Protein AF-0000000075143751 (afdb_homodimer)

Secondary structure (DSSP, 8-state):
---THHHHHH--TTTGGGTTTS-SPPPHHHHHHHHHHHHHHHHHHHHHHHHHHHHHHHHHHHHHHHPPPPTT-SSGGG--SEEEEETTTEEEEE-HHHHHHH-HHHHHHHHS--STTTT-EEEE-SS-HHHHHHHHHHHHHS-----SSS-HHHHHHHHHHTT-HHHHHHHHHHHHTT--TTTHHHHHHHHHHTT-HHHHHHHHHHHHHTHHHHHHHHHHH-/---THHHHHH--TTTGGGTTTS-SPPPHHHHHHHHHHHHHHHHHHHHHHHHHHHHHHHHHHHHHHHPPPPTT-SSGGG--SEEEEETTTEEEEE-HHHHHHH-HHHHHHHHS--STTTT-EEEE-SS-HHHHHHHHHHHHHS-----SSS-HHHHHHHHHHTT-HHHHHHHHHHHHTT--TTTHHHHHHHHHHTT-HHHHHHHHHHHHHTHHHHHHHHHHH-

Foldseek 3Di:
DDDLVVLLVVQPPVCNVCSVVVPDDGDPVSVVVVVVVVVVVVVVVVVVVVVVVVVVVVVVVVLVVQFADALPDPDPVSPAQAWEQEPNPDIGGHHLVLLLVQFVQSVVVVVVPDDPVPPSYHYDYLADPVLVNQLRSCSRRVDHDDDPNHHLLRNLVVCLVRVRPSSNQVSLVVVLVVDDLQCLVVQCVSCVVSVPVSSNVSSVVVCVVPVVSSVVNVVVVD/DDDLVVLLVVAPPVCNVCSVVVPDDGDPVSVVVVVVVVVVVVVVVVVVVVVVVVVVVVVVVVLVVQFADALPDPDPVSPAQAWEQEPNPDIGGHHLVLLLVQFVQSVVVVPVPDDPVPPSYHYDYLADPVLVNQLRSCSRRVDHDDDPNHHLLRNLVVCLVRVRPSSNQVSLVVVLVVDDLQCLVVQCVSCVVSVPVSSNVSSVVVCVVPVVVSVVNVVVVD

Structure (mmCIF, N/CA/C/O backbone):
data_AF-0000000075143751-model_v1
#
loop_
_entity.id
_entity.type
_entity.pdbx_description
1 polymer 'BTB domain-containing protein'
#
loop_
_atom_site.group_PDB
_atom_site.id
_atom_site.type_symbol
_atom_site.label_atom_id
_atom_site.label_alt_id
_atom_site.label_comp_id
_atom_site.label_asym_id
_atom_site.label_entity_id
_atom_site.label_seq_id
_atom_site.pdbx_PDB_ins_code
_atom_site.Cartn_x
_atom_site.Cartn_y
_atom_site.Cartn_z
_atom_site.occupancy
_atom_site.B_iso_or_equiv
_atom_site.auth_seq_id
_atom_site.auth_comp_id
_atom_site.auth_asym_id
_atom_site.auth_atom_id
_atom_site.pdbx_PDB_model_num
ATOM 1 N N . MET A 1 1 ? 5.023 19.016 18.922 1 29.59 1 MET A N 1
ATOM 2 C CA . MET A 1 1 ? 5.039 20.359 18.375 1 29.59 1 MET A CA 1
ATOM 3 C C . MET A 1 1 ? 4.273 21.328 19.281 1 29.59 1 MET A C 1
ATOM 5 O O . MET A 1 1 ? 3.096 21.109 19.562 1 29.59 1 MET A O 1
ATOM 9 N N . GLU A 1 2 ? 4.898 21.938 20.203 1 35.88 2 GLU A N 1
ATOM 10 C CA . GLU A 1 2 ? 4.621 22.891 21.266 1 35.88 2 GLU A CA 1
ATOM 11 C C . GLU A 1 2 ? 3.859 24.109 20.75 1 35.88 2 GLU A C 1
ATOM 13 O O . GLU A 1 2 ? 4.246 24.703 19.75 1 35.88 2 GLU A O 1
ATOM 18 N N . CYS A 1 3 ? 2.551 24.391 21.062 1 40.78 3 CYS A N 1
ATOM 19 C CA . CYS A 1 3 ? 1.503 25.406 21.141 1 40.78 3 CYS A CA 1
ATOM 20 C C . CYS A 1 3 ? 2.092 26.781 21.453 1 40.78 3 CYS A C 1
ATOM 22 O O . CYS A 1 3 ? 3.229 26.875 21.922 1 40.78 3 CYS A O 1
ATOM 24 N N . PRO A 1 4 ? 1.333 27.906 21.438 1 43.53 4 PRO A N 1
ATOM 25 C CA . PRO A 1 4 ? 1.488 29.234 22.016 1 43.53 4 PRO A CA 1
ATOM 26 C C . PRO A 1 4 ? 2.293 29.234 23.312 1 43.53 4 PRO A C 1
ATOM 28 O O . PRO A 1 4 ? 2.76 30.281 23.766 1 43.53 4 PRO A O 1
ATOM 31 N N . LYS A 1 5 ? 2.314 28.156 23.922 1 46.75 5 LYS A N 1
ATOM 32 C CA . LYS A 1 5 ? 2.902 28.141 25.266 1 46.75 5 LYS A CA 1
ATOM 33 C C . LYS A 1 5 ? 4.391 28.469 25.219 1 46.75 5 LYS A C 1
ATOM 35 O O . LYS A 1 5 ? 4.965 28.922 26.203 1 46.75 5 LYS A O 1
ATOM 40 N N . CYS A 1 6 ? 4.98 28.109 24.141 1 46.38 6 CYS A N 1
ATOM 41 C CA . CYS A 1 6 ? 6.426 28.297 24.203 1 46.38 6 CYS A CA 1
ATOM 42 C C . CYS A 1 6 ? 6.777 29.766 24.312 1 46.38 6 CYS A C 1
ATOM 44 O O . CYS A 1 6 ? 7.738 30.125 25 1 46.38 6 CYS A O 1
ATOM 46 N N . TYR A 1 7 ? 6.078 30.484 23.531 1 48.97 7 TYR A N 1
ATOM 47 C CA . TYR A 1 7 ? 6.449 31.891 23.609 1 48.97 7 TYR A CA 1
ATOM 48 C C . TYR A 1 7 ? 6.273 32.438 25.016 1 48.97 7 TYR A C 1
ATOM 50 O O . TYR A 1 7 ? 7.012 33.312 25.453 1 48.97 7 TYR A O 1
ATOM 58 N N . GLU A 1 8 ? 5.301 31.766 25.672 1 55.22 8 GLU A N 1
ATOM 59 C CA . GLU A 1 8 ? 5.074 32.312 27.016 1 55.22 8 GLU A CA 1
ATOM 60 C C . GLU A 1 8 ? 6.344 32.25 27.859 1 55.22 8 GLU A C 1
ATOM 62 O O . GLU A 1 8 ? 6.582 33.125 28.688 1 55.22 8 GLU A O 1
ATOM 67 N N . GLN A 1 9 ? 7.016 31.25 27.469 1 51.31 9 GLN A N 1
ATOM 68 C CA . GLN A 1 9 ? 8.148 31.047 28.359 1 51.31 9 GLN A CA 1
ATOM 69 C C . GLN A 1 9 ? 9.25 32.094 28.109 1 51.31 9 GLN A C 1
ATOM 71 O O . GLN A 1 9 ? 10.039 32.406 29 1 51.31 9 GLN A O 1
ATOM 76 N N . PHE A 1 10 ? 9.227 32.656 26.953 1 56.56 10 PHE A N 1
ATOM 77 C CA . PHE A 1 10 ? 10.406 33.469 26.672 1 56.56 10 PHE A CA 1
ATOM 78 C C . PHE A 1 10 ? 10.047 34.938 26.594 1 56.56 10 PHE A C 1
ATOM 80 O O . PHE A 1 10 ? 10.867 35.781 26.188 1 56.56 10 PHE A O 1
ATOM 87 N N . ALA A 1 11 ? 8.867 35.125 26.953 1 61.69 11 ALA A N 1
ATOM 88 C CA . ALA A 1 11 ? 8.461 36.531 26.953 1 61.69 11 ALA A CA 1
ATOM 89 C C . ALA A 1 11 ? 9.172 37.281 28.062 1 61.69 11 ALA A C 1
ATOM 91 O O . ALA A 1 11 ? 9.5 36.719 29.109 1 61.69 11 ALA A O 1
ATOM 92 N N . CYS A 1 12 ? 9.688 38.406 27.641 1 67.44 12 CYS A N 1
ATOM 93 C CA . CYS A 1 12 ? 10.367 39.219 28.641 1 67.44 12 CYS A CA 1
ATOM 94 C C . CYS A 1 12 ? 9.453 39.5 29.828 1 67.44 12 CYS A C 1
ATOM 96 O O . CYS A 1 12 ? 8.273 39.188 29.797 1 67.44 12 CYS A O 1
ATOM 98 N N . LYS A 1 13 ? 10.07 39.969 30.938 1 71.38 13 LYS A N 1
ATOM 99 C CA . LYS A 1 13 ? 9.383 40.219 32.188 1 71.38 13 LYS A CA 1
ATOM 100 C C . LYS A 1 13 ? 8.164 41.125 31.984 1 71.38 13 LYS A C 1
ATOM 102 O O . LYS A 1 13 ? 7.145 40.969 32.688 1 71.38 13 LYS A O 1
ATOM 107 N N . ILE A 1 14 ? 8.219 42 31 1 70.75 14 ILE A N 1
ATOM 108 C CA . ILE A 1 14 ? 7.16 42.969 30.766 1 70.75 14 ILE A CA 1
ATOM 109 C C . ILE A 1 14 ? 6.035 42.312 29.953 1 70.75 14 ILE A C 1
ATOM 111 O O . ILE A 1 14 ? 4.855 42.531 30.25 1 70.75 14 ILE A O 1
ATOM 115 N N . CYS A 1 15 ? 6.52 41.5 29.125 1 71.94 15 CYS A N 1
ATOM 116 C CA . CYS A 1 15 ? 5.535 40.938 28.188 1 71.94 15 CYS A CA 1
ATOM 117 C C . CYS A 1 15 ? 4.898 39.688 28.766 1 71.94 15 CYS A C 1
ATOM 119 O O . CYS A 1 15 ? 3.76 39.344 28.422 1 71.94 15 CYS A O 1
ATOM 121 N N . ARG A 1 16 ? 5.547 39.031 29.609 1 70.81 16 ARG A N 1
ATOM 122 C CA . ARG A 1 16 ? 5.172 37.719 30.094 1 70.81 16 ARG A CA 1
ATOM 123 C C . ARG A 1 16 ? 3.762 37.719 30.672 1 70.81 16 ARG A C 1
ATOM 125 O O . ARG A 1 16 ? 2.947 36.844 30.344 1 70.81 16 ARG A O 1
ATOM 132 N N . PRO A 1 17 ? 3.514 38.719 31.547 1 65.5 17 PRO A N 1
ATOM 133 C CA . PRO A 1 17 ? 2.182 38.688 32.156 1 65.5 17 PRO A CA 1
ATOM 134 C C . PRO A 1 17 ? 1.064 38.938 31.156 1 65.5 17 PRO A C 1
ATOM 136 O O . PRO A 1 17 ? -0.088 38.594 31.391 1 65.5 17 PRO A O 1
ATOM 139 N N . HIS A 1 18 ? 1.436 39.469 30.031 1 61.22 18 HIS A N 1
ATOM 140 C CA . HIS A 1 18 ? 0.416 39.906 29.078 1 61.22 18 HIS A CA 1
ATOM 141 C C . HIS A 1 18 ? 0.294 38.938 27.922 1 61.22 18 HIS A C 1
ATOM 143 O O . HIS A 1 18 ? -0.45 39.188 26.969 1 61.22 18 HIS A O 1
ATOM 149 N N . LEU A 1 19 ? 1.073 38 28.016 1 61.59 19 LEU A N 1
ATOM 150 C CA . LEU A 1 19 ? 1.157 37.062 26.875 1 61.59 19 LEU A CA 1
ATOM 151 C C . LEU A 1 19 ? -0.187 36.406 26.625 1 61.59 19 LEU A C 1
ATOM 153 O O . LEU A 1 19 ? -0.534 36.094 25.484 1 61.59 19 LEU A O 1
ATOM 157 N N . LYS A 1 20 ? -0.788 36.219 27.828 1 57.38 20 LYS A N 1
ATOM 158 C CA . LYS A 1 20 ? -2.061 35.5 27.719 1 57.38 20 LYS A CA 1
ATOM 159 C C . LYS A 1 20 ? -3.193 36.469 27.359 1 57.38 20 LYS A C 1
ATOM 161 O O . LYS A 1 20 ? -4.203 36.062 26.797 1 57.38 20 LYS A O 1
ATOM 166 N N . ASP A 1 21 ? -3 37.719 27.844 1 55.03 21 ASP A N 1
ATOM 167 C CA . ASP A 1 21 ? -4.148 38.625 27.719 1 55.03 21 ASP A CA 1
ATOM 168 C C . ASP A 1 21 ? -4.18 39.281 26.344 1 55.03 21 ASP A C 1
ATOM 170 O O . ASP A 1 21 ? -5.199 39.844 25.953 1 55.03 21 ASP A O 1
ATOM 174 N N . PHE A 1 22 ? -3.486 38.938 25.406 1 52.56 22 PHE A N 1
ATOM 175 C CA . PHE A 1 22 ? -3.35 39.438 24.031 1 52.56 22 PHE A CA 1
ATOM 176 C C . PHE A 1 22 ? -3.637 40.938 23.938 1 52.56 22 PHE A C 1
ATOM 178 O O . PHE A 1 22 ? -3.797 41.469 22.844 1 52.56 22 PHE A O 1
ATOM 185 N N . LYS A 1 23 ? -3.857 41.562 24.984 1 58.66 23 LYS A N 1
ATOM 186 C CA . LYS A 1 23 ? -4.227 42.969 25.016 1 58.66 23 LYS A CA 1
ATOM 187 C C . LYS A 1 23 ? -2.99 43.844 24.953 1 58.66 23 LYS A C 1
ATOM 189 O O . LYS A 1 23 ? -3.055 44.969 24.438 1 58.66 23 LYS A O 1
ATOM 194 N N . THR A 1 24 ? -1.985 43.438 25.469 1 60.53 24 THR A N 1
ATOM 195 C CA . THR A 1 24 ? -0.771 44.25 25.516 1 60.53 24 THR A CA 1
ATOM 196 C C . THR A 1 24 ? 0.206 43.844 24.422 1 60.53 24 THR A C 1
ATOM 198 O O . THR A 1 24 ? 0.485 42.656 24.25 1 60.53 24 THR A O 1
ATOM 201 N N . PRO A 1 25 ? 0.468 44.906 23.609 1 64.69 25 PRO A N 1
ATOM 202 C CA . PRO A 1 25 ? 1.429 44.562 22.547 1 64.69 25 PRO A CA 1
ATOM 203 C C . PRO A 1 25 ? 2.781 44.125 23.094 1 64.69 25 PRO A C 1
ATOM 205 O O . PRO A 1 25 ? 3.195 44.562 24.172 1 64.69 25 PRO A O 1
ATOM 208 N N . ARG A 1 26 ? 3.381 43.25 22.562 1 67.5 26 ARG A N 1
ATOM 209 C CA . ARG A 1 26 ? 4.703 42.75 22.922 1 67.5 26 ARG A CA 1
ATOM 210 C C . ARG A 1 26 ? 5.773 43.781 22.672 1 67.5 26 ARG A C 1
ATOM 212 O O . ARG A 1 26 ? 5.629 44.625 21.781 1 67.5 26 ARG A O 1
ATOM 219 N N . CYS A 1 27 ? 6.703 43.75 23.547 1 70.56 27 CYS A N 1
ATOM 220 C CA . CYS A 1 27 ? 7.852 44.594 23.25 1 70.56 27 CYS A CA 1
ATOM 221 C C . CYS A 1 27 ? 8.562 44.156 21.984 1 70.56 27 CYS A C 1
ATOM 223 O O . CYS A 1 27 ? 8.281 43.062 21.469 1 70.56 27 CYS A O 1
ATOM 225 N N . GLU A 1 28 ? 9.43 45.062 21.438 1 70 28 GLU A N 1
ATOM 226 C CA . GLU A 1 28 ? 10.102 44.781 20.172 1 70 28 GLU A CA 1
ATOM 227 C C . GLU A 1 28 ? 10.859 43.469 20.203 1 70 28 GLU A C 1
ATOM 229 O O . GLU A 1 28 ? 10.812 42.688 19.234 1 70 28 GLU A O 1
ATOM 234 N N . ASN A 1 29 ? 11.586 43.219 21.328 1 72.44 29 ASN A N 1
ATOM 235 C CA . ASN A 1 29 ? 12.391 42 21.453 1 72.44 29 ASN A CA 1
ATOM 236 C C . ASN A 1 29 ? 11.523 40.75 21.516 1 72.44 29 ASN A C 1
ATOM 238 O O . ASN A 1 29 ? 11.836 39.75 20.891 1 72.44 29 ASN A O 1
ATOM 242 N N . CYS A 1 30 ? 10.492 40.875 22.172 1 71.19 30 CYS A N 1
ATOM 243 C CA . CYS A 1 30 ? 9.586 39.75 22.297 1 71.19 30 CYS A CA 1
ATOM 244 C C . CYS A 1 30 ? 8.852 39.5 20.984 1 71.19 30 CYS A C 1
ATOM 246 O O . CYS A 1 30 ? 8.57 38.344 20.641 1 71.19 30 CYS A O 1
ATOM 248 N N . GLU A 1 31 ? 8.703 40.594 20.25 1 69.81 31 GLU A N 1
ATOM 249 C CA . GLU A 1 31 ? 8.047 40.438 18.953 1 69.81 31 GLU A CA 1
ATOM 250 C C . GLU A 1 31 ? 8.953 39.719 17.953 1 69.81 31 GLU A C 1
ATOM 252 O O . GLU A 1 31 ? 8.516 38.812 17.234 1 69.81 31 GLU A O 1
ATOM 257 N N . LYS A 1 32 ? 10.18 40.156 17.984 1 71.75 32 LYS A N 1
ATOM 258 C CA . LYS A 1 32 ? 11.148 39.531 17.109 1 71.75 32 LYS A CA 1
ATOM 259 C C . LYS A 1 32 ? 11.289 38.031 17.438 1 71.75 32 LYS A C 1
ATOM 261 O O . LYS A 1 32 ? 11.336 37.219 16.531 1 71.75 32 LYS A O 1
ATOM 266 N N . ARG A 1 33 ? 11.32 37.812 18.656 1 70.44 33 ARG A N 1
ATOM 267 C CA . ARG A 1 33 ? 11.445 36.406 19.094 1 70.44 33 ARG A CA 1
ATOM 268 C C . ARG A 1 33 ? 10.219 35.594 18.672 1 70.44 33 ARG A C 1
ATOM 270 O O . ARG A 1 33 ? 10.352 34.469 18.234 1 70.44 33 ARG A O 1
ATOM 277 N N . HIS A 1 34 ? 9.172 36.25 18.812 1 67.75 34 HIS A N 1
ATOM 278 C CA . HIS A 1 34 ? 7.922 35.594 18.453 1 67.75 34 HIS A CA 1
ATOM 279 C C . HIS A 1 34 ? 7.875 35.281 16.953 1 67.75 34 HIS A C 1
ATOM 281 O O . HIS A 1 34 ? 7.492 34.188 16.562 1 67.75 34 HIS A O 1
ATOM 287 N N . LYS A 1 35 ? 8.344 36.156 16.203 1 66.69 35 LYS A N 1
ATOM 288 C CA . LYS A 1 35 ? 8.34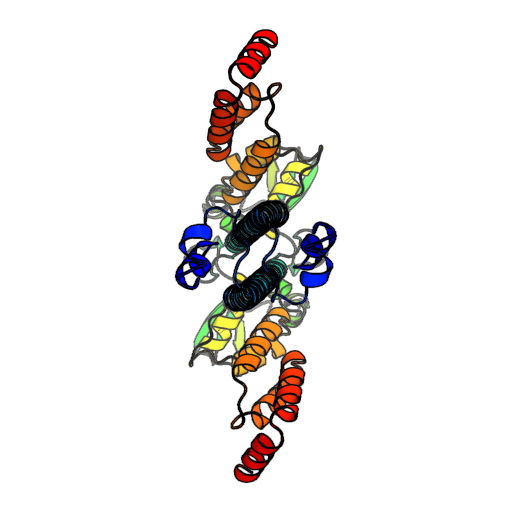4 35.969 14.758 1 66.69 35 LYS A CA 1
ATOM 289 C C . LYS A 1 35 ? 9.281 34.812 14.367 1 66.69 35 LYS A C 1
ATOM 291 O O . LYS A 1 35 ? 8.945 34 13.5 1 66.69 35 LYS A O 1
ATOM 296 N N . ARG A 1 36 ? 10.344 34.875 14.992 1 73.25 36 ARG A N 1
ATOM 297 C CA . ARG A 1 36 ? 11.297 33.781 14.742 1 73.25 36 ARG A CA 1
ATOM 298 C C . ARG A 1 36 ? 10.711 32.438 15.117 1 73.25 36 ARG A C 1
ATOM 300 O O . ARG A 1 36 ? 10.859 31.453 14.375 1 73.25 36 ARG A O 1
ATOM 307 N N . GLU A 1 37 ? 10.055 32.406 16.141 1 68.19 37 GLU A N 1
ATOM 308 C CA . GLU A 1 37 ? 9.453 31.172 16.609 1 68.19 37 GLU A CA 1
ATOM 309 C C . GLU A 1 37 ? 8.352 30.688 15.672 1 68.19 37 GLU A C 1
ATOM 311 O O . GLU A 1 37 ? 8.234 29.5 15.391 1 68.19 37 GLU A O 1
ATOM 316 N N . VAL A 1 38 ? 7.652 31.641 15.242 1 67.38 38 VAL A N 1
ATOM 317 C CA . V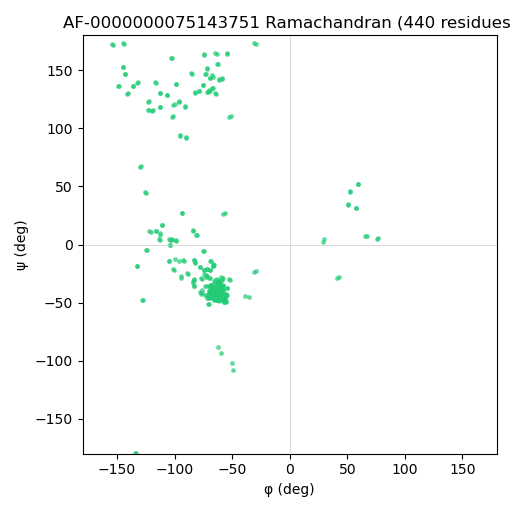AL A 1 38 ? 6.562 31.297 14.336 1 67.38 38 VAL A CA 1
ATOM 318 C C . VAL A 1 38 ? 7.137 30.75 13.031 1 67.38 38 VAL A C 1
ATOM 320 O O . VAL A 1 38 ? 6.637 29.75 12.5 1 67.38 38 VAL A O 1
ATOM 323 N N . LEU A 1 39 ? 8.133 31.359 12.609 1 72.38 39 LEU A N 1
ATOM 324 C CA . LEU A 1 39 ? 8.773 30.906 11.383 1 72.38 39 LEU A CA 1
ATOM 325 C C . LEU A 1 39 ? 9.328 29.484 11.547 1 72.38 39 LEU A C 1
ATOM 327 O O . LEU A 1 39 ? 9.211 28.672 10.641 1 72.38 39 LEU A O 1
ATOM 331 N N . GLU A 1 40 ? 9.852 29.234 12.633 1 76.69 40 GLU A N 1
ATOM 332 C CA . GLU A 1 40 ? 10.398 27.906 12.914 1 76.69 40 GLU A CA 1
ATOM 333 C C . GLU A 1 40 ? 9.289 26.859 12.93 1 76.69 40 GLU A C 1
ATOM 335 O O . GLU A 1 40 ? 9.461 25.766 12.383 1 76.69 40 GLU A O 1
ATOM 340 N N . VAL A 1 41 ? 8.273 27.234 13.57 1 71.56 41 VAL A N 1
ATOM 341 C CA . VAL A 1 41 ? 7.148 26.312 13.633 1 71.56 41 VAL A CA 1
ATOM 342 C C . VAL A 1 41 ? 6.602 26.078 12.227 1 71.56 41 VAL A C 1
ATOM 344 O O . VAL A 1 41 ? 6.289 24.938 11.859 1 71.56 41 VAL A O 1
ATOM 347 N N . TRP A 1 42 ? 6.594 27.094 11.508 1 73.81 42 TRP A N 1
ATOM 348 C CA . TRP A 1 42 ? 6.086 27 10.141 1 73.81 42 TRP A CA 1
ATOM 349 C C . TRP A 1 42 ? 6.969 26.078 9.305 1 73.81 42 TRP A C 1
ATOM 351 O O . TRP A 1 42 ? 6.465 25.219 8.57 1 73.81 42 TRP A O 1
ATOM 361 N N . ASN A 1 43 ? 8.164 26.297 9.445 1 80.12 43 ASN A N 1
ATOM 362 C CA . ASN A 1 43 ? 9.102 25.453 8.719 1 80.12 43 ASN A CA 1
ATOM 363 C C . ASN A 1 43 ? 8.984 24 9.141 1 80.12 43 ASN A C 1
ATOM 365 O O . ASN A 1 43 ? 9.055 23.094 8.312 1 80.12 43 ASN A O 1
ATOM 369 N N . ARG A 1 44 ? 8.758 23.828 10.336 1 80.88 44 ARG A N 1
ATOM 370 C CA . ARG A 1 44 ? 8.602 22.469 10.844 1 80.88 44 ARG A CA 1
ATOM 371 C C . ARG A 1 44 ? 7.352 21.812 10.289 1 80.88 44 ARG A C 1
ATOM 373 O O . ARG A 1 44 ? 7.375 20.641 9.906 1 80.88 44 ARG A O 1
ATOM 380 N N . VAL A 1 45 ? 6.309 22.578 10.273 1 78.75 45 VAL A N 1
ATOM 381 C CA . VAL A 1 45 ? 5.043 22.062 9.766 1 78.75 45 VAL A CA 1
ATOM 382 C C . VAL A 1 45 ? 5.188 21.703 8.289 1 78.75 45 VAL A C 1
ATOM 384 O O . VAL A 1 45 ? 4.707 20.656 7.844 1 78.75 45 VAL A O 1
ATOM 387 N N . ARG A 1 46 ? 5.875 22.5 7.598 1 81.69 46 ARG A N 1
ATOM 388 C CA . ARG A 1 46 ? 6.09 22.25 6.176 1 81.69 46 ARG A CA 1
ATOM 389 C C . ARG A 1 46 ? 6.934 21 5.965 1 81.69 46 ARG A C 1
ATOM 391 O O . ARG A 1 46 ? 6.652 20.203 5.07 1 81.69 46 ARG A O 1
ATOM 398 N N . GLN A 1 47 ? 7.891 20.922 6.703 1 88.25 47 GLN A N 1
ATOM 399 C CA . GLN A 1 47 ? 8.742 19.75 6.613 1 88.25 47 GLN A CA 1
ATOM 400 C C . GLN A 1 47 ? 7.965 18.484 6.934 1 88.25 47 GLN A C 1
ATOM 402 O O . GLN A 1 47 ? 8.102 17.469 6.238 1 88.25 47 GLN A O 1
ATOM 407 N N . GLU A 1 48 ? 7.188 18.516 7.914 1 85.38 48 GLU A N 1
ATOM 408 C CA . GLU A 1 48 ? 6.387 17.359 8.305 1 85.38 48 GLU A CA 1
ATOM 409 C C . GLU A 1 48 ? 5.41 16.969 7.199 1 85.38 48 GLU A C 1
ATOM 411 O O . GLU A 1 48 ? 5.203 15.789 6.938 1 85.38 48 GLU A O 1
ATOM 416 N N . GLU A 1 49 ? 4.809 17.938 6.668 1 86.69 49 GLU A N 1
ATOM 417 C CA . GLU A 1 49 ? 3.91 17.672 5.547 1 86.69 49 GLU A CA 1
ATOM 418 C C . GLU A 1 49 ? 4.641 16.984 4.395 1 86.69 49 GLU A C 1
ATOM 420 O O . GLU A 1 49 ? 4.121 16.047 3.801 1 86.69 49 GLU A O 1
ATOM 425 N N . SER A 1 50 ? 5.797 17.5 4.109 1 90.31 50 SER A N 1
ATOM 426 C CA . SER A 1 50 ? 6.613 16.906 3.055 1 90.31 50 SER A CA 1
ATOM 427 C C . SER A 1 50 ? 6.969 15.461 3.377 1 90.31 50 SER A C 1
ATOM 429 O O . SER A 1 50 ? 6.961 14.602 2.494 1 90.31 50 SER A O 1
ATOM 431 N N . ASP A 1 51 ? 7.227 15.227 4.582 1 91.5 51 ASP A N 1
ATOM 432 C CA . ASP A 1 51 ? 7.559 13.875 5.02 1 91.5 51 ASP A CA 1
ATOM 433 C C . ASP A 1 51 ? 6.367 12.938 4.844 1 91.5 51 ASP A C 1
ATOM 435 O O . ASP A 1 51 ? 6.523 11.812 4.359 1 91.5 51 ASP A O 1
ATOM 439 N N . TYR A 1 52 ? 5.207 13.406 5.199 1 90.56 52 TYR A N 1
ATOM 440 C CA . TYR A 1 52 ? 4.008 12.586 5.062 1 90.56 52 TYR A CA 1
ATOM 441 C C . TYR A 1 52 ? 3.729 12.273 3.598 1 90.56 52 TYR A C 1
ATOM 443 O O . TYR A 1 52 ? 3.34 11.156 3.26 1 90.56 52 TYR A O 1
ATOM 451 N N . LYS A 1 53 ? 3.959 13.219 2.789 1 92.75 53 LYS A N 1
ATOM 452 C CA . LYS A 1 53 ? 3.729 13.031 1.36 1 92.75 53 LYS A CA 1
ATOM 453 C C . LYS A 1 53 ? 4.699 12 0.779 1 92.75 53 LYS A C 1
ATOM 455 O O . LYS A 1 53 ? 4.324 11.211 -0.089 1 92.75 53 LYS A O 1
ATOM 460 N N . LEU A 1 54 ? 5.867 12.055 1.231 1 93.5 54 LEU A N 1
ATOM 461 C CA . LEU A 1 54 ? 6.867 11.094 0.774 1 93.5 54 LEU A CA 1
ATOM 462 C C . LEU A 1 54 ? 6.492 9.672 1.189 1 93.5 54 LEU A C 1
ATOM 464 O O . LEU A 1 54 ? 6.559 8.75 0.379 1 93.5 54 LEU A O 1
ATOM 468 N N . VAL A 1 55 ? 6.137 9.555 2.41 1 93.5 55 VAL A N 1
ATOM 469 C CA . VAL A 1 55 ? 5.738 8.242 2.914 1 93.5 55 VAL A CA 1
ATOM 470 C C . VAL A 1 55 ? 4.531 7.73 2.131 1 93.5 55 VAL A C 1
ATOM 472 O O . VAL A 1 55 ? 4.488 6.562 1.738 1 93.5 55 VAL A O 1
ATOM 475 N N . GLN A 1 56 ? 3.596 8.57 1.91 1 93.94 56 GLN A N 1
ATOM 476 C CA . GLN A 1 56 ? 2.404 8.188 1.158 1 93.94 56 GLN A CA 1
ATOM 477 C C . GLN A 1 56 ? 2.768 7.738 -0.255 1 93.94 56 GLN A C 1
ATOM 479 O O . GLN A 1 56 ? 2.221 6.754 -0.757 1 93.94 56 GLN A O 1
ATOM 484 N N . SER A 1 57 ? 3.654 8.453 -0.828 1 95.38 57 SER A N 1
ATOM 485 C CA . SER A 1 57 ? 4.09 8.102 -2.176 1 95.38 57 SER A CA 1
ATOM 486 C C . SER A 1 57 ? 4.758 6.73 -2.203 1 95.38 57 SER A C 1
ATOM 488 O O . SER A 1 57 ? 4.484 5.918 -3.09 1 95.38 57 SER A O 1
ATOM 490 N N . ARG A 1 58 ? 5.562 6.445 -1.269 1 94.44 58 ARG A N 1
ATOM 491 C CA . ARG A 1 58 ? 6.25 5.16 -1.183 1 94.44 58 ARG A CA 1
ATOM 492 C C . ARG A 1 58 ? 5.254 4.02 -0.983 1 94.44 58 ARG A C 1
ATOM 494 O O . ARG A 1 58 ? 5.363 2.977 -1.632 1 94.44 58 ARG A O 1
ATOM 501 N N . LEU A 1 59 ? 4.316 4.27 -0.158 1 95.69 59 LEU A N 1
ATOM 502 C CA . LEU A 1 59 ? 3.299 3.256 0.099 1 95.69 59 LEU A CA 1
ATOM 503 C C . LEU A 1 59 ? 2.465 2.992 -1.15 1 95.69 59 LEU A C 1
ATOM 505 O O . LEU A 1 59 ? 2.148 1.842 -1.461 1 95.69 59 LEU A O 1
ATOM 509 N N . SER A 1 60 ? 2.156 4.023 -1.828 1 96.38 60 SER A N 1
ATOM 510 C CA . SER A 1 60 ? 1.362 3.895 -3.045 1 96.38 60 SER A CA 1
ATOM 511 C C . SER A 1 60 ? 2.111 3.104 -4.113 1 96.38 60 SER A C 1
ATOM 513 O O . SER A 1 60 ? 1.514 2.293 -4.824 1 96.38 60 SER A O 1
ATOM 515 N N . LYS A 1 61 ? 3.346 3.342 -4.219 1 96.56 61 LYS A N 1
ATOM 516 C CA . LYS A 1 61 ? 4.152 2.617 -5.195 1 96.56 61 LYS A CA 1
ATOM 517 C C . LYS A 1 61 ? 4.254 1.138 -4.836 1 96.56 61 LYS A C 1
ATOM 519 O O . LYS A 1 61 ? 4.223 0.275 -5.715 1 96.56 61 LYS A O 1
ATOM 524 N N . ARG A 1 62 ? 4.402 0.883 -3.564 1 96.81 62 ARG A N 1
ATOM 525 C CA . ARG A 1 62 ? 4.418 -0.502 -3.105 1 96.81 62 ARG A CA 1
ATOM 526 C C . ARG A 1 62 ? 3.1 -1.2 -3.42 1 96.81 62 ARG A C 1
ATOM 528 O O . ARG A 1 62 ? 3.09 -2.357 -3.846 1 96.81 62 ARG A O 1
ATOM 535 N N . LEU A 1 63 ? 2.076 -0.489 -3.207 1 96.94 63 LEU A N 1
ATOM 536 C CA . LEU A 1 63 ? 0.754 -1.029 -3.504 1 96.94 63 LEU A CA 1
ATOM 537 C C . LEU A 1 63 ? 0.617 -1.35 -4.988 1 96.94 63 LEU A C 1
ATOM 539 O O . LEU A 1 63 ? 0.132 -2.424 -5.352 1 96.94 63 LEU A O 1
ATOM 543 N N . ALA A 1 64 ? 1.037 -0.412 -5.793 1 96.81 64 ALA A N 1
ATOM 544 C CA . ALA A 1 64 ? 0.974 -0.599 -7.242 1 96.81 64 ALA A CA 1
ATOM 545 C C . ALA A 1 64 ? 1.777 -1.822 -7.672 1 96.81 64 ALA A C 1
ATOM 547 O O . ALA A 1 64 ? 1.344 -2.584 -8.539 1 96.81 64 ALA A O 1
ATOM 548 N N . PHE A 1 65 ? 2.818 -2.029 -7.039 1 97.25 65 PHE A N 1
ATOM 549 C CA . PHE A 1 65 ? 3.686 -3.158 -7.359 1 97.25 65 PHE A CA 1
ATOM 550 C C . PHE A 1 65 ? 3.025 -4.477 -6.973 1 97.25 65 PHE A C 1
ATOM 552 O O . PHE A 1 65 ? 3.166 -5.477 -7.68 1 97.25 65 PHE A O 1
ATOM 559 N N . LEU A 1 66 ? 2.303 -4.461 -5.898 1 96.75 66 LEU A N 1
ATOM 560 C CA . LEU A 1 66 ? 1.764 -5.703 -5.359 1 96.75 66 LEU A CA 1
ATOM 561 C C . LEU A 1 66 ? 0.468 -6.086 -6.066 1 96.75 66 LEU A C 1
ATOM 563 O O . LEU A 1 66 ? 0.001 -7.223 -5.945 1 96.75 66 LEU A O 1
ATOM 567 N N . LYS A 1 67 ? -0.086 -5.168 -6.805 1 96.38 67 LYS A N 1
ATOM 568 C CA . LYS A 1 67 ? -1.274 -5.52 -7.574 1 96.38 67 LYS A CA 1
ATOM 569 C C . LYS A 1 67 ? -0.987 -6.668 -8.539 1 96.38 67 LYS A C 1
ATOM 571 O O . LYS A 1 67 ? 0.092 -6.734 -9.125 1 96.38 67 LYS A O 1
ATOM 576 N N . LEU A 1 68 ? -1.971 -7.477 -8.656 1 96.19 68 LEU A N 1
ATOM 577 C CA . LEU A 1 68 ? -1.787 -8.68 -9.453 1 96.19 68 LEU A CA 1
ATOM 578 C C . LEU A 1 68 ? -2.453 -8.539 -10.82 1 96.19 68 LEU A C 1
ATOM 580 O O . LEU A 1 68 ? -3.33 -7.695 -11 1 96.19 68 LEU A O 1
ATOM 584 N N . GLN A 1 69 ? -1.976 -9.367 -11.641 1 90.38 69 GLN A N 1
ATOM 585 C CA . GLN A 1 69 ? -2.508 -9.352 -13 1 90.38 69 GLN A CA 1
ATOM 586 C C . GLN A 1 69 ? -3.912 -9.945 -13.047 1 90.38 69 GLN A C 1
ATOM 588 O O . GLN A 1 69 ? -4.227 -10.867 -12.289 1 90.38 69 GLN A O 1
ATOM 593 N N . ASP A 1 70 ? -4.613 -9.391 -13.922 1 89.75 70 ASP A N 1
ATOM 594 C CA . ASP A 1 70 ? -5.988 -9.852 -14.094 1 89.75 70 ASP A CA 1
ATOM 595 C C . ASP A 1 70 ? -6.023 -11.297 -14.578 1 89.75 70 ASP A C 1
ATOM 597 O O . ASP A 1 70 ? -5.355 -11.648 -15.555 1 89.75 70 ASP A O 1
ATOM 601 N N . PRO A 1 71 ? -6.824 -12.094 -13.898 1 88.19 71 PRO A N 1
ATOM 602 C CA . PRO A 1 71 ? -6.883 -13.508 -14.273 1 88.19 71 PRO A CA 1
ATOM 603 C C . PRO A 1 71 ? -7.562 -13.727 -15.625 1 88.19 71 PRO A C 1
ATOM 605 O O . PRO A 1 71 ? -7.48 -14.82 -16.188 1 88.19 71 PRO A O 1
ATOM 608 N N . ASP A 1 72 ? -8.242 -12.719 -16.141 1 82.75 72 ASP A N 1
ATOM 609 C CA . ASP A 1 72 ? -8.875 -12.836 -17.453 1 82.75 72 ASP A CA 1
ATOM 610 C C . ASP A 1 72 ? -7.961 -12.312 -18.562 1 82.75 72 ASP A C 1
ATOM 612 O O . ASP A 1 72 ? -8.422 -11.984 -19.656 1 82.75 72 ASP A O 1
ATOM 616 N N . SER A 1 73 ? -6.699 -12.406 -18.234 1 81.38 73 SER A N 1
ATOM 617 C CA . SER A 1 73 ? -5.703 -11.953 -19.203 1 81.38 73 SER A CA 1
ATOM 618 C C . SER A 1 73 ? -5.602 -12.906 -20.375 1 81.38 73 SER A C 1
ATOM 620 O O . SER A 1 73 ? -5.938 -14.086 -20.266 1 81.38 73 SER A O 1
ATOM 622 N N . SER A 1 74 ? -5.223 -12.414 -21.516 1 80.81 74 SER A N 1
ATOM 623 C CA . SER A 1 74 ? -5.055 -13.203 -22.734 1 80.81 74 SER A CA 1
ATOM 624 C C . SER A 1 74 ? -3.822 -14.094 -22.656 1 80.81 74 SER A C 1
ATOM 626 O O . SER A 1 74 ? -3.736 -15.109 -23.344 1 80.81 74 SER A O 1
ATOM 628 N N . MET A 1 75 ? -2.967 -13.75 -21.828 1 83.44 75 MET A N 1
ATOM 629 C CA . MET A 1 75 ? -1.755 -14.555 -21.672 1 83.44 75 MET A CA 1
ATOM 630 C C . MET A 1 75 ? -2.027 -15.797 -20.844 1 83.44 75 MET A C 1
ATOM 632 O O . MET A 1 75 ? -2.602 -15.711 -19.75 1 83.44 75 MET A O 1
ATOM 636 N N . GLU A 1 76 ? -1.608 -16.891 -21.281 1 84.62 76 GLU A N 1
ATOM 637 C CA . GLU A 1 76 ? -1.902 -18.188 -20.672 1 84.62 76 GLU A CA 1
ATOM 638 C C . GLU A 1 76 ? -1.356 -18.266 -19.25 1 84.62 76 GLU A C 1
ATOM 640 O O . GLU A 1 76 ? -1.972 -18.891 -18.375 1 84.62 76 GLU A O 1
ATOM 645 N N . ILE A 1 77 ? -0.294 -17.625 -19 1 84.75 77 ILE A N 1
ATOM 646 C CA . ILE A 1 77 ? 0.376 -17.719 -17.703 1 84.75 77 ILE A CA 1
ATOM 647 C C . ILE A 1 77 ? -0.472 -17.047 -16.641 1 84.75 77 ILE A C 1
ATOM 649 O O . ILE A 1 77 ? -0.333 -17.359 -15.445 1 84.75 77 ILE A O 1
ATOM 653 N N . PHE A 1 78 ? -1.315 -16.172 -17.094 1 88.19 78 PHE A N 1
ATOM 654 C CA . PHE A 1 78 ? -2.102 -15.422 -16.125 1 88.19 78 PHE A CA 1
ATOM 655 C C . PHE A 1 78 ? -3.518 -15.977 -16.031 1 88.19 78 PHE A C 1
ATOM 657 O O . PHE A 1 78 ? -4.336 -15.469 -15.25 1 88.19 78 PHE A O 1
ATOM 664 N N . LYS A 1 79 ? -3.758 -17.031 -16.734 1 88.06 79 LYS A N 1
ATOM 665 C CA . LYS A 1 79 ? -5.102 -17.594 -16.734 1 88.06 79 LYS A CA 1
ATOM 666 C C . LYS A 1 79 ? -5.422 -18.266 -15.398 1 88.06 79 LYS A C 1
ATOM 668 O O . LYS A 1 79 ? -4.613 -19.031 -14.867 1 88.06 79 LYS A O 1
ATOM 673 N N . GLY A 1 80 ? -6.559 -17.938 -14.867 1 90.81 80 GLY A N 1
ATOM 674 C CA . GLY A 1 80 ? -6.984 -18.5 -13.594 1 90.81 80 GLY A CA 1
ATOM 675 C C . GLY A 1 80 ? -7.184 -20 -13.641 1 90.81 80 GLY A C 1
ATOM 676 O O . GLY A 1 80 ? -7.363 -20.578 -14.719 1 90.81 80 GLY A O 1
ATOM 677 N N . ASP A 1 81 ? -7.074 -20.625 -12.5 1 89.5 81 ASP A N 1
ATOM 678 C CA . ASP A 1 81 ? -7.234 -22.062 -12.414 1 89.5 81 ASP A CA 1
ATOM 679 C C . ASP A 1 81 ? -8.586 -22.438 -11.812 1 89.5 81 ASP A C 1
ATOM 681 O O . ASP A 1 81 ? -8.875 -23.609 -11.594 1 89.5 81 ASP A O 1
ATOM 685 N N . VAL A 1 82 ? -9.391 -21.5 -11.555 1 92.69 82 VAL A N 1
ATOM 686 C CA . VAL A 1 82 ? -10.75 -21.703 -11.07 1 92.69 82 VAL A CA 1
ATOM 687 C C . VAL A 1 82 ? -11.68 -20.641 -11.656 1 92.69 82 VAL A C 1
ATOM 689 O O . VAL A 1 82 ? -11.234 -19.562 -12.039 1 92.69 82 VAL A O 1
ATOM 692 N N . ALA A 1 83 ? -12.922 -21 -11.766 1 94.69 83 ALA A N 1
ATOM 693 C CA . ALA A 1 83 ? -13.883 -20.062 -12.328 1 94.69 83 ALA A CA 1
ATOM 694 C C . ALA A 1 83 ? -15.172 -20.047 -11.516 1 94.69 83 ALA A C 1
ATOM 696 O O . ALA A 1 83 ? -15.664 -21.094 -11.102 1 94.69 83 ALA A O 1
ATOM 697 N N . PHE A 1 84 ? -15.664 -18.875 -11.281 1 95.44 84 PHE A N 1
ATOM 698 C CA . PHE A 1 84 ? -16.953 -18.656 -10.633 1 95.44 84 PHE A CA 1
ATOM 699 C C . PHE A 1 84 ? -18.047 -18.438 -11.672 1 95.44 84 PHE A C 1
ATOM 701 O O . PHE A 1 84 ? -17.922 -17.547 -12.531 1 95.44 84 PHE A O 1
ATOM 708 N N . VAL A 1 85 ? -19.047 -19.266 -11.602 1 96.5 85 VAL A N 1
ATOM 709 C CA . VAL A 1 85 ? -20.156 -19.156 -12.547 1 96.5 85 VAL A CA 1
ATOM 710 C C . VAL A 1 85 ? -21.344 -18.469 -11.875 1 96.5 85 VAL A C 1
ATOM 712 O O . VAL A 1 85 ? -22 -19.078 -11.031 1 96.5 85 VAL A O 1
ATOM 715 N N . VAL A 1 86 ? -21.609 -17.25 -12.328 1 96.62 86 VAL A N 1
ATOM 716 C CA . VAL A 1 86 ? -22.672 -16.453 -11.719 1 96.62 86 VAL A CA 1
ATOM 717 C C . VAL A 1 86 ? -23.984 -16.703 -12.461 1 96.62 86 VAL A C 1
ATOM 719 O O . VAL A 1 86 ? -24.094 -16.422 -13.656 1 96.62 86 VAL A O 1
ATOM 722 N N . HIS A 1 87 ? -24.922 -17.188 -11.844 1 94.81 87 HIS A N 1
ATOM 723 C CA . HIS A 1 87 ? -26.25 -17.5 -12.352 1 94.81 87 HIS A CA 1
ATOM 724 C C . HIS A 1 87 ? -26.172 -18.312 -13.633 1 94.81 87 HIS A C 1
ATOM 726 O O . HIS A 1 87 ? -26.891 -18.047 -14.594 1 94.81 87 HIS A O 1
ATOM 732 N N . GLY A 1 88 ? -25.234 -19.172 -13.805 1 88.31 88 GLY A N 1
ATOM 733 C CA . GLY A 1 88 ? -25.125 -20.156 -14.875 1 88.31 88 GLY A CA 1
ATOM 734 C C . GLY A 1 88 ? -24.672 -19.547 -16.188 1 88.31 88 GLY A C 1
ATOM 735 O O . GLY A 1 88 ? -24.531 -20.25 -17.188 1 88.31 88 GLY A O 1
ATOM 736 N N . CYS A 1 89 ? -24.328 -18.297 -16.25 1 88.44 89 CYS A N 1
ATOM 737 C CA . CYS A 1 89 ? -24.078 -17.672 -17.531 1 88.44 89 CYS A CA 1
ATOM 738 C C . CYS A 1 89 ? -22.719 -16.969 -17.547 1 88.44 89 CYS A C 1
ATOM 740 O O . CYS A 1 89 ? -21.906 -17.203 -18.438 1 88.44 89 CYS A O 1
ATOM 742 N N . ASP A 1 90 ? -22.438 -16.203 -16.562 1 93.75 90 ASP A N 1
ATOM 743 C CA . ASP A 1 90 ? -21.25 -15.375 -16.547 1 93.75 90 ASP A CA 1
ATOM 744 C C . ASP A 1 90 ? -20.125 -16.016 -15.742 1 93.75 90 ASP A C 1
ATOM 746 O O . ASP A 1 90 ? -20.375 -16.562 -14.664 1 93.75 90 ASP A O 1
ATOM 750 N N . MET A 1 91 ? -18.938 -15.891 -16.328 1 94.25 91 MET A N 1
ATOM 751 C CA . MET A 1 91 ? -17.812 -16.547 -15.672 1 94.25 91 MET A CA 1
ATOM 752 C C . MET A 1 91 ? -16.781 -15.523 -15.211 1 94.25 91 MET A C 1
ATOM 754 O O . MET A 1 91 ? -16.484 -14.57 -15.93 1 94.25 91 MET A O 1
ATOM 758 N N . ILE A 1 92 ? -16.25 -15.75 -13.992 1 95.75 92 ILE A N 1
ATOM 759 C CA . ILE A 1 92 ? -15.156 -14.961 -13.43 1 95.75 92 ILE A CA 1
ATOM 760 C C . ILE A 1 92 ? -13.984 -15.883 -13.086 1 95.75 92 ILE A C 1
ATOM 762 O O . ILE A 1 92 ? -14.102 -16.734 -12.203 1 95.75 92 ILE A O 1
ATOM 766 N N . HIS A 1 93 ? -12.906 -15.664 -13.773 1 94.69 93 HIS A N 1
ATOM 767 C CA . HIS A 1 93 ? -11.727 -16.484 -13.516 1 94.69 93 HIS A CA 1
ATOM 768 C C . HIS A 1 93 ? -10.914 -15.922 -12.352 1 94.69 93 HIS A C 1
ATOM 770 O O . HIS A 1 93 ? -10.914 -14.711 -12.109 1 94.69 93 HIS A O 1
ATOM 776 N N . ALA A 1 94 ? -10.297 -16.828 -11.602 1 95.69 94 ALA A N 1
ATOM 777 C CA . ALA A 1 94 ? -9.445 -16.453 -10.469 1 95.69 94 ALA A CA 1
ATOM 778 C C . ALA A 1 94 ? -8.391 -17.531 -10.203 1 95.69 94 ALA A C 1
ATOM 780 O O . ALA A 1 94 ? -8.32 -18.531 -10.914 1 95.69 94 ALA A O 1
ATOM 781 N N . HIS A 1 95 ? -7.488 -17.25 -9.344 1 93.62 95 HIS A N 1
ATOM 782 C CA . HIS A 1 95 ? -6.477 -18.203 -8.922 1 93.62 95 HIS A CA 1
ATOM 783 C C . HIS A 1 95 ? -6.758 -18.719 -7.508 1 93.62 95 HIS A C 1
ATOM 785 O O . HIS A 1 95 ? -6.949 -17.922 -6.586 1 93.62 95 HIS A O 1
ATOM 791 N N . ARG A 1 96 ? -6.758 -20.047 -7.398 1 92.75 96 ARG A N 1
ATOM 792 C CA . ARG A 1 96 ? -6.988 -20.656 -6.094 1 92.75 96 ARG A CA 1
ATOM 793 C C . ARG A 1 96 ? -5.988 -20.141 -5.062 1 92.75 96 ARG A C 1
ATOM 795 O O . ARG A 1 96 ? -6.359 -19.844 -3.928 1 92.75 96 ARG A O 1
ATOM 802 N N . TYR A 1 97 ? -4.781 -20.031 -5.441 1 92.12 97 TYR A N 1
ATOM 803 C CA . TYR A 1 97 ? -3.717 -19.578 -4.555 1 92.12 97 TYR A CA 1
ATOM 804 C C . TYR A 1 97 ? -4.047 -18.203 -3.982 1 92.12 97 TYR A C 1
ATOM 806 O O . TYR A 1 97 ? -3.926 -17.984 -2.773 1 92.12 97 TYR A O 1
ATOM 814 N N . ILE A 1 98 ? -4.457 -17.281 -4.852 1 95.25 98 ILE A N 1
ATOM 815 C CA . ILE A 1 98 ? -4.719 -15.898 -4.453 1 95.25 98 ILE A CA 1
ATOM 816 C C . ILE A 1 98 ? -5.91 -15.859 -3.5 1 95.25 98 ILE A C 1
ATOM 818 O O . ILE A 1 98 ? -5.832 -15.258 -2.426 1 95.25 98 ILE A O 1
ATOM 822 N N . LEU A 1 99 ? -6.957 -16.531 -3.857 1 95.88 99 LEU A N 1
ATOM 823 C CA . LEU A 1 99 ? -8.188 -16.469 -3.072 1 95.88 99 LEU A CA 1
ATOM 824 C C . LEU A 1 99 ? -7.996 -17.156 -1.718 1 95.88 99 LEU A C 1
ATOM 826 O O . LEU A 1 99 ? -8.5 -16.672 -0.703 1 95.88 99 LEU A O 1
ATOM 830 N N . ALA A 1 100 ? -7.277 -18.234 -1.722 1 94.31 100 ALA A N 1
ATOM 831 C CA . ALA A 1 100 ? -7.031 -18.969 -0.482 1 94.31 100 ALA A CA 1
ATOM 832 C C . ALA A 1 100 ? -6.266 -18.109 0.52 1 94.31 100 ALA A C 1
ATOM 834 O O . ALA A 1 100 ? -6.461 -18.234 1.731 1 94.31 100 ALA A O 1
ATOM 835 N N . GLY A 1 101 ? -5.449 -17.281 0.021 1 94.69 101 GLY A N 1
ATOM 836 C CA . GLY A 1 101 ? -4.668 -16.422 0.895 1 94.69 101 GLY A CA 1
ATOM 837 C C . GLY A 1 101 ? -5.461 -15.25 1.44 1 94.69 101 GLY A C 1
ATOM 838 O O . GLY A 1 101 ? -5.078 -14.648 2.445 1 94.69 101 GLY A O 1
ATOM 839 N N . LYS A 1 102 ? -6.543 -14.891 0.842 1 96.81 102 LYS A N 1
ATOM 840 C CA . LYS A 1 102 ? -7.289 -13.688 1.188 1 96.81 102 LYS A CA 1
ATOM 841 C C . LYS A 1 102 ? -8.562 -14.023 1.958 1 96.81 102 LYS A C 1
ATOM 843 O O . LYS A 1 102 ? -9.148 -13.164 2.611 1 96.81 102 LYS A O 1
ATOM 848 N N . SER A 1 103 ? -8.922 -15.234 1.931 1 96.5 103 SER A N 1
ATOM 849 C CA . SER A 1 103 ? -10.18 -15.688 2.518 1 96.5 103 SER A CA 1
ATOM 850 C C . SER A 1 103 ? -10.016 -17.031 3.213 1 96.5 103 SER A C 1
ATOM 852 O O . SER A 1 103 ? -9.594 -18.016 2.594 1 96.5 103 SER A O 1
ATOM 854 N N . ALA A 1 104 ? -10.492 -17.109 4.445 1 93.56 104 ALA A N 1
ATOM 855 C CA . ALA A 1 104 ? -10.445 -18.375 5.176 1 93.56 104 ALA A CA 1
ATOM 856 C C . ALA A 1 104 ? -11.391 -19.406 4.555 1 93.56 104 ALA A C 1
ATOM 858 O O . ALA A 1 104 ? -11.094 -20.594 4.543 1 93.56 104 ALA A O 1
ATOM 859 N N . VAL A 1 105 ? -12.477 -18.953 4.059 1 95.12 105 VAL A N 1
ATOM 860 C CA . VAL A 1 105 ? -13.461 -19.828 3.434 1 95.12 105 VAL A CA 1
ATOM 861 C C . VAL A 1 105 ? -12.898 -20.406 2.139 1 95.12 105 VAL A C 1
ATOM 863 O O . VAL A 1 105 ? -12.961 -21.625 1.915 1 95.12 105 VAL A O 1
ATOM 866 N N . PHE A 1 106 ? -12.289 -19.578 1.352 1 93.94 106 PHE A N 1
ATOM 867 C CA . PHE A 1 106 ? -11.672 -20.078 0.127 1 93.94 106 PHE A CA 1
ATOM 868 C C . PHE A 1 106 ? -10.508 -21 0.448 1 93.94 106 PHE A C 1
ATOM 870 O O . PHE A 1 106 ? -10.281 -22 -0.257 1 93.94 106 PHE A O 1
ATOM 877 N N . CYS A 1 107 ? -9.797 -20.688 1.495 1 92.94 107 CYS A N 1
ATOM 878 C CA . CYS A 1 107 ? -8.672 -21.531 1.901 1 92.94 107 CYS A CA 1
ATOM 879 C C . CYS A 1 107 ? -9.141 -22.938 2.232 1 92.94 107 CYS A C 1
ATOM 881 O O . CYS A 1 107 ? -8.578 -23.906 1.735 1 92.94 107 CYS A O 1
ATOM 883 N N . ARG A 1 108 ? -10.172 -23.031 2.955 1 91.06 108 ARG A N 1
ATOM 884 C CA . ARG A 1 108 ? -10.727 -24.328 3.318 1 91.06 108 ARG A CA 1
ATOM 885 C C . ARG A 1 108 ? -11.32 -25.031 2.1 1 91.06 108 ARG A C 1
ATOM 887 O O . ARG A 1 108 ? -11.133 -26.234 1.923 1 91.06 108 ARG A O 1
ATOM 894 N N . MET A 1 109 ? -11.953 -24.297 1.283 1 88.81 109 MET A N 1
ATOM 895 C CA . MET A 1 109 ? -12.609 -24.828 0.096 1 88.81 109 MET A CA 1
ATOM 896 C C . MET A 1 109 ? -11.602 -25.484 -0.841 1 88.81 109 MET A C 1
ATOM 898 O O . MET A 1 109 ? -11.859 -26.562 -1.387 1 88.81 109 MET A O 1
ATOM 902 N N . PHE A 1 110 ? -10.453 -24.875 -0.947 1 88.12 110 PHE A N 1
ATOM 903 C CA . PHE A 1 110 ? -9.484 -25.344 -1.938 1 88.12 110 PHE A CA 1
ATOM 904 C C . PHE A 1 110 ? -8.5 -26.312 -1.312 1 88.12 110 PHE A C 1
ATOM 906 O O . PHE A 1 110 ? -7.824 -27.062 -2.021 1 88.12 110 PHE A O 1
ATOM 913 N N . ASP A 1 111 ? -8.203 -26.25 -0.005 1 80.25 111 ASP A N 1
ATOM 914 C CA . ASP A 1 111 ? -7.281 -27.156 0.671 1 80.25 111 ASP A CA 1
ATOM 915 C C . ASP A 1 111 ? -7.883 -28.562 0.803 1 80.25 111 ASP A C 1
ATOM 917 O O . ASP A 1 111 ? -7.164 -29.562 0.734 1 80.25 111 ASP A O 1
ATOM 921 N N . CYS A 1 112 ? -9.133 -28.797 1.326 1 64.62 112 CYS A N 1
ATOM 922 C CA . CYS A 1 112 ? -9.758 -30.078 1.607 1 64.62 112 CYS A CA 1
ATOM 923 C C . CYS A 1 112 ? -9.844 -30.922 0.345 1 64.62 112 CYS A C 1
ATOM 925 O O . CYS A 1 112 ? -10.148 -32.125 0.415 1 64.62 112 CYS A O 1
ATOM 927 N N . GLY A 1 113 ? -9.008 -30.688 -0.524 1 58.22 113 GLY A N 1
ATOM 928 C CA . GLY A 1 113 ? -8.93 -31.594 -1.659 1 58.22 113 GLY A CA 1
ATOM 929 C C . GLY A 1 113 ? -10.289 -32 -2.191 1 58.22 113 GLY A C 1
ATOM 930 O O . GLY A 1 113 ? -10.375 -32.875 -3.072 1 58.22 113 GLY A O 1
ATOM 931 N N . MET A 1 114 ? -11.336 -32 -1.227 1 49.34 114 MET A N 1
ATOM 932 C CA . MET A 1 114 ? -12.57 -32.688 -1.6 1 49.34 114 MET A CA 1
ATOM 933 C C . MET A 1 114 ? -13.055 -32.219 -2.969 1 49.34 114 MET A C 1
ATOM 935 O O . MET A 1 114 ? -13.367 -33.062 -3.834 1 49.34 114 MET A O 1
ATOM 939 N N . LEU A 1 115 ? -14.086 -31.328 -2.826 1 46.94 115 LEU A N 1
ATOM 940 C CA . LEU A 1 115 ? -15.117 -31.203 -3.854 1 46.94 115 LEU A CA 1
ATOM 941 C C . LEU A 1 115 ? -14.516 -30.797 -5.188 1 46.94 115 LEU A C 1
ATOM 943 O O . LEU A 1 115 ? -14.719 -31.453 -6.203 1 46.94 115 LEU A O 1
ATOM 947 N N . GLU A 1 116 ? -14.469 -29.297 -5.508 1 46.03 116 GLU A N 1
ATOM 948 C CA . GLU A 1 116 ? -14.562 -28.75 -6.859 1 46.03 116 GLU A CA 1
ATOM 949 C C . GLU A 1 116 ? -13.211 -28.812 -7.574 1 46.03 116 GLU A C 1
ATOM 951 O O . GLU A 1 116 ? -12.836 -27.859 -8.281 1 46.03 116 GLU A O 1
ATOM 956 N N . LYS A 1 117 ? -12.203 -29.453 -7.02 1 51.66 117 LYS A N 1
ATOM 957 C CA . LYS A 1 117 ? -10.891 -29.719 -7.598 1 51.66 117 LYS A CA 1
ATOM 958 C C . LYS A 1 117 ? -11 -30.062 -9.078 1 51.66 117 LYS A C 1
ATOM 960 O O . LYS A 1 117 ? -10.141 -29.656 -9.875 1 51.66 117 LYS A O 1
ATOM 965 N N . GLU A 1 118 ? -12.023 -30.938 -9.289 1 54.19 118 GLU A N 1
ATOM 966 C CA . GLU A 1 118 ? -12 -31.547 -10.617 1 54.19 118 GLU A CA 1
ATOM 967 C C . GLU A 1 118 ? -12.492 -30.578 -11.68 1 54.19 118 GLU A C 1
ATOM 969 O O . GLU A 1 118 ? -11.977 -30.547 -12.797 1 54.19 118 GLU A O 1
ATOM 974 N N . THR A 1 119 ? -13.57 -29.797 -11.281 1 62.66 119 THR A N 1
ATOM 975 C CA . THR A 1 119 ? -14.078 -29.109 -12.469 1 62.66 119 THR A CA 1
ATOM 976 C C . THR A 1 119 ? -13.562 -27.688 -12.531 1 62.66 119 THR A C 1
ATOM 978 O O . THR A 1 119 ? -13.523 -27.078 -13.602 1 62.66 119 THR A O 1
ATOM 981 N N . GLY A 1 120 ? -12.969 -27.234 -11.391 1 82.5 120 GLY A N 1
ATOM 982 C CA . GLY A 1 120 ? -12.484 -25.859 -11.398 1 82.5 120 GLY A CA 1
ATOM 983 C C . GLY A 1 120 ? -13.594 -24.828 -11.531 1 82.5 120 GLY A C 1
ATOM 984 O O . GLY A 1 120 ? -13.328 -23.656 -11.766 1 82.5 120 GLY A O 1
ATOM 985 N N . LEU A 1 121 ? -14.945 -25.281 -11.469 1 90.62 121 LEU A N 1
ATOM 986 C CA . LEU A 1 121 ? -16.078 -24.359 -11.594 1 90.62 121 LEU A CA 1
ATOM 987 C C . LEU A 1 121 ? -16.844 -24.25 -10.281 1 90.62 121 LEU A C 1
ATOM 989 O O . LEU A 1 121 ? -17.219 -25.266 -9.695 1 90.62 121 LEU A O 1
ATOM 993 N N . ILE A 1 122 ? -17.109 -23.062 -9.82 1 93 122 ILE A N 1
ATOM 994 C CA . ILE A 1 122 ? -17.844 -22.797 -8.586 1 93 122 ILE A CA 1
ATOM 995 C C . ILE A 1 122 ? -19.094 -22 -8.898 1 93 122 ILE A C 1
ATOM 997 O O . ILE A 1 122 ? -19.016 -20.844 -9.305 1 93 122 ILE A O 1
ATOM 1001 N N . PRO A 1 123 ? -20.234 -22.547 -8.68 1 94.62 123 PRO A N 1
ATOM 1002 C CA . PRO A 1 123 ? -21.484 -21.828 -8.961 1 94.62 123 PRO A CA 1
ATOM 1003 C C . PRO A 1 123 ? -21.797 -20.766 -7.918 1 94.62 123 PRO A C 1
ATOM 1005 O O . PRO A 1 123 ? -21.625 -21 -6.719 1 94.62 123 PRO A O 1
ATOM 1008 N N . ILE A 1 124 ? -22.234 -19.594 -8.352 1 95.5 124 ILE A N 1
ATOM 1009 C CA . ILE A 1 124 ? -22.656 -18.484 -7.508 1 95.5 124 ILE A CA 1
ATOM 1010 C C . ILE A 1 124 ? -24.094 -18.094 -7.84 1 95.5 124 ILE A C 1
ATOM 1012 O O . ILE A 1 124 ? -24.375 -17.625 -8.945 1 95.5 124 ILE A O 1
ATOM 1016 N N . ASP A 1 125 ? -24.938 -18.125 -6.84 1 94.75 125 ASP A N 1
ATOM 1017 C CA . ASP A 1 125 ? -26.344 -17.828 -7.078 1 94.75 125 ASP A CA 1
ATOM 1018 C C . ASP A 1 125 ? -26.828 -16.703 -6.172 1 94.75 125 ASP A C 1
ATOM 1020 O O . ASP A 1 125 ? -27.938 -16.188 -6.348 1 94.75 125 ASP A O 1
ATOM 1024 N N . ASP A 1 126 ? -26.078 -16.219 -5.301 1 95.12 126 ASP A N 1
ATOM 1025 C CA . ASP A 1 126 ? -26.547 -15.281 -4.285 1 95.12 126 ASP A CA 1
ATOM 1026 C C . ASP A 1 126 ? -25.875 -13.922 -4.449 1 95.12 126 ASP A C 1
ATOM 1028 O O . ASP A 1 126 ? -25.906 -13.094 -3.533 1 95.12 126 ASP A O 1
ATOM 1032 N N . ALA A 1 127 ? -25.219 -13.75 -5.527 1 96.69 127 ALA A N 1
ATOM 1033 C CA . ALA A 1 127 ? -24.609 -12.453 -5.816 1 96.69 127 ALA A CA 1
ATOM 1034 C C . ALA A 1 127 ? -24.688 -12.125 -7.305 1 96.69 127 ALA A C 1
ATOM 1036 O O . ALA A 1 127 ? -24.641 -13.031 -8.148 1 96.69 127 ALA A O 1
ATOM 1037 N N . SER A 1 128 ? -24.828 -10.828 -7.57 1 96.88 128 SER A N 1
ATOM 1038 C CA . SER A 1 128 ? -24.812 -10.406 -8.969 1 96.88 128 SER A CA 1
ATOM 1039 C C . SER A 1 128 ? -23.391 -10.445 -9.539 1 96.88 128 SER A C 1
ATOM 1041 O O . SER A 1 128 ? -22.406 -10.477 -8.789 1 96.88 128 SER A O 1
ATOM 1043 N N . TYR A 1 129 ? -23.328 -10.414 -10.883 1 97.19 129 TYR A N 1
ATOM 1044 C CA . TYR A 1 129 ? -22.031 -10.492 -11.562 1 97.19 129 TYR A CA 1
ATOM 1045 C C . TYR A 1 129 ? -21.156 -9.297 -11.211 1 97.19 129 TYR A C 1
ATOM 1047 O O . TYR A 1 129 ? -20.016 -9.469 -10.805 1 97.19 129 TYR A O 1
ATOM 1055 N N . PRO A 1 130 ? -21.703 -8.086 -11.273 1 97.62 130 PRO A N 1
ATOM 1056 C CA . PRO A 1 130 ? -20.844 -6.949 -10.961 1 97.62 130 PRO A CA 1
ATOM 1057 C C . PRO A 1 130 ? -20.297 -7 -9.531 1 97.62 130 PRO A C 1
ATOM 1059 O O . PRO A 1 130 ? -19.141 -6.652 -9.297 1 97.62 130 PRO A O 1
ATOM 1062 N N . VAL A 1 131 ? -21.062 -7.461 -8.609 1 98.38 131 VAL A N 1
ATOM 1063 C CA . VAL A 1 131 ? -20.672 -7.512 -7.211 1 98.38 131 VAL A CA 1
ATOM 1064 C C . VAL A 1 131 ? -19.594 -8.586 -7.016 1 98.38 131 VAL A C 1
ATOM 1066 O O . VAL A 1 131 ? -18.547 -8.32 -6.426 1 98.38 131 VAL A O 1
ATOM 1069 N N . MET A 1 132 ? -19.844 -9.719 -7.59 1 98.12 132 MET A N 1
ATOM 1070 C CA . MET A 1 132 ? -18.891 -10.812 -7.434 1 98.12 132 MET A CA 1
ATOM 1071 C C . MET A 1 132 ? -17.578 -10.477 -8.109 1 98.12 132 MET A C 1
ATOM 1073 O O . MET A 1 132 ? -16.5 -10.758 -7.57 1 98.12 132 MET A O 1
ATOM 1077 N N . ARG A 1 133 ? -17.672 -9.898 -9.234 1 97.38 133 ARG A N 1
ATOM 1078 C CA . ARG A 1 133 ? -16.469 -9.484 -9.945 1 97.38 133 ARG A CA 1
ATOM 1079 C C . ARG A 1 133 ? -15.672 -8.477 -9.133 1 97.38 133 ARG A C 1
ATOM 1081 O O . ARG A 1 133 ? -14.445 -8.57 -9.062 1 97.38 133 ARG A O 1
ATOM 1088 N N . ALA A 1 134 ? -16.344 -7.547 -8.523 1 98.12 134 ALA A N 1
ATOM 1089 C CA . ALA A 1 134 ? -15.672 -6.547 -7.695 1 98.12 134 ALA A CA 1
ATOM 1090 C C . ALA A 1 134 ? -14.977 -7.199 -6.504 1 98.12 134 ALA A C 1
ATOM 1092 O O . ALA A 1 134 ? -13.867 -6.809 -6.137 1 98.12 134 ALA A O 1
ATOM 1093 N N . VAL A 1 135 ? -15.625 -8.188 -5.934 1 98.44 135 VAL A N 1
ATOM 1094 C CA . VAL A 1 135 ? -15.07 -8.883 -4.773 1 98.44 135 VAL A CA 1
ATOM 1095 C C . VAL A 1 135 ? -13.805 -9.633 -5.18 1 98.44 135 VAL A C 1
ATOM 1097 O O . VAL A 1 135 ? -12.773 -9.539 -4.508 1 98.44 135 VAL A O 1
ATOM 1100 N N . ILE A 1 136 ? -13.844 -10.32 -6.273 1 97.56 136 ILE A N 1
ATOM 1101 C CA . ILE A 1 136 ? -12.688 -11.062 -6.75 1 97.56 136 ILE A CA 1
ATOM 1102 C C . ILE A 1 136 ? -11.562 -10.094 -7.113 1 97.56 136 ILE A C 1
ATOM 1104 O O . ILE A 1 136 ? -10.406 -10.305 -6.734 1 97.56 136 ILE A O 1
ATOM 1108 N N . ASN A 1 137 ? -11.914 -9.07 -7.812 1 97.44 137 ASN A N 1
ATOM 1109 C CA . ASN A 1 137 ? -10.914 -8.07 -8.18 1 97.44 137 ASN A CA 1
ATOM 1110 C C . ASN A 1 137 ? -10.25 -7.469 -6.953 1 97.44 137 ASN A C 1
ATOM 1112 O O . ASN A 1 137 ? -9.055 -7.152 -6.984 1 97.44 137 ASN A O 1
ATOM 1116 N N . TYR A 1 138 ? -11 -7.316 -5.918 1 98.38 138 TYR A N 1
ATOM 1117 C CA . TYR A 1 138 ? -10.445 -6.766 -4.688 1 98.38 138 TYR A CA 1
ATOM 1118 C C . TYR A 1 138 ? -9.328 -7.645 -4.152 1 98.38 138 TYR A C 1
ATOM 1120 O O . TYR A 1 138 ? -8.344 -7.145 -3.598 1 98.38 138 TYR A O 1
ATOM 1128 N N . CYS A 1 139 ? -9.43 -8.875 -4.309 1 97.88 139 CYS A N 1
ATOM 1129 C CA . CYS A 1 139 ? -8.414 -9.805 -3.848 1 97.88 139 CYS A CA 1
ATOM 1130 C C . CYS A 1 139 ? -7.113 -9.625 -4.629 1 97.88 139 CYS A C 1
ATOM 1132 O O . CYS A 1 139 ? -6.043 -10.016 -4.16 1 97.88 139 CYS A O 1
ATOM 1134 N N . TYR A 1 140 ? -7.207 -9 -5.77 1 97.06 140 TYR A N 1
ATOM 1135 C CA . TYR A 1 140 ? -6.047 -8.836 -6.641 1 97.06 140 TYR A CA 1
ATOM 1136 C C . TYR A 1 140 ? -5.453 -7.441 -6.508 1 97.06 140 TYR A C 1
ATOM 1138 O O . TYR A 1 140 ? -4.293 -7.219 -6.859 1 97.06 140 TYR A O 1
ATOM 1146 N N . THR A 1 141 ? -6.273 -6.492 -6.031 1 97.31 141 THR A N 1
ATOM 1147 C CA . THR A 1 141 ? -5.824 -5.109 -6.148 1 97.31 141 THR A CA 1
ATOM 1148 C C . THR A 1 141 ? -6.016 -4.363 -4.828 1 97.31 141 THR A C 1
ATOM 1150 O O . THR A 1 141 ? -5.445 -3.291 -4.629 1 97.31 141 THR A O 1
ATOM 1153 N N . ALA A 1 142 ? -6.844 -4.906 -3.975 1 97.69 142 ALA A N 1
ATOM 1154 C CA . ALA A 1 142 ? -7.223 -4.254 -2.725 1 97.69 142 ALA A CA 1
ATOM 1155 C C . ALA A 1 142 ? -7.844 -2.885 -2.986 1 97.69 142 ALA A C 1
ATOM 1157 O O . ALA A 1 142 ? -7.617 -1.938 -2.227 1 97.69 142 ALA A O 1
ATOM 1158 N N . ASP A 1 143 ? -8.492 -2.801 -4.102 1 96.44 143 ASP A N 1
ATOM 1159 C CA . ASP A 1 143 ? -9.156 -1.561 -4.496 1 96.44 143 ASP A CA 1
ATOM 1160 C C . ASP A 1 143 ? -10.586 -1.824 -4.961 1 96.44 143 ASP A C 1
ATOM 1162 O O . ASP A 1 143 ? -10.852 -2.822 -5.633 1 96.44 143 ASP A O 1
ATOM 1166 N N . ILE A 1 144 ? -11.461 -0.896 -4.531 1 97.56 144 ILE A N 1
ATOM 1167 C CA . ILE A 1 144 ? -12.859 -1.062 -4.922 1 97.56 144 ILE A CA 1
ATOM 1168 C C . ILE A 1 144 ? -13.523 0.306 -5.059 1 97.56 144 ILE A C 1
ATOM 1170 O O . ILE A 1 144 ? -13.273 1.207 -4.254 1 97.56 144 ILE A O 1
ATOM 1174 N N . ASN A 1 145 ? -14.266 0.428 -6.094 1 96.88 145 ASN A N 1
ATOM 1175 C CA . ASN A 1 145 ? -15.109 1.6 -6.309 1 96.88 145 ASN A CA 1
ATOM 1176 C C . ASN A 1 145 ? -16.594 1.246 -6.223 1 96.88 145 ASN A C 1
ATOM 1178 O O . ASN A 1 145 ? -17.094 0.479 -7.043 1 96.88 145 ASN A O 1
ATOM 1182 N N . PHE A 1 146 ? -17.219 1.836 -5.309 1 98 146 PHE A N 1
ATOM 1183 C CA . PHE A 1 146 ? -18.641 1.552 -5.109 1 98 146 PHE A CA 1
ATOM 1184 C C . PHE A 1 146 ? -19.5 2.355 -6.082 1 98 146 PHE A C 1
ATOM 1186 O O . PHE A 1 146 ? -19.234 3.539 -6.309 1 98 146 PHE A O 1
ATOM 1193 N N . THR A 1 147 ? -20.375 1.686 -6.727 1 97.62 147 THR A N 1
ATOM 1194 C CA . THR A 1 147 ? -21.328 2.262 -7.656 1 97.62 147 THR A CA 1
ATOM 1195 C C . THR A 1 147 ? -22.734 1.711 -7.398 1 97.62 147 THR A C 1
ATOM 1197 O O . THR A 1 147 ? -22.938 0.926 -6.473 1 97.62 147 THR A O 1
ATOM 1200 N N . ASP A 1 148 ? -23.703 2.162 -8.195 1 97.31 148 ASP A N 1
ATOM 1201 C CA . ASP A 1 148 ? -25.062 1.643 -8.062 1 97.31 148 ASP A CA 1
ATOM 1202 C C . ASP A 1 148 ? -25.109 0.145 -8.359 1 97.31 148 ASP A C 1
ATOM 1204 O O . ASP A 1 148 ? -25.922 -0.584 -7.773 1 97.31 148 ASP A O 1
ATOM 1208 N N . GLU A 1 149 ? -24.234 -0.332 -9.258 1 97.94 149 GLU A N 1
ATOM 1209 C CA . GLU A 1 149 ? -24.188 -1.744 -9.625 1 97.94 149 GLU A CA 1
ATOM 1210 C C . GLU A 1 149 ? -23.375 -2.555 -8.617 1 97.94 149 GLU A C 1
ATOM 1212 O O . GLU A 1 149 ? -23.469 -3.783 -8.586 1 97.94 149 GLU A O 1
ATOM 1217 N N . ILE A 1 150 ? -22.625 -1.769 -7.828 1 98.38 150 ILE A N 1
ATOM 1218 C CA . ILE A 1 150 ? -21.781 -2.385 -6.812 1 98.38 150 ILE A CA 1
ATOM 1219 C C . ILE A 1 150 ? -22.016 -1.707 -5.465 1 98.38 150 ILE A C 1
ATOM 1221 O O . ILE A 1 150 ? -21.125 -1.045 -4.93 1 98.38 150 ILE A O 1
ATOM 1225 N N . PRO A 1 151 ? -23.219 -1.915 -4.973 1 98.06 151 PRO A N 1
ATOM 1226 C CA . PRO A 1 151 ? -23.516 -1.257 -3.699 1 98.06 151 PRO A CA 1
ATOM 1227 C C . PRO A 1 151 ? -22.734 -1.854 -2.527 1 98.06 151 PRO A C 1
ATOM 1229 O O . PRO A 1 151 ? -22.547 -3.07 -2.461 1 98.06 151 PRO A O 1
ATOM 1232 N N . PRO A 1 152 ? -22.328 -1.02 -1.606 1 98.12 152 PRO A N 1
ATOM 1233 C CA . PRO A 1 152 ? -21.469 -1.483 -0.511 1 98.12 152 PRO A CA 1
ATOM 1234 C C . PRO A 1 152 ? -22.156 -2.527 0.369 1 98.12 152 PRO A C 1
ATOM 1236 O O . PRO A 1 152 ? -21.484 -3.406 0.922 1 98.12 152 PRO A O 1
ATOM 1239 N N . ASP A 1 153 ? -23.469 -2.4 0.548 1 97.19 153 ASP A N 1
ATOM 1240 C CA . ASP A 1 153 ? -24.172 -3.361 1.402 1 97.19 153 ASP A CA 1
ATOM 1241 C C . ASP A 1 153 ? -24.156 -4.754 0.779 1 97.19 153 ASP A C 1
ATOM 1243 O O . ASP A 1 153 ? -24.016 -5.758 1.484 1 97.19 153 ASP A O 1
ATOM 1247 N N . GLU A 1 154 ? -24.281 -4.875 -0.55 1 97.75 154 GLU A N 1
ATOM 1248 C CA . GLU A 1 154 ? -24.203 -6.164 -1.229 1 97.75 154 GLU A CA 1
ATOM 1249 C C . GLU A 1 154 ? -22.797 -6.742 -1.189 1 97.75 154 GLU A C 1
ATOM 1251 O O . GLU A 1 154 ? -22.625 -7.949 -1.03 1 97.75 154 GLU A O 1
ATOM 1256 N N . VAL A 1 155 ? -21.828 -5.867 -1.363 1 98.5 155 VAL A N 1
ATOM 1257 C CA . VAL A 1 155 ? -20.438 -6.312 -1.276 1 98.5 155 VAL A CA 1
ATOM 1258 C C . VAL A 1 155 ? -20.141 -6.809 0.137 1 98.5 155 VAL A C 1
ATOM 1260 O O . VAL A 1 155 ? -19.453 -7.816 0.315 1 98.5 155 VAL A O 1
ATOM 1263 N N . LEU A 1 156 ? -20.703 -6.105 1.11 1 98.12 156 LEU A N 1
ATOM 1264 C CA . LEU A 1 156 ? -20.531 -6.504 2.504 1 98.12 156 LEU A CA 1
ATOM 1265 C C . LEU A 1 156 ? -21.062 -7.914 2.736 1 98.12 156 LEU A C 1
ATOM 1267 O O . LEU A 1 156 ? -20.422 -8.719 3.416 1 98.12 156 LEU A O 1
ATOM 1271 N N . LYS A 1 157 ? -22.172 -8.188 2.15 1 97.56 157 LYS A N 1
ATOM 1272 C CA . LYS A 1 157 ? -22.781 -9.516 2.252 1 97.56 157 LYS A CA 1
ATOM 1273 C C . LYS A 1 157 ? -21.828 -10.594 1.726 1 97.56 157 LYS A C 1
ATOM 1275 O O . LYS A 1 157 ? -21.609 -11.602 2.391 1 97.56 157 LYS A O 1
ATOM 1280 N N . VAL A 1 158 ? -21.281 -10.352 0.618 1 98.06 158 VAL A N 1
ATOM 1281 C CA . VAL A 1 158 ? -20.391 -11.32 -0.017 1 98.06 158 VAL A CA 1
ATOM 1282 C C . VAL A 1 158 ? -19.094 -11.43 0.771 1 98.06 158 VAL A C 1
ATOM 1284 O O . VAL A 1 158 ? -18.578 -12.523 1.01 1 98.06 158 VAL A O 1
ATOM 1287 N N . ALA A 1 159 ? -18.547 -10.281 1.163 1 98.19 159 ALA A N 1
ATOM 1288 C CA . ALA A 1 159 ? -17.312 -10.25 1.949 1 98.19 159 ALA A CA 1
ATOM 1289 C C . ALA A 1 159 ? -17.484 -11.039 3.248 1 98.19 159 ALA A C 1
ATOM 1291 O O . ALA A 1 159 ? -16.562 -11.727 3.686 1 98.19 159 ALA A O 1
ATOM 1292 N N . HIS A 1 160 ? -18.641 -10.898 3.814 1 97.44 160 HIS A N 1
ATOM 1293 C CA . HIS A 1 160 ? -18.953 -11.648 5.031 1 97.44 160 HIS A CA 1
ATOM 1294 C C . HIS A 1 160 ? -19.047 -13.141 4.746 1 97.44 160 HIS A C 1
ATOM 1296 O O . HIS A 1 160 ? -18.453 -13.953 5.465 1 97.44 160 HIS A O 1
ATOM 1302 N N . LYS A 1 161 ? -19.672 -13.523 3.725 1 97 161 LYS A N 1
ATOM 1303 C CA . LYS A 1 161 ? -19.875 -14.914 3.348 1 97 161 LYS A CA 1
ATOM 1304 C C . LYS A 1 161 ? -18.547 -15.633 3.154 1 97 161 LYS A C 1
ATOM 1306 O O . LYS A 1 161 ? -18.375 -16.766 3.615 1 97 161 LYS A O 1
ATOM 1311 N N . TYR A 1 162 ? -17.703 -14.953 2.504 1 97.06 162 TYR A N 1
ATOM 1312 C CA . TYR A 1 162 ? -16.438 -15.594 2.17 1 97.06 162 TYR A CA 1
ATOM 1313 C C . TYR A 1 162 ? -15.336 -15.195 3.158 1 97.06 162 TYR A C 1
ATOM 1315 O O . TYR A 1 162 ? -14.164 -15.523 2.965 1 97.06 162 TYR A O 1
ATOM 1323 N N . GLU A 1 163 ? -15.664 -14.445 4.137 1 97.31 163 GLU A N 1
ATOM 1324 C CA . GLU A 1 163 ? -14.789 -14.07 5.242 1 97.31 163 GLU A CA 1
ATOM 1325 C C . GLU A 1 163 ? -13.547 -13.336 4.742 1 97.31 163 GLU A C 1
ATOM 1327 O O . GLU A 1 163 ? -12.422 -13.695 5.09 1 97.31 163 GLU A O 1
ATOM 1332 N N . ILE A 1 164 ? -13.758 -12.336 3.98 1 97.81 164 ILE A N 1
ATOM 1333 C CA . ILE A 1 164 ? -12.711 -11.406 3.576 1 97.81 164 ILE A CA 1
ATOM 1334 C C . ILE A 1 164 ? -12.711 -10.188 4.5 1 97.81 164 ILE A C 1
ATOM 1336 O O . ILE A 1 164 ? -13.344 -9.172 4.199 1 97.81 164 ILE A O 1
ATOM 1340 N N . SER A 1 165 ? -11.906 -10.258 5.492 1 95.44 165 SER A N 1
ATOM 1341 C CA . SER A 1 165 ? -12.016 -9.352 6.633 1 95.44 165 SER A CA 1
ATOM 1342 C C . SER A 1 165 ? -11.719 -7.914 6.223 1 95.44 165 SER A C 1
ATOM 1344 O O . SER A 1 165 ? -12.453 -6.996 6.594 1 95.44 165 SER A O 1
ATOM 1346 N N . HIS A 1 166 ? -10.672 -7.762 5.477 1 97 166 HIS A N 1
ATOM 1347 C CA . HIS A 1 166 ? -10.312 -6.395 5.117 1 97 166 HIS A CA 1
ATOM 1348 C C . HIS A 1 166 ? -11.391 -5.742 4.262 1 97 166 HIS A C 1
ATOM 1350 O O . HIS A 1 166 ? -11.727 -4.57 4.457 1 97 166 HIS A O 1
ATOM 1356 N N . LEU A 1 167 ? -11.906 -6.461 3.352 1 98 167 LEU A N 1
ATOM 1357 C CA . LEU A 1 167 ? -12.961 -5.93 2.496 1 98 167 LEU A CA 1
ATOM 1358 C C . LEU A 1 167 ? -14.211 -5.613 3.312 1 98 167 LEU A C 1
ATOM 1360 O O . LEU A 1 167 ? -14.883 -4.605 3.062 1 98 167 LEU A O 1
ATOM 1364 N N . ARG A 1 168 ? -14.5 -6.426 4.25 1 97.19 168 ARG A N 1
ATOM 1365 C CA . ARG A 1 168 ? -15.617 -6.145 5.145 1 97.19 168 ARG A CA 1
ATOM 1366 C C . ARG A 1 168 ? -15.445 -4.793 5.832 1 97.19 168 ARG A C 1
ATOM 1368 O O . ARG A 1 168 ? -16.375 -3.996 5.887 1 97.19 168 ARG A O 1
ATOM 1375 N N . ASP A 1 169 ? -14.297 -4.59 6.301 1 96.56 169 ASP A N 1
ATOM 1376 C CA . ASP A 1 169 ? -14.016 -3.34 7.004 1 96.56 169 ASP A CA 1
ATOM 1377 C C . ASP A 1 169 ? -14.164 -2.141 6.07 1 96.56 169 ASP A C 1
ATOM 1379 O O . ASP A 1 169 ? -14.68 -1.098 6.469 1 96.56 169 ASP A O 1
ATOM 1383 N N . VAL A 1 170 ? -13.68 -2.293 4.898 1 97.44 170 VAL A N 1
ATOM 1384 C CA . VAL A 1 170 ? -13.758 -1.227 3.908 1 97.44 170 VAL A CA 1
ATOM 1385 C C . VAL A 1 170 ? -15.227 -0.908 3.613 1 97.44 170 VAL A C 1
ATOM 1387 O O . VAL A 1 170 ? -15.609 0.262 3.543 1 97.44 170 VAL A O 1
ATOM 1390 N N . CYS A 1 171 ? -16.016 -1.932 3.453 1 97.94 171 CYS A N 1
ATOM 1391 C CA . CYS A 1 171 ? -17.438 -1.748 3.188 1 97.94 171 CYS A CA 1
ATOM 1392 C C . CYS A 1 171 ? -18.125 -1.073 4.363 1 97.94 171 CYS A C 1
ATOM 1394 O O . CYS A 1 171 ? -18.938 -0.168 4.176 1 97.94 171 CYS A O 1
ATOM 1396 N N . ALA A 1 172 ? -17.812 -1.517 5.562 1 97 172 ALA A N 1
ATOM 1397 C CA . ALA A 1 172 ? -18.391 -0.921 6.762 1 97 172 ALA A CA 1
ATOM 1398 C C . ALA A 1 172 ? -18.062 0.567 6.852 1 97 172 ALA A C 1
ATOM 1400 O O . ALA A 1 172 ? -18.922 1.386 7.148 1 97 172 ALA A O 1
ATOM 1401 N N . GLU A 1 173 ? -16.859 0.853 6.586 1 96.19 173 GLU A N 1
ATOM 1402 C CA . GLU A 1 173 ? -16.453 2.252 6.613 1 96.19 173 GLU A CA 1
ATOM 1403 C C . GLU A 1 173 ? -17.234 3.076 5.594 1 96.19 173 GLU A C 1
ATOM 1405 O O . GLU A 1 173 ? -17.656 4.195 5.887 1 96.19 173 GLU A O 1
ATOM 1410 N N . GLU A 1 174 ? -17.328 2.559 4.449 1 97 174 GLU A N 1
ATOM 1411 C CA . GLU A 1 174 ? -18.109 3.238 3.41 1 97 174 GLU A CA 1
ATOM 1412 C C . GLU A 1 174 ? -19.547 3.484 3.857 1 97 174 GLU A C 1
ATOM 1414 O O . GLU A 1 174 ? -20.078 4.578 3.664 1 97 174 GLU A O 1
ATOM 1419 N N . LEU A 1 175 ? -20.094 2.537 4.422 1 97.38 175 LEU A N 1
ATOM 1420 C CA . LEU A 1 175 ? -21.484 2.621 4.859 1 97.38 175 LEU A CA 1
ATOM 1421 C C . LEU A 1 175 ? -21.641 3.617 6.004 1 97.38 175 LEU A C 1
ATOM 1423 O O . LEU A 1 175 ? -22.656 4.297 6.109 1 97.38 175 LEU A O 1
ATOM 1427 N N . CYS A 1 176 ? -20.656 3.686 6.84 1 96.31 176 CYS A N 1
ATOM 1428 C CA . CYS A 1 176 ? -20.688 4.66 7.926 1 96.31 176 CYS A CA 1
ATOM 1429 C C . CYS A 1 176 ? -20.906 6.07 7.387 1 96.31 176 CYS A C 1
ATOM 1431 O O . CYS A 1 176 ? -21.609 6.867 7.996 1 96.31 176 CYS A O 1
ATOM 1433 N N . GLY A 1 177 ? -20.297 6.32 6.246 1 95.12 177 GLY A N 1
ATOM 1434 C CA . GLY A 1 177 ? -20.422 7.641 5.652 1 95.12 177 GLY A CA 1
ATOM 1435 C C . GLY A 1 177 ? -21.781 7.887 5.02 1 95.12 177 GLY A C 1
ATOM 1436 O O . GLY A 1 177 ? -22.109 9.023 4.664 1 95.12 177 GLY A O 1
ATOM 1437 N N . ARG A 1 178 ? -22.609 6.938 4.961 1 94.25 178 ARG A N 1
ATOM 1438 C CA . ARG A 1 178 ? -23.891 7.047 4.258 1 94.25 178 ARG A CA 1
ATOM 1439 C C . ARG A 1 178 ? -25.062 6.992 5.234 1 94.25 178 ARG A C 1
ATOM 1441 O O . ARG A 1 178 ? -26.219 7.008 4.82 1 94.25 178 ARG A O 1
ATOM 1448 N N . ILE A 1 179 ? -24.797 6.945 6.465 1 94.12 179 ILE A N 1
ATOM 1449 C CA . ILE A 1 179 ? -25.828 6.828 7.477 1 94.12 179 ILE A CA 1
ATOM 1450 C C . ILE A 1 179 ? -26.688 8.102 7.492 1 94.12 179 ILE A C 1
ATOM 1452 O O . ILE A 1 179 ? -26.156 9.211 7.406 1 94.12 179 ILE A O 1
ATOM 1456 N N . SER A 1 180 ? -27.938 7.902 7.539 1 90.69 180 SER A N 1
ATOM 1457 C CA . SER A 1 180 ? -28.906 8.984 7.688 1 90.69 180 SER A CA 1
ATOM 1458 C C . SER A 1 180 ? -30.094 8.539 8.547 1 90.69 180 SER A C 1
ATOM 1460 O O . SER A 1 180 ? -30.219 7.363 8.891 1 90.69 180 SER A O 1
ATOM 1462 N N . ALA A 1 181 ? -30.938 9.5 8.844 1 87.44 181 ALA A N 1
ATOM 1463 C CA . ALA A 1 181 ? -32.125 9.195 9.648 1 87.44 181 ALA A CA 1
ATOM 1464 C C . ALA A 1 181 ? -33.062 8.266 8.898 1 87.44 181 ALA A C 1
ATOM 1466 O O . ALA A 1 181 ? -33.75 7.441 9.508 1 87.44 181 ALA A O 1
ATOM 1467 N N . LYS A 1 182 ? -33.094 8.367 7.605 1 87.94 182 LYS A N 1
ATOM 1468 C CA . LYS A 1 182 ? -34.031 7.602 6.77 1 87.94 182 LYS A CA 1
ATOM 1469 C C . LYS A 1 182 ? -33.594 6.141 6.68 1 87.94 182 LYS A C 1
ATOM 1471 O O . LYS A 1 182 ? -34.438 5.25 6.523 1 87.94 182 LYS A O 1
ATOM 1476 N N . ASN A 1 183 ? -32.25 5.879 6.859 1 91.44 183 ASN A N 1
ATOM 1477 C CA . ASN A 1 183 ? -31.797 4.512 6.613 1 91.44 183 ASN A CA 1
ATOM 1478 C C . ASN A 1 183 ? -31.156 3.9 7.852 1 91.44 183 ASN A C 1
ATOM 1480 O O . ASN A 1 183 ? -30.531 2.836 7.773 1 91.44 183 ASN A O 1
ATOM 1484 N N . ILE A 1 184 ? -31.266 4.535 8.992 1 91.62 184 ILE A N 1
ATOM 1485 C CA . ILE A 1 184 ? -30.547 4.145 10.203 1 91.62 184 ILE A CA 1
ATOM 1486 C C . ILE A 1 184 ? -31 2.748 10.633 1 91.62 184 ILE A C 1
ATOM 1488 O O . ILE A 1 184 ? -30.172 1.949 11.102 1 91.62 184 ILE A O 1
ATOM 1492 N N . THR A 1 185 ? -32.25 2.445 10.531 1 89.75 185 THR A N 1
ATOM 1493 C CA . THR A 1 185 ? -32.75 1.134 10.93 1 89.75 185 THR A CA 1
ATOM 1494 C C . THR A 1 185 ? -32.156 0.038 10.047 1 89.75 185 THR A C 1
ATOM 1496 O O . THR A 1 185 ? -31.703 -0.992 10.547 1 89.75 185 THR A O 1
ATOM 1499 N N . GLU A 1 186 ? -32.188 0.301 8.828 1 92.38 186 GLU A N 1
ATOM 1500 C CA . GLU A 1 186 ? -31.609 -0.656 7.879 1 92.38 186 GLU A CA 1
ATOM 1501 C C . GLU A 1 186 ? -30.109 -0.831 8.094 1 92.38 186 GLU A C 1
ATOM 1503 O O . GLU A 1 186 ? -29.594 -1.95 8.047 1 92.38 186 GLU A O 1
ATOM 1508 N N . MET A 1 187 ? -29.453 0.237 8.367 1 94.75 187 MET A N 1
ATOM 1509 C CA . MET A 1 187 ? -28.016 0.198 8.602 1 94.75 187 MET A CA 1
ATOM 1510 C C . MET A 1 187 ? -27.688 -0.616 9.852 1 94.75 187 MET A C 1
ATOM 1512 O O . MET A 1 187 ? -26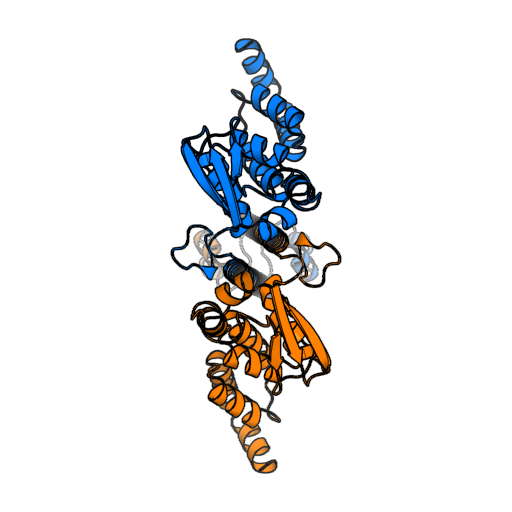.734 -1.394 9.859 1 94.75 187 MET A O 1
ATOM 1516 N N . PHE A 1 188 ? -28.484 -0.432 10.781 1 92.19 188 PHE A N 1
ATOM 1517 C CA . PHE A 1 188 ? -28.281 -1.169 12.023 1 92.19 188 PHE A CA 1
ATOM 1518 C C . PHE A 1 188 ? -28.516 -2.658 11.812 1 92.19 188 PHE A C 1
ATOM 1520 O O . PHE A 1 188 ? -27.75 -3.494 12.305 1 92.19 188 PHE A O 1
ATOM 1527 N N . ARG A 1 189 ? -29.547 -2.936 11.117 1 93.38 189 ARG A N 1
ATOM 1528 C CA . ARG A 1 189 ? -29.844 -4.332 10.805 1 93.38 189 ARG A CA 1
ATOM 1529 C C . ARG A 1 189 ? -28.688 -4.973 10.039 1 93.38 189 ARG A C 1
ATOM 1531 O O . ARG A 1 189 ? -28.281 -6.094 10.344 1 93.38 189 ARG A O 1
ATOM 1538 N N . LEU A 1 190 ? -28.188 -4.281 9.078 1 94.5 190 LEU A N 1
ATOM 1539 C CA . LEU A 1 190 ? -27.062 -4.758 8.281 1 94.5 190 LEU A CA 1
ATOM 1540 C C . LEU A 1 190 ? -25.844 -5.004 9.156 1 94.5 190 LEU A C 1
ATOM 1542 O O . LEU A 1 190 ? -25.156 -6.02 9.008 1 94.5 190 LEU A O 1
ATOM 1546 N N . SER A 1 191 ? -25.562 -4.086 10.055 1 94.81 191 SER A N 1
ATOM 1547 C CA . SER A 1 191 ? -24.391 -4.168 10.922 1 94.81 191 SER A CA 1
ATOM 1548 C C . SER A 1 191 ? -24.453 -5.402 11.82 1 94.81 191 SER A C 1
ATOM 1550 O O . SER A 1 191 ? -23.438 -6.047 12.07 1 94.81 191 SER A O 1
ATOM 1552 N N . LYS A 1 192 ? -25.625 -5.781 12.242 1 94.12 192 LYS A N 1
ATOM 1553 C CA . LYS A 1 192 ? -25.812 -6.957 13.086 1 94.12 192 LYS A CA 1
ATOM 1554 C C . LYS A 1 192 ? -25.734 -8.242 12.266 1 94.12 192 LYS A C 1
ATOM 1556 O O . LYS A 1 192 ? -25.078 -9.203 12.672 1 94.12 192 LYS A O 1
ATOM 1561 N N . ARG A 1 193 ? -26.312 -8.172 11.164 1 95.25 193 ARG A N 1
ATOM 1562 C CA . ARG A 1 193 ? -26.406 -9.352 10.305 1 95.25 193 ARG A CA 1
ATOM 1563 C C . ARG A 1 193 ? -25.031 -9.805 9.836 1 95.25 193 ARG A C 1
ATOM 1565 O O . ARG A 1 193 ? -24.734 -11 9.812 1 95.25 193 ARG A O 1
ATOM 1572 N N . TYR A 1 194 ? -24.219 -8.781 9.508 1 95.56 194 TYR A N 1
ATOM 1573 C CA . TYR A 1 194 ? -22.922 -9.125 8.922 1 95.56 194 TYR A CA 1
ATOM 1574 C C . TYR A 1 194 ? -21.781 -8.805 9.883 1 95.56 194 TYR A C 1
ATOM 1576 O O . TYR A 1 194 ? -20.625 -8.664 9.461 1 95.56 194 TYR A O 1
ATOM 1584 N N . ASP A 1 195 ? -22.125 -8.625 11.109 1 92.94 195 ASP A N 1
ATOM 1585 C CA . ASP A 1 195 ? -21.172 -8.445 12.195 1 92.94 195 ASP A CA 1
ATOM 1586 C C . ASP A 1 195 ? -20.172 -7.332 11.867 1 92.94 195 ASP A C 1
ATOM 1588 O O . ASP A 1 195 ? -18.969 -7.52 11.992 1 92.94 195 ASP A O 1
ATOM 1592 N N . ALA A 1 196 ? -20.641 -6.254 11.391 1 95.12 196 ALA A N 1
ATOM 1593 C CA . ALA A 1 196 ? -19.828 -5.074 11.109 1 95.12 196 ALA A CA 1
ATOM 1594 C C . ALA A 1 196 ? -19.766 -4.141 12.312 1 95.12 196 ALA A C 1
ATOM 1596 O O . ALA A 1 196 ? -20.578 -3.217 12.43 1 95.12 196 ALA A O 1
ATOM 1597 N N . LYS A 1 197 ? -18.844 -4.293 13.117 1 94 197 LYS A N 1
ATOM 1598 C CA . LYS A 1 197 ? -18.766 -3.607 14.406 1 94 197 LYS A CA 1
ATOM 1599 C C . LYS A 1 197 ? -18.625 -2.1 14.219 1 94 197 LYS A C 1
ATOM 1601 O O . LYS A 1 197 ? -19.25 -1.319 14.938 1 94 197 LYS A O 1
ATOM 1606 N N . THR A 1 198 ? -17.812 -1.779 13.32 1 95.44 198 THR A N 1
ATOM 1607 C CA . THR A 1 198 ? -17.625 -0.356 13.07 1 95.44 198 THR A CA 1
ATOM 1608 C C . THR A 1 198 ? -18.922 0.312 12.672 1 95.44 198 THR A C 1
ATOM 1610 O O . THR A 1 198 ? -19.234 1.421 13.117 1 95.44 198 THR A O 1
ATOM 1613 N N . LEU A 1 199 ? -19.656 -0.308 11.898 1 95.75 199 LEU A N 1
ATOM 1614 C CA . LEU A 1 199 ? -20.938 0.218 11.461 1 95.75 199 LEU A CA 1
ATOM 1615 C C . LEU A 1 199 ? -21.922 0.269 12.625 1 95.75 199 LEU A C 1
ATOM 1617 O O . LEU A 1 199 ? -22.703 1.218 12.742 1 95.75 199 LEU A O 1
ATOM 1621 N N . GLN A 1 200 ? -21.875 -0.705 13.422 1 94.88 200 GLN A N 1
ATOM 1622 C CA . GLN A 1 200 ? -22.734 -0.736 14.602 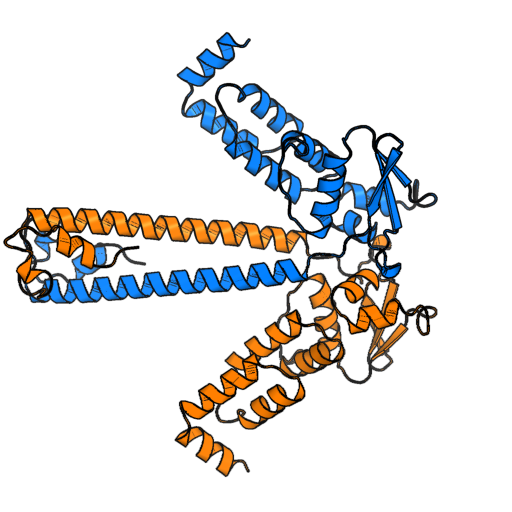1 94.88 200 GLN A CA 1
ATOM 1623 C C . GLN A 1 200 ? -22.453 0.457 15.508 1 94.88 200 GLN A C 1
ATOM 1625 O O . GLN A 1 200 ? -23.391 1.121 15.969 1 94.88 200 GLN A O 1
ATOM 1630 N N . GLU A 1 201 ? -21.234 0.652 15.727 1 95.44 201 GLU A N 1
ATOM 1631 C CA . GLU A 1 201 ? -20.844 1.767 16.578 1 95.44 201 GLU A CA 1
ATOM 1632 C C . GLU A 1 201 ? -21.234 3.105 15.961 1 95.44 201 GLU A C 1
ATOM 1634 O O . GLU A 1 201 ? -21.688 4.012 16.672 1 95.44 201 GLU A O 1
ATOM 1639 N N . ALA A 1 202 ? -21.016 3.188 14.727 1 95 202 ALA A N 1
ATOM 1640 C CA . ALA A 1 202 ? -21.391 4.422 14.039 1 95 202 ALA A CA 1
ATOM 1641 C C . ALA A 1 202 ? -22.891 4.676 14.125 1 95 202 ALA A C 1
ATOM 1643 O O . ALA A 1 202 ? -23.312 5.816 14.312 1 95 202 ALA A O 1
ATOM 1644 N N . CYS A 1 203 ? -23.672 3.68 13.984 1 92.88 203 CYS A N 1
ATOM 1645 C CA . CYS A 1 203 ? -25.109 3.801 14.102 1 92.88 203 CYS A CA 1
ATOM 1646 C C . CYS A 1 203 ? -25.516 4.246 15.508 1 92.88 203 CYS A C 1
ATOM 1648 O O . CYS A 1 203 ? -26.359 5.133 15.672 1 92.88 203 CYS A O 1
ATOM 1650 N N . ALA A 1 204 ? -24.906 3.656 16.453 1 91.5 204 ALA A N 1
ATOM 1651 C CA . ALA A 1 204 ? -25.172 4.012 17.844 1 91.5 204 ALA A CA 1
ATOM 1652 C C . ALA A 1 204 ? -24.828 5.473 18.109 1 91.5 204 ALA A C 1
ATOM 1654 O O . ALA A 1 204 ? -25.594 6.184 18.766 1 91.5 204 ALA A O 1
ATOM 1655 N N . LYS A 1 205 ? -23.766 5.805 17.641 1 92.69 205 LYS A N 1
ATOM 1656 C CA . LYS A 1 205 ? -23.344 7.191 17.828 1 92.69 205 LYS A CA 1
ATOM 1657 C C . LYS A 1 205 ? -24.312 8.148 17.125 1 92.69 205 LYS A C 1
ATOM 1659 O O . LYS A 1 205 ? -24.688 9.18 17.688 1 92.69 205 LYS A O 1
ATOM 1664 N N . TYR A 1 206 ? -24.625 7.887 15.969 1 91.38 206 TYR A N 1
ATOM 1665 C CA . TYR A 1 206 ? -25.562 8.711 15.234 1 91.38 206 TYR A CA 1
ATOM 1666 C C . TYR A 1 206 ? -26.891 8.82 15.984 1 91.38 206 TYR A C 1
ATOM 1668 O O . TYR A 1 206 ? -27.484 9.906 16.062 1 91.38 206 TYR A O 1
ATOM 1676 N N . PHE A 1 207 ? -27.359 7.738 16.453 1 86.88 207 PHE A N 1
ATOM 1677 C CA . PHE A 1 207 ? -28.609 7.688 17.203 1 86.88 207 PHE A CA 1
ATOM 1678 C C . PHE A 1 207 ? -28.516 8.547 18.453 1 86.88 207 PHE A C 1
ATOM 1680 O O . PHE A 1 207 ? -29.453 9.266 18.797 1 86.88 207 PHE A O 1
ATOM 1687 N N . LYS A 1 208 ? -27.484 8.492 19.109 1 86.75 208 LYS A N 1
ATOM 1688 C CA . LYS A 1 208 ? -27.281 9.258 20.344 1 86.75 208 LYS A CA 1
ATOM 1689 C C . LYS A 1 208 ? -27.219 10.75 20.047 1 86.75 208 LYS A C 1
ATOM 1691 O O . LYS A 1 208 ? -27.781 11.562 20.781 1 86.75 208 LYS A O 1
ATOM 1696 N N . ASP A 1 209 ? -26.562 11.086 19.016 1 88.12 209 ASP A N 1
ATOM 1697 C CA . ASP A 1 209 ? -26.344 12.484 18.688 1 88.12 209 ASP A CA 1
ATOM 1698 C C . ASP A 1 209 ? -27.641 13.141 18.188 1 88.12 209 ASP A C 1
ATOM 1700 O O . ASP A 1 209 ? -27.844 14.336 18.391 1 88.12 209 ASP A O 1
ATOM 1704 N N . ASP A 1 210 ? -28.438 12.508 17.5 1 82.88 210 ASP A N 1
ATOM 1705 C CA . ASP A 1 210 ? -29.656 13.062 16.922 1 82.88 210 ASP A CA 1
ATOM 1706 C C . ASP A 1 210 ? -30.891 12.25 17.328 1 82.88 210 ASP A C 1
ATOM 1708 O O . ASP A 1 210 ? -31.75 11.953 16.5 1 82.88 210 ASP A O 1
ATOM 1712 N N . PHE A 1 211 ? -31 11.898 18.562 1 79.69 211 PHE A N 1
ATOM 1713 C CA . PHE A 1 211 ? -31.969 10.938 19.062 1 79.69 211 PHE A CA 1
ATOM 1714 C C . PHE A 1 211 ? -33.375 11.367 18.719 1 79.69 211 PHE A C 1
ATOM 1716 O O . PHE A 1 211 ? -34.156 10.586 18.188 1 79.69 211 PHE A O 1
ATOM 1723 N N . ASP A 1 212 ? -33.688 12.617 19.016 1 77.81 212 ASP A N 1
ATOM 1724 C CA . ASP A 1 212 ? -35.031 13.094 18.812 1 77.81 212 ASP A CA 1
ATOM 1725 C C . ASP A 1 212 ? -35.438 13 17.344 1 77.81 212 ASP A C 1
ATOM 1727 O O . ASP A 1 212 ? -36.531 12.508 17.016 1 77.81 212 ASP A O 1
ATOM 1731 N N . TYR A 1 213 ? -34.594 13.391 16.609 1 80.19 213 TYR A N 1
ATOM 1732 C CA . TYR A 1 213 ? -34.875 13.398 15.172 1 80.19 213 TYR A CA 1
ATOM 1733 C C . TYR A 1 213 ? -34.969 11.984 14.625 1 80.19 213 TYR A C 1
ATOM 1735 O O . TYR A 1 213 ? -35.875 11.648 13.883 1 80.19 213 TYR A O 1
ATOM 1743 N N . VAL A 1 214 ? -34.062 11.133 14.984 1 78.31 214 VAL A N 1
ATOM 1744 C CA . VAL A 1 214 ? -34 9.758 14.5 1 78.31 214 VAL A CA 1
ATOM 1745 C C . VAL A 1 214 ? -35.219 8.977 14.992 1 78.31 214 VAL A C 1
ATOM 1747 O O . VAL A 1 214 ? -35.844 8.227 14.227 1 78.31 214 VAL A O 1
ATOM 1750 N N . PHE A 1 215 ? -35.531 9.172 16.219 1 75.56 215 PHE A N 1
ATOM 1751 C CA . PHE A 1 215 ? -36.656 8.469 16.797 1 75.56 215 PHE A CA 1
ATOM 1752 C C . PHE A 1 215 ? -37.969 8.852 16.078 1 75.56 215 PHE A C 1
ATOM 1754 O O . PHE A 1 215 ? -38.75 7.988 15.734 1 75.56 215 PHE A O 1
ATOM 1761 N N . SER A 1 216 ? -38.125 10.086 15.875 1 77.88 216 SER A N 1
ATOM 1762 C CA . SER A 1 216 ? -39.312 10.555 15.195 1 77.88 216 SER A CA 1
ATOM 1763 C C . SER A 1 216 ? -39.406 10.008 13.773 1 77.88 216 SER A C 1
ATOM 1765 O O . SER A 1 216 ? -40.469 9.594 13.328 1 77.88 216 SER A O 1
ATOM 1767 N N . THR A 1 217 ? -38.375 10 13.133 1 74.69 217 THR A N 1
ATOM 1768 C CA . THR A 1 217 ? -38.312 9.547 11.742 1 74.69 217 THR A CA 1
ATOM 1769 C C . THR A 1 217 ? -38.531 8.039 11.656 1 74.69 217 THR A C 1
ATOM 1771 O O . THR A 1 217 ? -39.281 7.566 10.781 1 74.69 217 THR A O 1
ATOM 1774 N N . VAL A 1 218 ? -37.938 7.352 12.586 1 73.19 218 VAL A N 1
ATOM 1775 C CA . VAL A 1 218 ? -38.062 5.898 12.602 1 73.19 218 VAL A CA 1
ATOM 1776 C C . VAL A 1 218 ? -39.5 5.508 12.93 1 73.19 218 VAL A C 1
ATOM 1778 O O . VAL A 1 218 ? -40.062 4.602 12.32 1 73.19 218 VAL A O 1
ATOM 1781 N N . MET A 1 219 ? -40.031 6.273 13.828 1 68.38 219 MET A N 1
ATOM 1782 C CA . MET A 1 219 ? -41.406 5.996 14.242 1 68.38 219 MET A CA 1
ATOM 1783 C C . MET A 1 219 ? -42.375 6.332 13.125 1 68.38 219 MET A C 1
ATOM 1785 O O . MET A 1 219 ? -43.406 5.641 12.953 1 68.38 219 MET A O 1
ATOM 1789 N N . GLU A 1 220 ? -42.062 7.227 12.312 1 69.38 220 GLU A N 1
ATOM 1790 C CA . GLU A 1 220 ? -42.938 7.605 11.203 1 69.38 220 GLU A CA 1
ATOM 1791 C C . GLU A 1 220 ? -42.875 6.574 10.086 1 69.38 220 GLU A C 1
ATOM 1793 O O . GLU A 1 220 ? -43.844 6.383 9.359 1 69.38 220 GLU A O 1
ATOM 1798 N N . ASN A 1 221 ? -41.781 5.961 9.969 1 65.19 221 ASN A N 1
ATOM 1799 C CA . ASN A 1 221 ? -41.594 5.027 8.867 1 65.19 221 ASN A CA 1
ATOM 1800 C C . ASN A 1 221 ? -41.969 3.607 9.258 1 65.19 221 ASN A C 1
ATOM 1802 O O . ASN A 1 221 ? -42 2.707 8.422 1 65.19 221 ASN A O 1
ATOM 1806 N N . LEU A 1 222 ? -42.125 3.385 10.586 1 58 222 LEU A N 1
ATOM 1807 C CA . LEU A 1 222 ? -42.688 2.111 11.023 1 58 222 LEU A CA 1
ATOM 1808 C C . LEU A 1 222 ? -44.219 2.123 10.906 1 58 222 LEU A C 1
ATOM 1810 O O . LEU A 1 222 ? -44.812 1.107 10.562 1 58 222 LEU A O 1
ATOM 1814 N N . MET B 1 1 ? -2.236 26.969 2.42 1 30.48 1 MET B N 1
ATOM 1815 C CA . MET B 1 1 ? -2.154 27.406 3.812 1 30.48 1 MET B CA 1
ATOM 1816 C C . MET B 1 1 ? -1.303 28.656 3.943 1 30.48 1 MET B C 1
ATOM 1818 O O . MET B 1 1 ? -0.137 28.672 3.545 1 30.48 1 MET B O 1
ATOM 1822 N N . GLU B 1 2 ? -1.881 29.781 3.855 1 36.56 2 GLU B N 1
ATOM 1823 C CA . GLU B 1 2 ? -1.49 31.188 3.879 1 36.56 2 GLU B CA 1
ATOM 1824 C C . GLU B 1 2 ? -0.654 31.516 5.113 1 36.56 2 GLU B C 1
ATOM 1826 O O . GLU B 1 2 ? -1.03 31.156 6.234 1 36.56 2 GLU B O 1
ATOM 1831 N N . CYS B 1 3 ? 0.678 31.812 5.082 1 41.44 3 CYS B N 1
ATOM 1832 C CA . CYS B 1 3 ? 1.799 32.438 5.789 1 41.44 3 CYS B CA 1
ATOM 1833 C C . CYS B 1 3 ? 1.325 33.562 6.668 1 41.44 3 CYS B C 1
ATOM 1835 O O . CYS B 1 3 ? 0.224 34.094 6.48 1 41.44 3 CYS B O 1
ATOM 1837 N N . PRO B 1 4 ? 2.166 34.188 7.535 1 44.16 4 PRO B N 1
ATOM 1838 C CA . PRO B 1 4 ? 2.158 35.469 8.219 1 44.16 4 PRO B CA 1
ATOM 1839 C C . PRO B 1 4 ? 1.45 36.562 7.406 1 44.16 4 PRO B C 1
ATOM 1841 O O . PRO B 1 4 ? 1.095 37.625 7.949 1 44.16 4 PRO B O 1
ATOM 1844 N N . LYS B 1 5 ? 1.402 36.375 6.184 1 47.31 5 LYS B N 1
ATOM 1845 C CA . LYS B 1 5 ? 0.908 37.469 5.352 1 47.31 5 LYS B CA 1
ATOM 1846 C C . LYS B 1 5 ? -0.544 37.781 5.68 1 47.31 5 LYS B C 1
ATOM 1848 O O . LYS B 1 5 ? -1.002 38.906 5.438 1 47.31 5 LYS B O 1
ATOM 1853 N N . CYS B 1 6 ? -1.214 36.812 6.09 1 46.66 6 CYS B N 1
ATOM 1854 C CA . CYS B 1 6 ? -2.629 37.125 6.242 1 46.66 6 CYS B CA 1
ATOM 1855 C C . CYS B 1 6 ? -2.834 38.188 7.32 1 46.66 6 CYS B C 1
ATOM 1857 O O . CYS B 1 6 ? -3.701 39.031 7.188 1 46.66 6 CYS B O 1
ATOM 1859 N N . TYR B 1 7 ? -2.133 37.938 8.359 1 49.28 7 TYR B N 1
ATOM 1860 C CA . TYR B 1 7 ? -2.363 38.906 9.414 1 49.28 7 TYR B CA 1
ATOM 1861 C C . TYR B 1 7 ? -2.057 40.344 8.922 1 49.28 7 TYR B C 1
ATOM 1863 O O . TYR B 1 7 ? -2.67 41.312 9.375 1 49.28 7 TYR B O 1
ATOM 1871 N N . GLU B 1 8 ? -1.114 40.312 7.965 1 55.72 8 GLU B N 1
ATOM 1872 C CA . GLU B 1 8 ? -0.753 41.656 7.516 1 55.72 8 GLU B CA 1
ATOM 1873 C C . GLU B 1 8 ? -1.967 42.375 6.965 1 55.72 8 GLU B C 1
ATOM 1875 O O . GLU B 1 8 ? -2.07 43.594 7.102 1 55.72 8 GLU B O 1
ATOM 1880 N N . GLN B 1 9 ? -2.754 41.531 6.457 1 51.53 9 GLN B N 1
ATOM 1881 C CA . GLN B 1 9 ? -3.84 42.188 5.754 1 51.53 9 GLN B CA 1
ATOM 1882 C C . GLN B 1 9 ? -4.859 42.781 6.734 1 51.53 9 GLN B C 1
ATOM 1884 O O . GLN B 1 9 ? -5.551 43.75 6.422 1 51.53 9 GLN B O 1
ATOM 1889 N N . PHE B 1 10 ? -4.867 42.25 7.93 1 56.97 10 PHE B N 1
ATOM 1890 C CA . PHE B 1 10 ? -5.988 42.688 8.766 1 56.97 10 PHE B CA 1
ATOM 1891 C C . PHE B 1 10 ? -5.5 43.531 9.93 1 56.97 10 PHE B C 1
ATOM 1893 O O . PHE B 1 10 ? -6.254 43.812 10.867 1 56.97 10 PHE B O 1
ATOM 1900 N N . ALA B 1 11 ? -4.301 43.812 9.797 1 61.56 11 ALA B N 1
ATOM 1901 C CA . ALA B 1 11 ? -3.773 44.656 10.852 1 61.56 11 ALA B CA 1
ATOM 1902 C C . ALA B 1 11 ? -4.352 46.062 10.758 1 61.56 11 ALA B C 1
ATOM 1904 O O . ALA B 1 11 ? -4.688 46.531 9.672 1 61.56 11 ALA B O 1
ATOM 1905 N N . CYS B 1 12 ? -4.777 46.531 11.906 1 67.44 12 CYS B N 1
ATOM 1906 C CA . CYS B 1 12 ? -5.336 47.875 11.922 1 67.44 12 CYS B CA 1
ATOM 1907 C C . CYS B 1 12 ? -4.355 48.875 11.336 1 67.44 12 CYS B C 1
ATOM 1909 O O . CYS B 1 12 ? -3.207 48.531 11.047 1 67.44 12 CYS B O 1
ATOM 1911 N N . LYS B 1 13 ? -4.891 50.062 10.992 1 71.69 13 LYS B N 1
ATOM 1912 C CA . LYS B 1 13 ? -4.129 51.125 10.344 1 71.69 13 LYS B CA 1
ATOM 1913 C C . LYS B 1 13 ? -2.842 51.438 11.109 1 71.69 13 LYS B C 1
ATOM 1915 O O . LYS B 1 13 ? -1.82 51.75 10.5 1 71.69 13 LYS B O 1
ATOM 1920 N N . ILE B 1 14 ? -2.848 51.25 12.438 1 71 14 ILE B N 1
ATOM 1921 C CA . ILE B 1 14 ? -1.712 51.594 13.289 1 71 14 ILE B CA 1
ATOM 1922 C C . ILE B 1 14 ? -0.688 50.438 13.258 1 71 14 ILE B C 1
ATOM 1924 O O . ILE B 1 14 ? 0.519 50.688 13.18 1 71 14 ILE B O 1
ATOM 1928 N N . CYS B 1 15 ? -1.286 49.344 13.188 1 72.06 15 CYS B N 1
ATOM 1929 C CA . CYS B 1 15 ? -0.395 48.188 13.312 1 72.06 15 CYS B CA 1
ATOM 1930 C C . CYS B 1 15 ? 0.143 47.75 11.953 1 72.06 15 CYS B C 1
ATOM 1932 O O . CYS B 1 15 ? 1.23 47.188 11.867 1 72.06 15 CYS B O 1
ATOM 1934 N N . ARG B 1 16 ? -0.527 48.031 10.938 1 71.38 16 ARG B N 1
ATOM 1935 C CA . ARG B 1 16 ? -0.259 47.531 9.594 1 71.38 16 ARG B CA 1
ATOM 1936 C C . ARG B 1 16 ? 1.166 47.844 9.164 1 71.38 16 ARG B C 1
ATOM 1938 O O . ARG B 1 16 ? 1.886 46.969 8.672 1 71.38 16 ARG B O 1
ATOM 1945 N N . PRO B 1 17 ? 1.539 49.156 9.352 1 66.19 17 PRO B N 1
ATOM 1946 C CA . PRO B 1 17 ? 2.885 49.469 8.875 1 66.19 17 PRO B CA 1
ATOM 1947 C C . PRO B 1 17 ? 3.98 48.75 9.672 1 66.19 17 PRO B C 1
ATOM 1949 O O . PRO B 1 17 ? 5.105 48.625 9.18 1 66.19 17 PRO B O 1
ATOM 1952 N N . HIS B 1 18 ? 3.621 48.281 10.82 1 61.47 18 HIS B N 1
ATOM 1953 C CA . HIS B 1 18 ? 4.637 47.75 11.719 1 61.47 18 HIS B CA 1
ATOM 1954 C C . HIS B 1 18 ? 4.617 46.219 11.719 1 61.47 18 HIS B C 1
ATOM 1956 O O . HIS B 1 18 ? 5.336 45.594 12.492 1 61.47 18 HIS B O 1
ATOM 1962 N N . LEU B 1 19 ? 3.75 45.75 10.977 1 61.72 19 LEU B N 1
ATOM 1963 C CA . LEU B 1 19 ? 3.535 44.312 11.008 1 61.72 19 LEU B CA 1
ATOM 1964 C C . LEU B 1 19 ? 4.805 43.562 10.609 1 61.72 19 LEU B C 1
ATOM 1966 O O . LEU B 1 19 ? 5.066 42.469 11.109 1 61.72 19 LEU B O 1
ATOM 1970 N N . LYS B 1 20 ? 5.449 44.312 9.68 1 57.84 20 LYS B N 1
ATOM 1971 C CA . LYS B 1 20 ? 6.652 43.656 9.164 1 57.84 20 LYS B CA 1
ATOM 1972 C C . LYS B 1 20 ? 7.848 43.906 10.078 1 57.84 20 LYS B C 1
ATOM 1974 O O . LYS B 1 20 ? 8.805 43.156 10.086 1 57.84 20 LYS B O 1
ATOM 1979 N N . ASP B 1 21 ? 7.781 45.125 10.711 1 55.34 21 ASP B N 1
ATOM 1980 C CA . ASP B 1 21 ? 8.992 45.531 11.422 1 55.34 21 ASP B CA 1
ATOM 1981 C C . ASP B 1 21 ? 9.023 44.906 12.82 1 55.34 21 ASP B C 1
ATOM 1983 O O . ASP B 1 21 ? 10.07 44.906 13.469 1 55.34 21 ASP B O 1
ATOM 1987 N N . PHE B 1 22 ? 8.32 44.031 13.227 1 52.75 22 PHE B N 1
ATOM 1988 C CA . PHE B 1 22 ? 8.164 43.312 14.484 1 52.75 22 PHE B CA 1
ATOM 1989 C C . PHE B 1 22 ? 8.57 44.188 15.664 1 52.75 22 PHE B C 1
ATOM 1991 O O . PHE B 1 22 ? 8.719 43.688 16.781 1 52.75 22 PHE B O 1
ATOM 1998 N N . LYS B 1 23 ? 8.914 45.344 15.461 1 59.56 23 LYS B N 1
ATOM 1999 C CA . LYS B 1 23 ? 9.406 46.219 16.5 1 59.56 23 LYS B CA 1
ATOM 2000 C C . LYS B 1 23 ? 8.25 46.875 17.281 1 59.56 23 LYS B C 1
ATOM 2002 O O . LYS B 1 23 ? 8.398 47.188 18.453 1 59.56 23 LYS B O 1
ATOM 2007 N N . THR B 1 24 ? 7.223 47.062 16.688 1 60.41 24 THR B N 1
ATOM 2008 C CA . THR B 1 24 ? 6.082 47.719 17.297 1 60.41 24 THR B CA 1
ATOM 2009 C C . THR B 1 24 ? 5.031 46.688 17.734 1 60.41 24 THR B C 1
ATOM 2011 O O . THR B 1 24 ? 4.645 45.844 16.953 1 60.41 24 THR B O 1
ATOM 2014 N N . PRO B 1 25 ? 4.824 46.781 19.078 1 64.81 25 PRO B N 1
ATOM 2015 C CA . PRO B 1 25 ? 3.797 45.844 19.547 1 64.81 25 PRO B CA 1
ATOM 2016 C C . PRO B 1 25 ? 2.434 46.094 18.906 1 64.81 25 PRO B C 1
ATOM 2018 O O . PRO B 1 25 ? 2.1 47.219 18.594 1 64.81 25 PRO B O 1
ATOM 2021 N N . ARG B 1 26 ? 1.75 45.156 18.609 1 67.62 26 ARG B N 1
ATOM 2022 C CA . ARG B 1 26 ? 0.407 45.25 18.047 1 67.62 26 ARG B CA 1
ATOM 2023 C C . ARG B 1 26 ? -0.581 45.812 19.047 1 67.62 26 ARG B C 1
ATOM 2025 O O . ARG B 1 26 ? -0.397 45.688 20.266 1 67.62 26 ARG B O 1
ATOM 2032 N N . CYS B 1 27 ? -1.479 46.531 18.5 1 70.75 27 CYS B N 1
ATOM 2033 C CA . CYS B 1 27 ? -2.559 46.969 19.391 1 70.75 27 CYS B CA 1
ATOM 2034 C C . CYS B 1 27 ? -3.359 45.781 19.891 1 70.75 27 CYS B C 1
ATOM 2036 O O . CYS B 1 27 ? -3.195 44.656 19.391 1 70.75 27 CYS B O 1
ATOM 2038 N N . GLU B 1 28 ? -4.176 46 20.953 1 70.31 28 GLU B N 1
ATOM 2039 C CA . GLU B 1 28 ? -4.922 44.938 21.609 1 70.31 28 GLU B CA 1
ATOM 2040 C C . GLU B 1 28 ? -5.789 44.188 20.609 1 70.31 28 GLU B C 1
ATOM 2042 O O . GLU B 1 28 ? -5.848 42.938 20.641 1 70.31 28 GLU B O 1
ATOM 2047 N N . ASN B 1 29 ? -6.48 44.969 19.719 1 72.62 29 ASN B N 1
ATOM 2048 C CA . ASN B 1 29 ? -7.387 44.375 18.734 1 72.62 29 ASN B CA 1
ATOM 2049 C C . ASN B 1 29 ? -6.629 43.531 17.719 1 72.62 29 ASN B C 1
ATOM 2051 O O . ASN B 1 29 ? -7.059 42.438 17.359 1 72.62 29 ASN B O 1
ATOM 2055 N N . CYS B 1 30 ? -5.562 44 17.328 1 71.25 30 CYS B N 1
ATOM 2056 C CA . CYS B 1 30 ? -4.754 43.281 16.344 1 71.25 30 CYS B CA 1
ATOM 2057 C C . CYS B 1 30 ? -4.102 42.062 16.953 1 71.25 30 CYS B C 1
ATOM 2059 O O . CYS B 1 30 ? -3.941 41.031 16.297 1 71.25 30 CYS B O 1
ATOM 2061 N N . GLU B 1 31 ? -3.891 42.188 18.266 1 70 31 GLU B N 1
ATOM 2062 C CA . GLU B 1 31 ? -3.305 41.031 18.953 1 70 31 GLU B CA 1
ATOM 2063 C C . GLU B 1 31 ? -4.316 39.906 19.109 1 70 31 GLU B C 1
ATOM 2065 O O . GLU B 1 31 ? -3.99 38.75 18.875 1 70 31 GLU B O 1
ATOM 2070 N N . LYS B 1 32 ? -5.496 40.312 19.484 1 71.81 32 LYS B N 1
ATOM 2071 C CA . LYS B 1 32 ? -6.555 39.344 19.594 1 71.81 32 LYS B CA 1
ATOM 2072 C C . LYS B 1 32 ? -6.816 38.656 18.266 1 71.81 32 LYS B C 1
ATOM 2074 O O . LYS B 1 32 ? -6.969 37.406 18.203 1 71.81 32 LYS B O 1
ATOM 2079 N N . ARG B 1 33 ? -6.812 39.438 17.281 1 70.75 33 ARG B N 1
ATOM 2080 C CA . ARG B 1 33 ? -7.039 38.875 15.945 1 70.75 33 ARG B CA 1
ATOM 2081 C C . ARG B 1 33 ? -5.914 37.938 15.547 1 70.75 33 ARG B C 1
ATOM 2083 O O . ARG B 1 33 ? -6.164 36.875 14.969 1 70.75 33 ARG B O 1
ATOM 2090 N N . HIS B 1 34 ? -4.801 38.344 15.906 1 68.19 34 HIS B N 1
ATOM 2091 C CA . HIS B 1 34 ? -3.633 37.531 15.586 1 68.19 34 HIS B CA 1
ATOM 2092 C C . HIS B 1 34 ? -3.676 36.188 16.312 1 68.19 34 HIS B C 1
ATOM 2094 O O . HIS B 1 34 ? -3.41 35.156 15.711 1 68.19 34 HIS B O 1
ATOM 2100 N N . LYS B 1 35 ? -4.086 36.219 17.5 1 67 35 LYS B N 1
ATOM 2101 C CA . LYS B 1 35 ? -4.164 35 18.281 1 67 35 LYS B CA 1
ATOM 2102 C C . LYS B 1 35 ? -5.215 34.062 17.703 1 67 35 LYS B C 1
ATOM 2104 O O . LYS B 1 35 ? -4.988 32.844 17.625 1 67 35 LYS B O 1
ATOM 2109 N N . ARG B 1 36 ? -6.25 34.656 17.375 1 73.25 36 ARG B N 1
ATOM 2110 C CA . ARG B 1 36 ? -7.305 33.844 16.766 1 73.25 36 ARG B CA 1
ATOM 2111 C C . ARG B 1 36 ? -6.824 33.219 15.461 1 73.25 36 ARG B C 1
ATOM 2113 O O . ARG B 1 36 ? -7.09 32.031 15.203 1 73.25 36 ARG B O 1
ATOM 2120 N N . GLU B 1 37 ? -6.141 33.938 14.75 1 68.81 37 GLU B N 1
ATOM 2121 C CA . GLU B 1 37 ? -5.641 33.438 13.469 1 68.81 37 GLU B CA 1
ATOM 2122 C C . GLU B 1 37 ? -4.617 32.312 13.672 1 68.81 37 GLU B C 1
ATOM 2124 O O . GLU B 1 37 ? -4.621 31.328 12.938 1 68.81 37 GLU B O 1
ATOM 2129 N N . VAL B 1 38 ? -3.855 32.531 14.641 1 67.25 38 VAL B N 1
ATOM 2130 C CA . VAL B 1 38 ? -2.838 31.531 14.922 1 67.25 38 VAL B CA 1
ATOM 2131 C C . VAL B 1 38 ? -3.506 30.234 15.375 1 67.25 38 VAL B C 1
ATOM 2133 O O . VAL B 1 38 ? -3.119 29.141 14.938 1 67.25 38 VAL B O 1
ATOM 2136 N N . LEU B 1 39 ? -4.457 30.391 16.141 1 72.31 39 LEU B N 1
ATOM 2137 C CA . LEU B 1 39 ? -5.188 29.219 16.625 1 72.31 39 LEU B CA 1
ATOM 2138 C C . LEU B 1 39 ? -5.852 28.484 15.461 1 72.31 39 LEU B C 1
ATOM 2140 O O . LEU B 1 39 ? -5.844 27.25 15.414 1 72.31 39 LEU B O 1
ATOM 2144 N N . GLU B 1 40 ? -6.367 29.203 14.594 1 76.94 40 GLU B N 1
ATOM 2145 C CA . GLU B 1 40 ? -7.016 28.609 13.43 1 76.94 40 GLU B CA 1
ATOM 2146 C C . GLU B 1 40 ? -6.012 27.844 12.57 1 76.94 40 GLU B C 1
ATOM 2148 O O . GLU B 1 40 ? -6.305 26.75 12.094 1 76.94 40 GLU B O 1
ATOM 2153 N N . VAL B 1 41 ? -4.938 28.5 12.391 1 71.5 41 VAL B N 1
ATOM 2154 C CA . VAL B 1 41 ? -3.895 27.844 11.602 1 71.5 41 VAL B CA 1
ATOM 2155 C C . VAL B 1 41 ? -3.428 26.578 12.312 1 71.5 41 VAL B C 1
ATOM 2157 O O . VAL B 1 41 ? -3.23 25.531 11.672 1 71.5 41 VAL B O 1
ATOM 2160 N N . TRP B 1 42 ? -3.354 26.672 13.539 1 73.62 42 TRP B N 1
ATOM 2161 C CA . TRP B 1 42 ? -2.912 25.531 14.328 1 73.62 42 TRP B CA 1
ATOM 2162 C C . TRP B 1 42 ? -3.902 24.375 14.211 1 73.62 42 TRP B C 1
ATOM 2164 O O . TRP B 1 42 ? -3.506 23.219 14.016 1 73.62 42 TRP B O 1
ATOM 2174 N N . ASN B 1 43 ? -5.07 24.75 14.344 1 80.06 43 ASN B N 1
ATOM 2175 C CA . ASN B 1 43 ? -6.105 23.719 14.211 1 80.06 43 ASN B CA 1
ATOM 2176 C C . ASN B 1 43 ? -6.102 23.094 12.82 1 80.06 43 ASN B C 1
ATOM 2178 O O . ASN B 1 43 ? -6.289 21.891 12.68 1 80.06 43 ASN B O 1
ATOM 2182 N N . ARG B 1 44 ? -5.859 23.875 11.914 1 80.94 44 ARG B N 1
ATOM 2183 C CA . ARG B 1 44 ? -5.809 23.391 10.547 1 80.94 44 ARG B CA 1
ATOM 2184 C C . ARG B 1 44 ? -4.641 22.422 10.352 1 80.94 44 ARG B C 1
ATOM 2186 O O . ARG B 1 44 ? -4.789 21.375 9.711 1 80.94 44 ARG B O 1
ATOM 2193 N N . VAL B 1 45 ? -3.543 22.812 10.906 1 78.62 45 VAL B N 1
ATOM 2194 C CA . VAL B 1 45 ? -2.352 21.984 10.797 1 78.62 45 VAL B CA 1
ATOM 2195 C C . VAL B 1 45 ? -2.592 20.641 11.484 1 78.62 45 VAL B C 1
ATOM 2197 O O . VAL B 1 45 ? -2.221 19.578 10.961 1 78.62 45 VAL B O 1
ATOM 2200 N N . ARG B 1 46 ? -3.234 20.688 12.555 1 81.56 46 ARG B N 1
ATOM 2201 C CA . ARG B 1 46 ? -3.525 19.469 13.297 1 81.56 46 ARG B CA 1
ATOM 2202 C C . ARG B 1 46 ? -4.484 18.578 12.516 1 81.56 46 ARG B C 1
ATOM 2204 O O . ARG B 1 46 ? -4.312 17.359 12.469 1 81.56 46 ARG B O 1
ATOM 2211 N N . GLN B 1 47 ? -5.414 19.172 12.023 1 88.19 47 GLN B N 1
ATOM 2212 C CA . GLN B 1 47 ? -6.375 18.422 11.219 1 88.19 47 GLN B CA 1
ATOM 2213 C C . GLN B 1 47 ? -5.695 17.781 10.016 1 88.19 47 GLN B C 1
ATOM 2215 O O . GLN B 1 47 ? -5.949 16.609 9.703 1 88.19 47 GLN B O 1
ATOM 2220 N N . GLU B 1 48 ? -4.871 18.484 9.375 1 85.5 48 GLU B N 1
ATOM 2221 C CA . GLU B 1 48 ? -4.16 17.969 8.211 1 85.5 48 GLU B CA 1
ATOM 2222 C C . GLU B 1 48 ? -3.268 16.797 8.586 1 85.5 48 GLU B C 1
ATOM 2224 O O . GLU B 1 48 ? -3.174 15.812 7.848 1 85.5 48 GLU B O 1
ATOM 2229 N N . GLU B 1 49 ? -2.615 16.953 9.641 1 86.5 49 GLU B N 1
ATOM 2230 C CA . GLU B 1 49 ? -1.79 15.859 10.141 1 86.5 49 GLU B CA 1
ATOM 2231 C C . GLU B 1 49 ? -2.629 14.602 10.391 1 86.5 49 GLU B C 1
ATOM 2233 O O . GLU B 1 49 ? -2.221 13.5 10.031 1 86.5 49 GLU B O 1
ATOM 2238 N N . SER B 1 50 ? -3.744 14.805 11 1 90.19 50 SER B N 1
ATOM 2239 C CA . SER B 1 50 ? -4.648 13.695 11.266 1 90.19 50 SER B CA 1
ATOM 2240 C C . SER B 1 50 ? -5.117 13.047 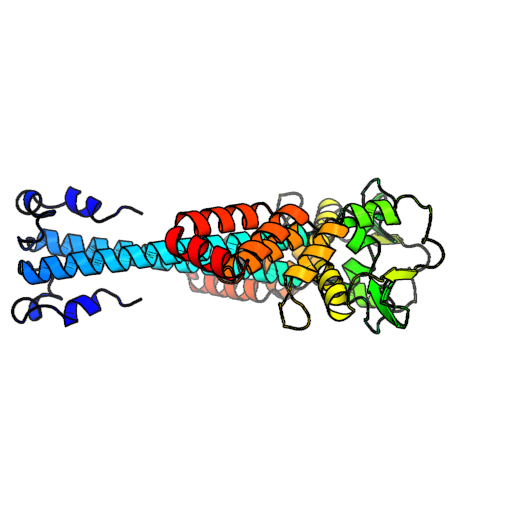9.969 1 90.19 50 SER B C 1
ATOM 2242 O O . SER B 1 50 ? -5.223 11.82 9.883 1 90.19 50 SER B O 1
ATOM 2244 N N . ASP B 1 51 ? -5.344 13.836 9.031 1 91.44 51 ASP B N 1
ATOM 2245 C CA . ASP B 1 51 ? -5.773 13.328 7.73 1 91.44 51 ASP B CA 1
ATOM 2246 C C . ASP B 1 51 ? -4.676 12.484 7.082 1 91.44 51 ASP B C 1
ATOM 2248 O O . ASP B 1 51 ? -4.949 11.414 6.543 1 91.44 51 ASP B O 1
ATOM 2252 N N . TYR B 1 52 ? -3.467 12.961 7.156 1 90.56 52 TYR B N 1
ATOM 2253 C CA . TYR B 1 52 ? -2.35 12.219 6.578 1 90.56 52 TYR B CA 1
ATOM 2254 C C . TYR B 1 52 ? -2.158 10.883 7.277 1 90.56 52 TYR B C 1
ATOM 2256 O O . TYR B 1 52 ? -1.887 9.867 6.629 1 90.56 52 TYR B O 1
ATOM 2264 N N . LYS B 1 53 ? -2.34 10.891 8.523 1 92.75 53 LYS B N 1
ATOM 2265 C CA . LYS B 1 53 ? -2.186 9.656 9.297 1 92.75 53 LYS B CA 1
ATOM 2266 C C . LYS B 1 53 ? -3.266 8.641 8.93 1 92.75 53 LYS B C 1
ATOM 2268 O O . LYS B 1 53 ? -3 7.441 8.867 1 92.75 53 LYS B O 1
ATOM 2273 N N . LEU B 1 54 ? -4.406 9.117 8.727 1 93.62 54 LEU B N 1
ATOM 2274 C CA . LEU B 1 54 ? -5.508 8.242 8.328 1 93.62 54 LEU B CA 1
ATOM 2275 C C . LEU B 1 54 ? -5.238 7.613 6.965 1 93.62 54 LEU B C 1
ATOM 2277 O O . LEU B 1 54 ? -5.422 6.41 6.785 1 93.62 54 LEU B O 1
ATOM 2281 N N . VAL B 1 55 ? -4.852 8.445 6.07 1 93.56 55 VAL B N 1
ATOM 2282 C CA . VAL B 1 55 ? -4.547 7.961 4.73 1 93.56 55 VAL B CA 1
ATOM 2283 C C . VAL B 1 55 ? -3.426 6.926 4.797 1 93.56 55 VAL B C 1
ATOM 2285 O O . VAL B 1 55 ? -3.502 5.875 4.16 1 93.56 55 VAL B O 1
ATOM 2288 N N . GLN B 1 56 ? -2.42 7.203 5.531 1 94 56 GLN B N 1
ATOM 2289 C CA . GLN B 1 56 ? -1.3 6.281 5.676 1 94 56 GLN B CA 1
ATOM 2290 C C . GLN B 1 56 ? -1.757 4.949 6.262 1 94 56 GLN B C 1
ATOM 2292 O O . GLN B 1 56 ? -1.32 3.885 5.812 1 94 56 GLN B O 1
ATOM 2297 N N . SER B 1 57 ? -2.607 5.051 7.211 1 95.5 57 SER B N 1
ATOM 2298 C CA . SER B 1 57 ? -3.127 3.838 7.836 1 95.5 57 SER B CA 1
ATOM 2299 C C . SER B 1 57 ? -3.914 2.996 6.836 1 95.5 57 SER B C 1
ATOM 2301 O O . SER B 1 57 ? -3.752 1.776 6.781 1 95.5 57 SER B O 1
ATOM 2303 N N . ARG B 1 58 ? -4.699 3.598 6.047 1 94.56 58 ARG B N 1
ATOM 2304 C CA . ARG B 1 58 ? -5.492 2.898 5.039 1 94.56 58 ARG B CA 1
ATOM 2305 C C . ARG B 1 58 ? -4.594 2.232 4.004 1 94.56 58 ARG B C 1
ATOM 2307 O O . ARG B 1 58 ? -4.816 1.078 3.631 1 94.56 58 ARG B O 1
ATOM 2314 N N . LEU B 1 59 ? -3.604 2.936 3.621 1 95.69 59 LEU B N 1
ATOM 2315 C CA . LEU B 1 59 ? -2.67 2.391 2.641 1 95.69 59 LEU B CA 1
ATOM 2316 C C . LEU B 1 59 ? -1.912 1.199 3.215 1 95.69 59 LEU B C 1
ATOM 2318 O O . LEU B 1 59 ? -1.708 0.197 2.527 1 95.69 59 LEU B O 1
ATOM 2322 N N . SER B 1 60 ? -1.546 1.31 4.426 1 96.44 60 SER B N 1
ATOM 2323 C CA . SER B 1 60 ? -0.815 0.231 5.082 1 96.44 60 SER B CA 1
ATOM 2324 C C . SER B 1 60 ? -1.672 -1.025 5.195 1 96.44 60 SER B C 1
ATOM 2326 O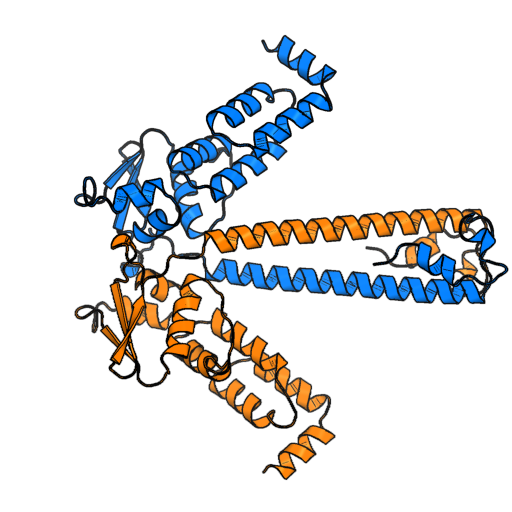 O . SER B 1 60 ? -1.176 -2.141 5.016 1 96.44 60 SER B O 1
ATOM 2328 N N . LYS B 1 61 ? -2.887 -0.831 5.5 1 96.62 61 LYS B N 1
ATOM 2329 C CA . LYS B 1 61 ? -3.793 -1.971 5.613 1 96.62 61 LYS B CA 1
ATOM 2330 C C . LYS B 1 61 ? -4.008 -2.637 4.258 1 96.62 61 LYS B C 1
ATOM 2332 O O . LYS B 1 61 ? -4.09 -3.863 4.168 1 96.62 61 LYS B O 1
ATOM 2337 N N . ARG B 1 62 ? -4.133 -1.823 3.248 1 96.94 62 ARG B N 1
ATOM 2338 C CA . ARG B 1 62 ? -4.25 -2.359 1.896 1 96.94 62 ARG B CA 1
ATOM 2339 C C . ARG B 1 62 ? -3.012 -3.162 1.516 1 96.94 62 ARG B C 1
ATOM 2341 O O . ARG B 1 62 ? -3.117 -4.23 0.913 1 96.94 62 ARG B O 1
ATOM 2348 N N . LEU B 1 63 ? -1.917 -2.631 1.876 1 97 63 LEU B N 1
ATOM 2349 C CA . LEU B 1 63 ? -0.658 -3.312 1.6 1 97 63 LEU B CA 1
ATOM 2350 C C . LEU B 1 63 ? -0.604 -4.664 2.309 1 97 63 LEU B C 1
ATOM 2352 O O . LEU B 1 63 ? -0.225 -5.672 1.707 1 97 63 LEU B O 1
ATOM 2356 N N . ALA B 1 64 ? -0.968 -4.641 3.562 1 96.88 64 ALA B N 1
ATOM 2357 C CA . ALA B 1 64 ? -0.976 -5.871 4.352 1 96.88 64 ALA B CA 1
ATOM 2358 C C . ALA B 1 64 ? -1.897 -6.914 3.73 1 96.88 64 ALA B C 1
ATOM 2360 O O . ALA B 1 64 ? -1.564 -8.102 3.691 1 96.88 64 ALA B O 1
ATOM 2361 N N . PHE B 1 65 ? -2.936 -6.477 3.213 1 97.25 65 PHE B N 1
ATOM 2362 C CA . PHE B 1 65 ? -3.908 -7.371 2.596 1 97.25 65 PHE B CA 1
ATOM 2363 C C . PHE B 1 65 ? -3.348 -7.98 1.315 1 97.25 65 PHE B C 1
ATOM 2365 O O . PHE B 1 65 ? -3.6 -9.148 1.016 1 97.25 65 PHE B O 1
ATOM 2372 N N . LEU B 1 66 ? -2.586 -7.211 0.602 1 96.81 66 LEU B N 1
ATOM 2373 C CA . LEU B 1 66 ? -2.133 -7.645 -0.716 1 96.81 66 LEU B CA 1
ATOM 2374 C C . LEU B 1 66 ? -0.906 -8.539 -0.602 1 96.81 66 LEU B C 1
ATOM 2376 O O . LEU B 1 66 ? -0.535 -9.219 -1.562 1 96.81 66 LEU B O 1
ATOM 2380 N N . LYS B 1 67 ? -0.296 -8.562 0.556 1 96.38 67 LYS B N 1
ATOM 2381 C CA . LYS B 1 67 ? 0.827 -9.477 0.74 1 96.38 67 LYS B CA 1
ATOM 2382 C C . LYS B 1 67 ? 0.403 -10.922 0.504 1 96.38 67 LYS B C 1
ATOM 2384 O O . LYS B 1 67 ? -0.694 -11.32 0.896 1 96.38 67 LYS B O 1
ATOM 2389 N N . LEU B 1 68 ? 1.296 -11.609 -0.084 1 96.12 68 LEU B N 1
ATOM 2390 C CA . LEU B 1 68 ? 0.976 -12.977 -0.478 1 96.12 68 LEU B CA 1
ATOM 2391 C C . LEU B 1 68 ? 1.6 -13.984 0.487 1 96.12 68 LEU B C 1
ATOM 2393 O O . LEU B 1 68 ? 2.541 -13.648 1.211 1 96.12 68 LEU B O 1
ATOM 2397 N N . GLN B 1 69 ? 1.025 -15.094 0.411 1 90.19 69 GLN B N 1
ATOM 2398 C CA . GLN B 1 69 ? 1.504 -16.156 1.281 1 90.19 69 GLN B CA 1
ATOM 2399 C C . GLN B 1 69 ? 2.85 -16.703 0.802 1 90.19 69 GLN B C 1
ATOM 2401 O O . GLN B 1 69 ? 3.115 -16.734 -0.401 1 90.19 69 GLN B O 1
ATOM 2406 N N . ASP B 1 70 ? 3.564 -17.062 1.772 1 89.62 70 ASP B N 1
ATOM 2407 C CA . ASP B 1 70 ? 4.883 -17.609 1.476 1 89.62 70 ASP B CA 1
ATOM 2408 C C . ASP B 1 70 ? 4.773 -18.922 0.686 1 89.62 70 ASP B C 1
ATOM 2410 O O . ASP B 1 70 ? 4.039 -19.828 1.079 1 89.62 70 ASP B O 1
ATOM 2414 N N . PRO B 1 71 ? 5.512 -18.969 -0.393 1 88.19 71 PRO B N 1
ATOM 2415 C CA . PRO B 1 71 ? 5.434 -20.172 -1.226 1 88.19 71 PRO B CA 1
ATOM 2416 C C . PRO B 1 71 ? 6.027 -21.406 -0.543 1 88.19 71 PRO B C 1
ATOM 2418 O O . PRO B 1 71 ? 5.824 -22.531 -1.006 1 88.19 71 PRO B O 1
ATOM 2421 N N . ASP B 1 72 ? 6.777 -21.219 0.531 1 82.62 72 ASP B N 1
ATOM 2422 C CA . ASP B 1 72 ? 7.344 -22.344 1.264 1 82.62 72 ASP B CA 1
ATOM 2423 C C . ASP B 1 72 ? 6.434 -22.766 2.412 1 82.62 72 ASP B C 1
ATOM 2425 O O . ASP B 1 72 ? 6.879 -23.422 3.355 1 82.62 72 ASP B O 1
ATOM 2429 N N . SER B 1 73 ? 5.18 -22.469 2.176 1 81.19 73 SER B N 1
ATOM 2430 C CA . SER B 1 73 ? 4.188 -22.812 3.186 1 81.19 73 SER B CA 1
ATOM 2431 C C . SER B 1 73 ? 3.957 -24.328 3.23 1 81.19 73 SER B C 1
ATOM 2433 O O . SER B 1 73 ? 4.188 -25.031 2.242 1 81.19 73 SER B O 1
ATOM 2435 N N . SER B 1 74 ? 3.586 -24.844 4.371 1 80.75 74 SER B N 1
ATOM 2436 C CA . SER B 1 74 ? 3.301 -26.266 4.566 1 80.75 74 SER B CA 1
ATOM 2437 C C . SER B 1 74 ? 1.996 -26.656 3.883 1 80.75 74 SER B C 1
ATOM 2439 O O . SER B 1 74 ? 1.79 -27.844 3.566 1 80.75 74 SER B O 1
ATOM 2441 N N . MET B 1 75 ? 1.214 -25.734 3.643 1 83.38 75 MET B N 1
ATOM 2442 C CA . MET B 1 75 ? -0.057 -26.031 2.986 1 83.38 75 MET B CA 1
ATOM 2443 C C . MET B 1 75 ? 0.135 -26.219 1.485 1 83.38 75 MET B C 1
ATOM 2445 O O . MET B 1 75 ? 0.749 -25.375 0.825 1 83.38 75 MET B O 1
ATOM 2449 N N . GLU B 1 76 ? -0.394 -27.234 0.951 1 84.56 76 GLU B N 1
ATOM 2450 C CA . GLU B 1 76 ? -0.191 -27.625 -0.439 1 84.56 76 GLU B CA 1
ATOM 2451 C C . GLU B 1 76 ? -0.687 -26.547 -1.399 1 84.56 76 GLU B C 1
ATOM 2453 O O . GLU B 1 76 ? -0.095 -26.344 -2.459 1 84.56 76 GLU B O 1
ATOM 2458 N N . ILE B 1 77 ? -1.676 -25.859 -1.024 1 84.69 77 ILE B N 1
ATOM 2459 C CA . ILE B 1 77 ? -2.301 -24.891 -1.912 1 84.69 77 ILE B CA 1
ATOM 2460 C C . ILE B 1 77 ? -1.355 -23.703 -2.133 1 84.69 77 ILE B C 1
ATOM 2462 O O . ILE B 1 77 ? -1.47 -23 -3.131 1 84.69 77 ILE B O 1
ATOM 2466 N N . PHE B 1 78 ? -0.457 -23.562 -1.198 1 88.12 78 PHE B N 1
ATOM 2467 C CA . PHE B 1 78 ? 0.43 -22.406 -1.29 1 88.12 78 PHE B CA 1
ATOM 2468 C C . PHE B 1 78 ? 1.796 -22.828 -1.828 1 88.12 78 PHE B C 1
ATOM 2470 O O . PHE B 1 78 ? 2.688 -21.984 -1.977 1 88.12 78 PHE B O 1
ATOM 2477 N N . LYS B 1 79 ? 1.915 -24.062 -2.184 1 88.06 79 LYS B N 1
ATOM 2478 C CA . LYS B 1 79 ? 3.205 -24.547 -2.664 1 88.06 79 LYS B CA 1
ATOM 2479 C C . LYS B 1 79 ? 3.521 -23.984 -4.047 1 88.06 79 LYS B C 1
ATOM 2481 O O . LYS B 1 79 ? 2.676 -24.016 -4.941 1 88.06 79 LYS B O 1
ATOM 2486 N N . GLY B 1 80 ? 4.699 -23.469 -4.188 1 90.81 80 GLY B N 1
ATOM 2487 C CA . GLY B 1 80 ? 5.133 -22.906 -5.453 1 90.81 80 GLY B CA 1
ATOM 2488 C C . GLY B 1 80 ? 5.191 -23.922 -6.574 1 90.81 80 GLY B C 1
ATOM 2489 O O . GLY B 1 80 ? 5.27 -25.125 -6.32 1 90.81 80 GLY B O 1
ATOM 2490 N N . ASP B 1 81 ? 5.07 -23.438 -7.785 1 89.44 81 ASP B N 1
ATOM 2491 C CA . ASP B 1 81 ? 5.102 -24.328 -8.953 1 89.44 81 ASP B CA 1
ATOM 2492 C C . ASP B 1 81 ? 6.441 -24.219 -9.672 1 89.44 81 ASP B C 1
ATOM 2494 O O . ASP B 1 81 ? 6.633 -24.844 -10.727 1 89.44 81 ASP B O 1
ATOM 2498 N N . VAL B 1 82 ? 7.34 -23.5 -9.164 1 92.69 82 VAL B N 1
ATOM 2499 C CA . VAL B 1 82 ? 8.695 -23.375 -9.695 1 92.69 82 VAL B CA 1
ATOM 2500 C C . VAL B 1 82 ? 9.688 -23.219 -8.547 1 92.69 82 VAL B C 1
ATOM 2502 O O . VAL B 1 82 ? 9.32 -22.781 -7.453 1 92.69 82 VAL B O 1
ATOM 2505 N N . ALA B 1 83 ? 10.883 -23.641 -8.797 1 94.62 83 ALA B N 1
ATOM 2506 C CA . ALA B 1 83 ? 11.906 -23.547 -7.758 1 94.62 83 ALA B CA 1
ATOM 2507 C C . ALA B 1 83 ? 13.219 -23.031 -8.328 1 94.62 83 ALA B C 1
ATOM 2509 O O . ALA B 1 83 ? 13.641 -23.438 -9.414 1 94.62 83 ALA B O 1
ATOM 2510 N N . PHE B 1 84 ? 13.82 -22.125 -7.602 1 95.38 84 PHE B N 1
ATOM 2511 C CA . PHE B 1 84 ? 15.148 -21.625 -7.918 1 95.38 84 PHE B CA 1
ATOM 2512 C C . PHE B 1 84 ? 16.219 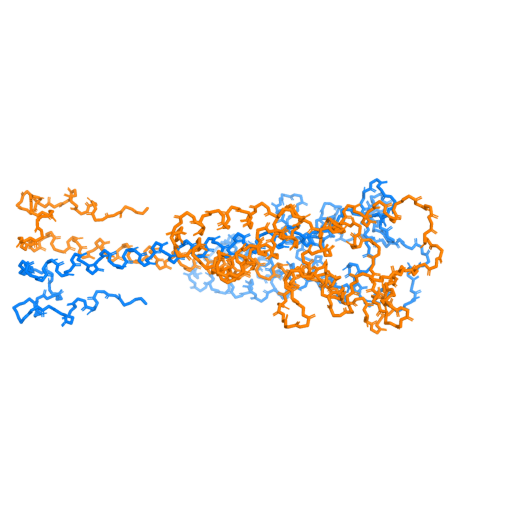-22.359 -7.113 1 95.38 84 PHE B C 1
ATOM 2514 O O . PHE B 1 84 ? 16.125 -22.438 -5.883 1 95.38 84 PHE B O 1
ATOM 2521 N N . VAL B 1 85 ? 17.141 -22.922 -7.82 1 96.44 85 VAL B N 1
ATOM 2522 C CA . VAL B 1 85 ? 18.219 -23.672 -7.168 1 96.44 85 VAL B CA 1
ATOM 2523 C C . VAL B 1 85 ? 19.484 -22.828 -7.141 1 96.44 85 VAL B C 1
ATOM 2525 O O . VAL B 1 85 ? 20.125 -22.609 -8.172 1 96.44 85 VAL B O 1
ATOM 2528 N N . VAL B 1 86 ? 19.844 -22.391 -5.93 1 96.62 86 VAL B N 1
ATOM 2529 C CA . VAL B 1 86 ? 21 -21.516 -5.773 1 96.62 86 VAL B CA 1
ATOM 2530 C C . VAL B 1 86 ? 22.25 -22.344 -5.527 1 96.62 86 VAL B C 1
ATOM 2532 O O . VAL B 1 86 ? 22.328 -23.078 -4.535 1 96.62 86 VAL B O 1
ATOM 2535 N N . HIS B 1 87 ? 23.156 -22.266 -6.324 1 94.69 87 HIS B N 1
ATOM 2536 C CA . HIS B 1 87 ? 24.438 -22.969 -6.277 1 94.69 87 HIS B CA 1
ATOM 2537 C C . HIS B 1 87 ? 24.25 -24.469 -6.066 1 94.69 87 HIS B C 1
ATOM 2539 O O . HIS B 1 87 ? 24.938 -25.078 -5.258 1 94.69 87 HIS B O 1
ATOM 2545 N N . GLY B 1 88 ? 23.234 -25.062 -6.574 1 88.31 88 GLY B N 1
ATOM 2546 C CA . GLY B 1 88 ? 22.984 -26.5 -6.621 1 88.31 88 GLY B CA 1
ATOM 2547 C C . GLY B 1 88 ? 22.531 -27.078 -5.293 1 88.31 88 GLY B C 1
ATOM 2548 O O . GLY B 1 88 ? 22.297 -28.281 -5.18 1 88.31 88 GLY B O 1
ATOM 2549 N N . CYS B 1 89 ? 22.312 -26.297 -4.297 1 88.25 89 CYS B N 1
ATOM 2550 C CA . CYS B 1 89 ? 22.047 -26.844 -2.971 1 88.25 89 CYS B CA 1
ATOM 2551 C C . CYS B 1 89 ? 20.766 -26.281 -2.387 1 88.25 89 CYS B C 1
ATOM 2553 O O . CYS B 1 89 ? 19.891 -27.031 -1.968 1 88.25 89 CYS B O 1
ATOM 2555 N N . ASP B 1 90 ? 20.594 -25.016 -2.432 1 93.69 90 ASP B N 1
ATOM 2556 C CA . ASP B 1 90 ? 19.484 -24.359 -1.75 1 93.69 90 ASP B CA 1
ATOM 2557 C C . ASP B 1 90 ? 18.344 -24.062 -2.723 1 93.69 90 ASP B C 1
ATOM 2559 O O . ASP B 1 90 ? 18.578 -23.625 -3.85 1 93.69 90 ASP B O 1
ATOM 2563 N N . MET B 1 91 ? 17.141 -24.328 -2.188 1 94.25 91 MET B N 1
ATOM 2564 C CA . MET B 1 91 ? 16 -24.156 -3.074 1 94.25 91 MET B CA 1
ATOM 2565 C C . MET B 1 91 ? 15.078 -23.062 -2.557 1 94.25 91 MET B C 1
ATOM 2567 O O . MET B 1 91 ? 14.836 -22.953 -1.351 1 94.25 91 MET B O 1
ATOM 2571 N N . ILE B 1 92 ? 14.562 -22.234 -3.498 1 95.69 92 ILE B N 1
ATOM 2572 C CA . ILE B 1 92 ? 13.562 -21.203 -3.221 1 95.69 92 ILE B CA 1
ATOM 2573 C C . ILE B 1 92 ? 12.336 -21.438 -4.098 1 95.69 92 ILE B C 1
ATOM 2575 O O . ILE B 1 92 ? 12.414 -21.328 -5.324 1 95.69 92 ILE B O 1
ATOM 2579 N N . HIS B 1 93 ? 11.258 -21.719 -3.436 1 94.69 93 HIS B N 1
ATOM 2580 C CA . HIS B 1 93 ? 10.023 -21.953 -4.184 1 94.69 93 HIS B CA 1
ATOM 2581 C C . HIS B 1 93 ? 9.312 -20.625 -4.477 1 94.69 93 HIS B C 1
ATOM 2583 O O . HIS B 1 93 ? 9.43 -19.672 -3.713 1 94.69 93 HIS B O 1
ATOM 2589 N N . ALA B 1 94 ? 8.641 -20.594 -5.625 1 95.69 94 ALA B N 1
ATOM 2590 C CA . ALA B 1 94 ? 7.875 -19.422 -6.035 1 95.69 94 ALA B CA 1
ATOM 2591 C C . ALA B 1 94 ? 6.742 -19.812 -6.98 1 95.69 94 ALA B C 1
ATOM 2593 O O . ALA B 1 94 ? 6.555 -21 -7.277 1 95.69 94 ALA B O 1
ATOM 2594 N N . HIS B 1 95 ? 5.906 -18.906 -7.293 1 93.62 95 HIS B N 1
ATOM 2595 C CA . HIS B 1 95 ? 4.828 -19.109 -8.25 1 93.62 95 HIS B CA 1
ATOM 2596 C C . HIS B 1 95 ? 5.117 -18.391 -9.562 1 93.62 95 HIS B C 1
ATOM 2598 O O . HIS B 1 95 ? 5.414 -17.188 -9.57 1 93.62 95 HIS B O 1
ATOM 2604 N N . ARG B 1 96 ? 5 -19.156 -10.656 1 92.69 96 ARG B N 1
ATOM 2605 C CA . ARG B 1 96 ? 5.227 -18.578 -11.977 1 92.69 96 ARG B CA 1
ATOM 2606 C C . ARG B 1 96 ? 4.316 -17.375 -12.211 1 92.69 96 ARG B C 1
ATOM 2608 O O . ARG B 1 96 ? 4.758 -16.359 -12.734 1 92.69 96 ARG B O 1
ATOM 2615 N N . TYR B 1 97 ? 3.115 -17.484 -11.836 1 92.12 97 TYR B N 1
ATOM 2616 C CA . TYR B 1 97 ? 2.133 -16.422 -12.016 1 92.12 97 TYR B CA 1
ATOM 2617 C C . TYR B 1 97 ? 2.602 -15.133 -11.359 1 92.12 97 TYR B C 1
ATOM 2619 O O . TYR B 1 97 ? 2.549 -14.062 -11.969 1 92.12 97 TYR B O 1
ATOM 2627 N N . ILE B 1 98 ? 3.059 -15.242 -10.109 1 95.25 98 ILE B N 1
ATOM 2628 C CA . ILE B 1 98 ? 3.453 -14.07 -9.336 1 95.25 98 ILE B CA 1
ATOM 2629 C C . ILE B 1 98 ? 4.684 -13.422 -9.969 1 95.25 98 ILE B C 1
ATOM 2631 O O . ILE B 1 98 ? 4.703 -12.211 -10.203 1 95.25 98 ILE B O 1
ATOM 2635 N N . LEU B 1 99 ? 5.652 -14.219 -10.289 1 96 99 LEU B N 1
ATOM 2636 C CA . LEU B 1 99 ? 6.914 -13.695 -10.805 1 96 99 LEU B CA 1
ATOM 2637 C C . LEU B 1 99 ? 6.727 -13.086 -12.188 1 96 99 LEU B C 1
ATOM 2639 O O . LEU B 1 99 ? 7.32 -12.055 -12.5 1 96 99 LEU B O 1
ATOM 2643 N N . ALA B 1 100 ? 5.914 -13.727 -12.977 1 94.38 100 ALA B N 1
ATOM 2644 C CA . ALA B 1 100 ? 5.66 -13.234 -14.328 1 94.38 100 ALA B CA 1
ATOM 2645 C C . ALA B 1 100 ? 5.012 -11.859 -14.297 1 94.38 100 ALA B C 1
ATOM 2647 O O . ALA B 1 100 ? 5.242 -11.031 -15.188 1 94.38 100 ALA B O 1
ATOM 2648 N N . GLY B 1 101 ? 4.25 -11.633 -13.312 1 94.75 101 GLY B N 1
ATOM 2649 C CA . GLY B 1 101 ? 3.586 -10.344 -13.195 1 94.75 101 GLY B CA 1
ATOM 2650 C C . GLY B 1 101 ? 4.5 -9.25 -12.688 1 94.75 101 GLY B C 1
ATOM 2651 O O . GLY B 1 101 ? 4.219 -8.062 -12.875 1 94.75 101 GLY B O 1
ATOM 2652 N N . LYS B 1 102 ? 5.59 -9.562 -12.07 1 96.88 102 LYS B N 1
ATOM 2653 C CA . LYS B 1 102 ? 6.453 -8.594 -11.406 1 96.88 102 LYS B CA 1
ATOM 2654 C C . LYS B 1 102 ? 7.719 -8.336 -12.219 1 96.88 102 LYS B C 1
ATOM 2656 O O . LYS B 1 102 ? 8.406 -7.336 -12.008 1 96.88 102 LYS B O 1
ATOM 2661 N N . SER B 1 103 ? 7.973 -9.156 -13.141 1 96.56 103 SER B N 1
ATOM 2662 C CA . SER B 1 103 ? 9.211 -9.109 -13.906 1 96.56 103 SER B CA 1
ATOM 2663 C C . SER B 1 103 ? 8.961 -9.438 -15.375 1 96.56 103 SER B C 1
ATOM 2665 O O . SER B 1 103 ? 8.43 -10.5 -15.703 1 96.56 103 SER B O 1
ATOM 2667 N N . ALA B 1 104 ? 9.461 -8.594 -16.25 1 93.69 104 ALA B N 1
ATOM 2668 C CA . ALA B 1 104 ? 9.344 -8.852 -17.688 1 93.69 104 ALA B CA 1
ATOM 2669 C C . ALA B 1 104 ? 10.164 -10.062 -18.109 1 93.69 104 ALA B C 1
ATOM 2671 O O . ALA B 1 104 ? 9.766 -10.82 -18.984 1 93.69 104 ALA B O 1
ATOM 2672 N N . VAL B 1 105 ? 11.266 -10.25 -17.484 1 95.12 105 VAL B N 1
ATOM 2673 C CA . VAL B 1 105 ? 12.148 -11.375 -17.781 1 95.12 105 VAL B CA 1
ATOM 2674 C C . VAL B 1 105 ? 11.484 -12.68 -17.359 1 95.12 105 VAL B C 1
ATOM 2676 O O . VAL B 1 105 ? 11.43 -13.633 -18.141 1 95.12 105 VAL B O 1
ATOM 2679 N N . PHE B 1 106 ? 10.914 -12.688 -16.188 1 93.94 106 PHE B N 1
ATOM 2680 C CA . PHE B 1 106 ? 10.211 -13.891 -15.75 1 93.94 106 PHE B CA 1
ATOM 2681 C C . PHE B 1 106 ? 8.984 -14.141 -16.625 1 93.94 106 PHE B C 1
ATOM 2683 O O . PHE B 1 106 ? 8.641 -15.289 -16.906 1 93.94 106 PHE B O 1
ATOM 2690 N N . CYS B 1 107 ? 8.344 -13.078 -17.016 1 93 107 CYS B N 1
ATOM 2691 C CA . CYS B 1 107 ? 7.168 -13.211 -17.875 1 93 107 CYS B CA 1
ATOM 2692 C C . CYS B 1 107 ? 7.523 -13.906 -19.188 1 93 107 CYS B C 1
ATOM 2694 O O . CYS B 1 107 ? 6.859 -14.867 -19.578 1 93 107 CYS B O 1
ATOM 2696 N N . ARG B 1 108 ? 8.57 -13.5 -19.781 1 91 108 ARG B N 1
ATOM 2697 C CA . ARG B 1 108 ? 9.031 -14.109 -21.016 1 91 108 ARG B CA 1
ATOM 2698 C C . ARG B 1 108 ? 9.508 -15.539 -20.781 1 91 108 ARG B C 1
ATOM 2700 O O . ARG B 1 108 ? 9.211 -16.438 -21.578 1 91 108 ARG B O 1
ATOM 2707 N N . MET B 1 109 ? 10.164 -15.742 -19.719 1 88.81 109 MET B N 1
ATOM 2708 C CA . MET B 1 109 ? 10.727 -17.047 -19.391 1 88.81 109 MET B CA 1
ATOM 2709 C C . MET B 1 109 ? 9.633 -18.094 -19.234 1 88.81 109 MET B C 1
ATOM 2711 O O . MET B 1 109 ? 9.773 -19.219 -19.719 1 88.81 109 MET B O 1
ATOM 2715 N N . PHE B 1 110 ? 8.539 -17.688 -18.656 1 88.19 110 PHE B N 1
ATOM 2716 C CA . PHE B 1 110 ? 7.5 -18.656 -18.328 1 88.19 110 PHE B CA 1
ATOM 2717 C C . PHE B 1 110 ? 6.457 -18.719 -19.438 1 88.19 110 PHE B C 1
ATOM 2719 O O . PHE B 1 110 ? 5.691 -19.688 -19.516 1 88.19 110 PHE B O 1
ATOM 2726 N N . ASP B 1 111 ? 6.195 -17.656 -20.219 1 80.25 111 ASP B N 1
ATOM 2727 C CA . ASP B 1 111 ? 5.23 -17.656 -21.312 1 80.25 111 ASP B CA 1
ATOM 2728 C C . ASP B 1 111 ? 5.715 -18.5 -22.484 1 80.25 111 ASP B C 1
ATOM 2730 O O . ASP B 1 111 ? 4.914 -19.141 -23.172 1 80.25 111 ASP B O 1
ATOM 2734 N N . CYS B 1 112 ? 6.953 -18.344 -23.047 1 64.19 112 CYS B N 1
ATOM 2735 C CA . CYS B 1 112 ? 7.473 -19.016 -24.234 1 64.19 112 CYS B CA 1
ATOM 2736 C C . CYS B 1 112 ? 7.402 -20.531 -24.078 1 64.19 112 CYS B C 1
ATOM 2738 O O . CYS B 1 112 ? 7.594 -21.281 -25.047 1 64.19 112 CYS B O 1
ATOM 2740 N N . GLY B 1 113 ? 6.512 -20.969 -23.312 1 57.91 113 GLY B N 1
ATOM 2741 C CA . GLY B 1 113 ? 6.266 -22.391 -23.297 1 57.91 113 GLY B CA 1
ATOM 2742 C C . GLY B 1 113 ? 7.539 -23.219 -23.359 1 57.91 113 GLY B C 1
ATOM 2743 O O . GLY B 1 113 ? 7.484 -24.453 -23.469 1 57.91 113 GLY B O 1
ATOM 2744 N N . MET B 1 114 ? 8.633 -22.594 -24.047 1 48.84 114 MET B N 1
ATOM 2745 C CA . MET B 1 114 ? 9.75 -23.469 -24.375 1 48.84 114 MET B CA 1
ATOM 2746 C C . MET B 1 114 ? 10.188 -24.281 -23.156 1 48.84 114 MET B C 1
ATOM 2748 O O . MET B 1 114 ? 10.305 -25.516 -23.234 1 48.84 114 MET B O 1
ATOM 2752 N N . LEU B 1 115 ? 11.414 -23.812 -22.688 1 45.88 115 LEU B N 1
ATOM 2753 C CA . LEU B 1 115 ? 12.391 -24.688 -22.031 1 45.88 115 LEU B CA 1
ATOM 2754 C C . LEU B 1 115 ? 11.812 -25.266 -20.75 1 45.88 115 LEU B C 1
ATOM 2756 O O . LEU B 1 115 ? 11.828 -26.484 -20.547 1 45.88 115 LEU B O 1
ATOM 2760 N N . GLU B 1 116 ? 11.961 -24.5 -19.453 1 45.97 116 GLU B N 1
ATOM 2761 C CA . GLU B 1 116 ? 12.086 -25.156 -18.156 1 45.97 116 GLU B CA 1
ATOM 2762 C C . GLU B 1 116 ? 10.727 -25.578 -17.625 1 45.97 116 GLU B C 1
ATOM 2764 O O . GLU B 1 116 ? 10.398 -25.281 -16.469 1 45.97 116 GLU B O 1
ATOM 2769 N N . LYS B 1 117 ? 9.672 -25.484 -18.391 1 51.84 117 LYS B N 1
ATOM 2770 C CA . LYS B 1 117 ? 8.312 -25.953 -18.141 1 51.84 117 LYS B CA 1
ATOM 2771 C C . LYS B 1 117 ? 8.312 -27.266 -17.359 1 51.84 117 LYS B C 1
ATOM 2773 O O . LYS B 1 117 ? 7.457 -27.484 -16.516 1 51.84 117 LYS B O 1
ATOM 2778 N N . GLU B 1 118 ? 9.234 -28.109 -17.906 1 54.25 118 GLU B N 1
ATOM 2779 C CA . GLU B 1 118 ? 9.07 -29.484 -17.469 1 54.25 118 GLU B CA 1
ATOM 2780 C C . GLU B 1 118 ? 9.594 -29.688 -16.047 1 54.25 118 GLU B C 1
ATOM 2782 O O . GLU B 1 118 ? 9.008 -30.438 -15.266 1 54.25 118 GLU B O 1
ATOM 2787 N N . THR B 1 119 ? 10.789 -29.031 -15.789 1 62.25 119 THR B N 1
ATOM 2788 C CA . THR B 1 119 ? 11.297 -29.531 -14.516 1 62.25 119 THR B CA 1
ATOM 2789 C C . THR B 1 119 ? 10.891 -28.609 -13.367 1 62.25 119 THR B C 1
ATOM 2791 O O . THR B 1 119 ? 10.836 -29.031 -12.211 1 62.25 119 THR B O 1
ATOM 2794 N N . GLY B 1 120 ? 10.422 -27.391 -13.758 1 82.38 120 GLY B N 1
ATOM 2795 C CA . GLY B 1 120 ? 10.055 -26.469 -12.695 1 82.38 120 GLY B CA 1
ATOM 2796 C C . GLY B 1 120 ? 11.234 -26 -11.875 1 82.38 120 GLY B C 1
ATOM 2797 O O . GLY B 1 120 ? 11.062 -25.406 -10.805 1 82.38 120 GLY B O 1
ATOM 2798 N N . LEU B 1 121 ? 12.555 -26.359 -12.312 1 90.5 121 LEU B N 1
ATOM 2799 C CA . LEU B 1 121 ? 13.742 -25.953 -11.578 1 90.5 121 LEU B CA 1
ATOM 2800 C C . LEU B 1 121 ? 14.57 -24.953 -12.375 1 90.5 121 LEU B C 1
ATOM 2802 O O . LEU B 1 121 ? 14.883 -25.203 -13.547 1 90.5 121 LEU B O 1
ATOM 2806 N N . ILE B 1 122 ? 14.945 -23.859 -11.781 1 93.06 122 ILE B N 1
ATOM 2807 C CA . ILE B 1 122 ? 15.742 -22.812 -12.414 1 93.06 122 ILE B CA 1
ATOM 2808 C C . ILE B 1 122 ? 17.062 -22.641 -11.656 1 93.06 122 ILE B C 1
ATOM 2810 O O . ILE B 1 122 ? 17.062 -22.203 -10.508 1 93.06 122 ILE B O 1
ATOM 2814 N N . PRO B 1 123 ? 18.156 -22.922 -12.273 1 94.56 123 PRO B N 1
ATOM 2815 C CA . PRO B 1 123 ? 19.453 -22.781 -11.602 1 94.56 123 PRO B CA 1
ATOM 2816 C C . PRO B 1 123 ? 19.891 -21.328 -11.477 1 94.56 123 PRO B C 1
ATOM 2818 O O . PRO B 1 123 ? 19.734 -20.547 -12.422 1 94.56 123 PRO B O 1
ATOM 2821 N N . ILE B 1 124 ? 20.422 -20.938 -10.336 1 95.44 124 ILE B N 1
ATOM 2822 C CA . ILE B 1 124 ? 20.969 -19.625 -10.055 1 95.44 124 ILE B CA 1
ATOM 2823 C C . ILE B 1 124 ? 22.422 -19.75 -9.602 1 95.44 124 ILE B C 1
ATOM 2825 O O . ILE B 1 124 ? 22.703 -20.328 -8.547 1 95.44 124 ILE B O 1
ATOM 2829 N N . ASP B 1 125 ? 23.297 -19.094 -10.305 1 94.62 125 ASP B N 1
ATOM 2830 C CA . ASP B 1 125 ? 24.719 -19.203 -9.984 1 94.62 125 ASP B CA 1
ATOM 2831 C C . ASP B 1 125 ? 25.344 -17.828 -9.727 1 94.62 125 ASP B C 1
ATOM 2833 O O . ASP B 1 125 ? 26.469 -17.734 -9.258 1 94.62 125 ASP B O 1
ATOM 2837 N N . ASP B 1 126 ? 24.672 -16.781 -9.891 1 95 126 ASP B N 1
ATOM 2838 C CA . ASP B 1 126 ? 25.266 -15.453 -9.852 1 95 126 ASP B CA 1
ATOM 2839 C C . ASP B 1 126 ? 24.703 -14.641 -8.688 1 95 126 ASP B C 1
ATOM 2841 O O . ASP B 1 126 ? 24.844 -13.414 -8.648 1 95 126 ASP B O 1
ATOM 2845 N N . ALA B 1 127 ? 24.016 -15.289 -7.828 1 96.62 127 ALA B N 1
ATOM 2846 C CA . ALA B 1 127 ? 23.5 -14.625 -6.637 1 96.62 127 ALA B CA 1
ATOM 2847 C C . ALA B 1 127 ? 23.547 -15.555 -5.426 1 96.62 127 ALA B C 1
ATOM 2849 O O . ALA B 1 127 ? 23.391 -16.766 -5.562 1 96.62 127 ALA B O 1
ATOM 2850 N N . SER B 1 128 ? 23.781 -14.93 -4.273 1 96.81 128 SER B N 1
ATOM 2851 C CA . SER B 1 128 ? 23.75 -15.719 -3.045 1 96.81 128 SER B CA 1
ATOM 2852 C C . SER B 1 128 ? 22.328 -16.062 -2.646 1 96.81 128 SER B C 1
ATOM 2854 O O . SER B 1 128 ? 21.375 -15.43 -3.115 1 96.81 128 SER B O 1
ATOM 2856 N N . TYR B 1 129 ? 22.219 -17.062 -1.74 1 97.12 129 TYR B N 1
ATOM 2857 C CA . TYR B 1 129 ? 20.891 -17.516 -1.312 1 97.12 129 TYR B CA 1
ATOM 2858 C C . TYR B 1 129 ? 20.141 -16.406 -0.596 1 97.12 129 TYR B C 1
ATOM 2860 O O . TYR B 1 129 ? 18.984 -16.094 -0.941 1 97.12 129 TYR B O 1
ATOM 2868 N N . PRO B 1 130 ? 20.781 -15.719 0.355 1 97.62 130 PRO B N 1
ATOM 2869 C CA . PRO B 1 130 ? 20.031 -14.672 1.051 1 97.62 130 PRO B CA 1
ATOM 2870 C C . PRO B 1 130 ? 19.547 -13.562 0.112 1 97.62 130 PRO B C 1
ATOM 2872 O O . PRO B 1 130 ? 18.422 -13.062 0.268 1 97.62 130 PRO B O 1
ATOM 2875 N N . VAL B 1 131 ? 20.297 -13.234 -0.874 1 98.31 131 VAL B N 1
ATOM 2876 C CA . VAL B 1 131 ? 19.953 -12.164 -1.806 1 98.31 131 VAL B CA 1
ATOM 2877 C C . VAL B 1 131 ? 18.812 -12.609 -2.703 1 98.31 131 VAL B C 1
ATOM 2879 O O . VAL B 1 131 ? 17.812 -11.898 -2.846 1 98.31 131 VAL B O 1
ATOM 2882 N N . MET B 1 132 ? 18.938 -13.789 -3.201 1 98.06 132 MET B N 1
ATOM 2883 C CA . MET B 1 132 ? 17.891 -14.289 -4.098 1 98.06 132 MET B CA 1
ATOM 2884 C C . MET B 1 132 ? 16.578 -14.484 -3.35 1 98.06 132 MET B C 1
ATOM 2886 O O . MET B 1 132 ? 15.516 -14.156 -3.869 1 98.06 132 MET B O 1
ATOM 2890 N N . ARG B 1 133 ? 16.703 -14.984 -2.193 1 97.38 133 ARG B N 1
ATOM 2891 C CA . ARG B 1 133 ? 15.508 -15.156 -1.369 1 97.38 133 ARG B CA 1
ATOM 2892 C C . ARG B 1 133 ? 14.828 -13.82 -1.101 1 97.38 133 ARG B C 1
ATOM 2894 O O . ARG B 1 133 ? 13.602 -13.711 -1.165 1 97.38 133 ARG B O 1
ATOM 2901 N N . ALA B 1 134 ? 15.602 -12.82 -0.812 1 98.12 134 ALA B N 1
ATOM 2902 C CA . ALA B 1 134 ? 15.055 -11.484 -0.559 1 98.12 134 ALA B CA 1
ATOM 2903 C C . ALA B 1 134 ? 14.352 -10.938 -1.798 1 98.12 134 ALA B C 1
ATOM 2905 O O . ALA B 1 134 ? 13.297 -10.305 -1.692 1 98.12 134 ALA B O 1
ATOM 2906 N N . VAL B 1 135 ? 14.938 -11.195 -2.941 1 98.44 135 VAL B N 1
ATOM 2907 C CA . VAL B 1 135 ? 14.367 -10.711 -4.195 1 98.44 135 VAL B CA 1
ATOM 2908 C C . VAL B 1 135 ? 13.031 -11.391 -4.453 1 98.44 135 VAL B C 1
ATOM 2910 O O . VAL B 1 135 ? 12.039 -10.727 -4.773 1 98.44 135 VAL B O 1
ATOM 2913 N N . ILE B 1 136 ? 12.969 -12.656 -4.27 1 97.56 136 ILE B N 1
ATOM 2914 C CA . ILE B 1 136 ? 11.734 -13.398 -4.48 1 97.56 136 ILE B CA 1
ATOM 2915 C C . ILE B 1 136 ? 10.688 -12.953 -3.465 1 97.56 136 ILE B C 1
ATOM 2917 O O . ILE B 1 136 ? 9.531 -12.703 -3.824 1 97.56 136 ILE B O 1
ATOM 2921 N N . ASN B 1 137 ? 11.094 -12.867 -2.246 1 97.44 137 ASN B N 1
ATOM 2922 C CA . ASN B 1 137 ? 10.172 -12.414 -1.205 1 97.44 137 ASN B CA 1
ATOM 2923 C C . ASN B 1 137 ? 9.609 -11.031 -1.512 1 97.44 137 ASN B C 1
ATOM 2925 O O . ASN B 1 137 ? 8.453 -10.75 -1.203 1 97.44 137 ASN B O 1
ATOM 2929 N N . TYR B 1 138 ? 10.414 -10.211 -2.092 1 98.38 138 TYR B N 1
ATOM 2930 C CA . TYR B 1 138 ? 9.961 -8.875 -2.445 1 98.38 138 TYR B CA 1
ATOM 2931 C C . TYR B 1 138 ? 8.789 -8.938 -3.418 1 98.38 138 TYR B C 1
ATOM 2933 O O . TYR B 1 138 ? 7.875 -8.109 -3.352 1 98.38 138 TYR B O 1
ATOM 2941 N N . CYS B 1 139 ? 8.773 -9.852 -4.262 1 97.88 139 CYS B N 1
ATOM 2942 C CA . CYS B 1 139 ? 7.695 -10.016 -5.23 1 97.88 139 CYS B CA 1
ATOM 2943 C C . CYS B 1 139 ? 6.391 -10.383 -4.539 1 97.88 139 CYS B C 1
ATOM 2945 O O . CYS B 1 139 ? 5.309 -10.172 -5.094 1 97.88 139 CYS B O 1
ATOM 2947 N N . TYR B 1 140 ? 6.5 -10.852 -3.322 1 97 140 TYR B N 1
ATOM 2948 C CA . TYR B 1 140 ? 5.324 -11.312 -2.592 1 97 140 TYR B CA 1
ATOM 2949 C C . TYR B 1 140 ? 4.859 -10.266 -1.587 1 97 140 TYR B C 1
ATOM 2951 O O . TYR B 1 140 ? 3.709 -10.289 -1.144 1 97 140 TYR B O 1
ATOM 2959 N N . THR B 1 141 ? 5.77 -9.367 -1.208 1 97.31 141 THR B N 1
ATOM 2960 C CA . THR B 1 141 ? 5.441 -8.531 -0.059 1 97.31 141 THR B CA 1
ATOM 2961 C C . THR B 1 141 ? 5.746 -7.066 -0.351 1 97.31 141 THR B C 1
ATOM 2963 O O . THR B 1 141 ? 5.277 -6.176 0.36 1 97.31 141 THR B O 1
ATOM 2966 N N . ALA B 1 142 ? 6.555 -6.836 -1.352 1 97.62 142 ALA B N 1
ATOM 2967 C CA . ALA B 1 142 ? 7.039 -5.496 -1.676 1 97.62 142 ALA B CA 1
ATOM 2968 C C . ALA B 1 142 ? 7.762 -4.871 -0.487 1 97.62 142 ALA B C 1
ATOM 2970 O O . ALA B 1 142 ? 7.645 -3.67 -0.243 1 97.62 142 ALA B O 1
ATOM 2971 N N . ASP B 1 143 ? 8.375 -5.715 0.268 1 96.38 143 ASP B N 1
ATOM 2972 C CA . ASP B 1 143 ? 9.125 -5.281 1.442 1 96.38 143 ASP B CA 1
ATOM 2973 C C . ASP B 1 143 ? 10.508 -5.93 1.479 1 96.38 143 ASP B C 1
ATOM 2975 O O . ASP B 1 143 ? 10.664 -7.105 1.15 1 96.38 143 ASP B O 1
ATOM 2979 N N . ILE B 1 144 ? 11.484 -5.09 1.859 1 97.56 144 ILE B N 1
ATOM 2980 C CA . ILE B 1 144 ? 12.844 -5.613 1.925 1 97.56 144 ILE B CA 1
ATOM 2981 C C . ILE B 1 144 ? 13.617 -4.898 3.029 1 97.56 144 ILE B C 1
ATOM 2983 O O . ILE B 1 144 ? 13.484 -3.686 3.209 1 97.56 144 ILE B O 1
ATOM 2987 N N . ASN B 1 145 ? 14.32 -5.664 3.756 1 96.88 145 ASN B N 1
ATOM 2988 C CA . ASN B 1 145 ? 15.25 -5.156 4.758 1 96.88 145 ASN B CA 1
ATOM 2989 C C . ASN B 1 145 ? 16.703 -5.445 4.375 1 96.88 145 ASN B C 1
ATOM 2991 O O . ASN B 1 145 ? 17.109 -6.605 4.309 1 96.88 145 ASN B O 1
ATOM 2995 N N . PHE B 1 146 ? 17.422 -4.422 4.215 1 98 146 PHE B N 1
ATOM 2996 C CA . PHE B 1 146 ? 18.812 -4.574 3.812 1 98 146 PHE B CA 1
ATOM 2997 C C . PHE B 1 146 ? 19.688 -4.875 5.02 1 98 146 PHE B C 1
ATOM 2999 O O . PHE B 1 146 ? 19.531 -4.262 6.078 1 98 146 PHE B O 1
ATOM 3006 N N . THR B 1 147 ? 20.484 -5.867 4.891 1 97.62 147 THR B N 1
ATOM 3007 C CA . THR B 1 147 ? 21.453 -6.289 5.895 1 97.62 147 THR B CA 1
ATOM 3008 C C . THR B 1 147 ? 22.812 -6.566 5.254 1 97.62 147 THR B C 1
ATOM 3010 O O . THR B 1 147 ? 22.984 -6.371 4.051 1 97.62 147 THR B O 1
ATOM 3013 N N . ASP B 1 148 ? 23.781 -6.969 6.09 1 97.25 148 ASP B N 1
ATOM 3014 C CA . ASP B 1 148 ? 25.094 -7.32 5.555 1 97.25 148 ASP B CA 1
ATOM 3015 C C . ASP B 1 148 ? 25 -8.508 4.602 1 97.25 148 ASP B C 1
ATOM 3017 O O . ASP B 1 148 ? 25.766 -8.602 3.639 1 97.25 148 ASP B O 1
ATOM 3021 N N . GLU B 1 149 ? 24.047 -9.43 4.852 1 97.88 149 GLU B N 1
ATOM 3022 C CA . GLU B 1 149 ? 23.859 -10.617 4.016 1 97.88 149 GLU B CA 1
ATOM 3023 C C . GLU B 1 149 ? 23.031 -10.297 2.777 1 97.88 149 GLU B C 1
ATOM 3025 O O . GLU B 1 149 ? 23.016 -11.07 1.82 1 97.88 149 GLU B O 1
ATOM 3030 N N . ILE B 1 150 ? 22.375 -9.125 2.893 1 98.38 150 ILE B N 1
ATOM 3031 C CA . ILE B 1 150 ? 21.531 -8.672 1.799 1 98.38 150 ILE B CA 1
ATOM 3032 C C . ILE B 1 150 ? 21.875 -7.23 1.432 1 98.38 150 ILE B C 1
ATOM 3034 O O . ILE B 1 150 ? 21.062 -6.316 1.619 1 98.38 150 ILE B O 1
ATOM 3038 N N . PRO B 1 151 ? 23.078 -7.094 0.902 1 98.06 151 PRO B N 1
ATOM 3039 C CA . PRO B 1 151 ? 23.484 -5.73 0.563 1 98.06 151 PRO B CA 1
ATOM 3040 C C . PRO B 1 151 ? 22.703 -5.156 -0.618 1 98.06 151 PRO B C 1
ATOM 3042 O O . PRO B 1 151 ? 22.422 -5.875 -1.58 1 98.06 151 PRO B O 1
ATOM 3045 N N . PRO B 1 152 ? 22.406 -3.883 -0.555 1 98.12 152 PRO B N 1
ATOM 3046 C CA . PRO B 1 152 ? 21.562 -3.273 -1.583 1 98.12 152 PRO B CA 1
ATOM 3047 C C . PRO B 1 152 ? 22.188 -3.334 -2.975 1 98.12 152 PRO B C 1
ATOM 3049 O O . PRO B 1 152 ? 21.469 -3.422 -3.975 1 98.12 152 PRO B O 1
ATOM 3052 N N . ASP B 1 153 ? 23.516 -3.227 -3.043 1 97.19 153 ASP B N 1
ATOM 3053 C CA . ASP B 1 153 ? 24.156 -3.256 -4.355 1 97.19 153 ASP B CA 1
ATOM 3054 C C . ASP B 1 153 ? 24 -4.625 -5.012 1 97.19 153 ASP B C 1
ATOM 3056 O O . ASP B 1 153 ? 23.812 -4.719 -6.227 1 97.19 153 ASP B O 1
ATOM 3060 N N . GLU B 1 154 ? 24.047 -5.727 -4.246 1 97.75 154 GLU B N 1
ATOM 3061 C CA . GLU B 1 154 ? 23.844 -7.066 -4.789 1 97.75 154 GLU B CA 1
ATOM 3062 C C . GLU B 1 154 ? 22.391 -7.277 -5.199 1 97.75 154 GLU B C 1
ATOM 3064 O O . GLU B 1 154 ? 22.109 -7.914 -6.215 1 97.75 154 GLU B O 1
ATOM 3069 N N . VAL B 1 155 ? 21.5 -6.77 -4.387 1 98.5 155 VAL B N 1
ATOM 3070 C CA . VAL B 1 155 ? 20.078 -6.867 -4.727 1 98.5 155 VAL B CA 1
ATOM 3071 C C . VAL B 1 155 ? 19.797 -6.082 -6.008 1 98.5 155 VAL B C 1
ATOM 3073 O O . VAL B 1 155 ? 19.031 -6.535 -6.863 1 98.5 155 VAL B O 1
ATOM 3076 N N . LEU B 1 156 ? 20.453 -4.941 -6.125 1 98.12 156 LEU B N 1
ATOM 3077 C CA . LEU B 1 156 ? 20.312 -4.121 -7.32 1 98.12 156 LEU B CA 1
ATOM 3078 C C . LEU B 1 156 ? 20.719 -4.891 -8.562 1 98.12 156 LEU B C 1
ATOM 3080 O O . LEU B 1 156 ? 20.047 -4.836 -9.594 1 98.12 156 LEU B O 1
ATOM 3084 N N . LYS B 1 157 ? 21.781 -5.605 -8.445 1 97.5 157 LYS B N 1
ATOM 3085 C CA . LYS B 1 157 ? 22.281 -6.434 -9.547 1 97.5 157 LYS B CA 1
ATOM 3086 C C . LYS B 1 157 ? 21.219 -7.445 -9.984 1 97.5 157 LYS B C 1
ATOM 3088 O O . LYS B 1 157 ? 20.938 -7.57 -11.18 1 97.5 157 LYS B O 1
ATOM 3093 N N . VAL B 1 158 ? 20.641 -8.086 -9.055 1 98.06 158 VAL B N 1
ATOM 3094 C CA . VAL B 1 158 ? 19.656 -9.117 -9.352 1 98.06 158 VAL B CA 1
ATOM 3095 C C . VAL B 1 158 ? 18.375 -8.477 -9.883 1 98.06 158 VAL B C 1
ATOM 3097 O O . VAL B 1 158 ? 17.797 -8.961 -10.852 1 98.06 158 VAL B O 1
ATOM 3100 N N . ALA B 1 159 ? 17.953 -7.395 -9.242 1 98.19 159 ALA B N 1
ATOM 3101 C CA . ALA B 1 159 ? 16.766 -6.672 -9.68 1 98.19 159 ALA B CA 1
ATOM 3102 C C . ALA B 1 159 ? 16.906 -6.203 -11.125 1 98.19 159 ALA B C 1
ATOM 3104 O O . ALA B 1 159 ? 15.945 -6.227 -11.891 1 98.19 159 ALA B O 1
ATOM 3105 N N . HIS B 1 160 ? 18.109 -5.781 -11.438 1 97.38 160 HIS B N 1
ATOM 3106 C CA . HIS B 1 160 ? 18.391 -5.363 -12.805 1 97.38 160 HIS B CA 1
ATOM 3107 C C . HIS B 1 160 ? 18.344 -6.547 -13.766 1 97.38 160 HIS B C 1
ATOM 3109 O O . HIS B 1 160 ? 17.719 -6.473 -14.82 1 97.38 160 HIS B O 1
ATOM 3115 N N . LYS B 1 161 ? 18.906 -7.629 -13.414 1 97 161 LYS B N 1
ATOM 3116 C CA . LYS B 1 161 ? 18.969 -8.828 -14.234 1 97 161 LYS B CA 1
ATOM 3117 C C . LYS B 1 161 ? 17.578 -9.32 -14.602 1 97 161 LYS B C 1
ATOM 3119 O O . LYS B 1 161 ? 17.312 -9.68 -15.75 1 97 161 LYS B O 1
ATOM 3124 N N . TYR B 1 162 ? 16.75 -9.305 -13.633 1 97.06 162 TYR B N 1
ATOM 3125 C CA . TYR B 1 162 ? 15.422 -9.859 -13.852 1 97.06 162 TYR B CA 1
ATOM 3126 C C . TYR B 1 162 ? 14.414 -8.758 -14.141 1 97.06 162 TYR B C 1
ATOM 3128 O O . TYR B 1 162 ? 13.211 -9.008 -14.227 1 97.06 162 TYR B O 1
ATOM 3136 N N . GLU B 1 163 ? 14.844 -7.559 -14.227 1 97.31 163 GLU B N 1
ATOM 3137 C CA . GLU B 1 163 ? 14.047 -6.398 -14.625 1 97.31 163 GLU B CA 1
ATOM 3138 C C . GLU B 1 163 ? 12.859 -6.199 -13.688 1 97.31 163 GLU B C 1
ATOM 3140 O O . GLU B 1 163 ? 11.719 -6.062 -14.141 1 97.31 163 GLU B O 1
ATOM 3145 N N . ILE B 1 164 ? 13.117 -6.16 -12.438 1 97.81 164 ILE B N 1
ATOM 3146 C CA . ILE B 1 164 ? 12.141 -5.781 -11.43 1 97.81 164 ILE B CA 1
ATOM 3147 C C . ILE B 1 164 ? 12.281 -4.297 -11.094 1 97.81 164 ILE B C 1
ATOM 3149 O O . ILE B 1 164 ? 12.984 -3.93 -10.156 1 97.81 164 ILE B O 1
ATOM 3153 N N . SER B 1 165 ? 11.516 -3.508 -11.766 1 95.44 165 SER B N 1
ATOM 3154 C CA . SER B 1 165 ? 11.742 -2.066 -11.82 1 95.44 165 SER B CA 1
ATOM 3155 C C . SER B 1 165 ? 11.555 -1.429 -10.445 1 95.44 165 SER B C 1
ATOM 3157 O O . SER B 1 165 ? 12.383 -0.625 -10.016 1 95.44 165 SER B O 1
ATOM 3159 N N . HIS B 1 166 ? 10.5 -1.811 -9.797 1 97 166 HIS B N 1
ATOM 3160 C CA . HIS B 1 166 ? 10.242 -1.173 -8.516 1 97 166 HIS B CA 1
ATOM 3161 C C . HIS B 1 166 ? 11.344 -1.502 -7.508 1 97 166 HIS B C 1
ATOM 3163 O O . HIS B 1 166 ? 11.789 -0.629 -6.758 1 97 166 HIS B O 1
ATOM 3169 N N . LEU B 1 167 ? 11.758 -2.691 -7.484 1 98 167 LEU B N 1
ATOM 3170 C CA . LEU B 1 167 ? 12.82 -3.094 -6.57 1 98 167 LEU B CA 1
ATOM 3171 C C . LEU B 1 167 ? 14.125 -2.377 -6.906 1 98 167 LEU B C 1
ATOM 3173 O O . LEU B 1 167 ? 14.867 -1.983 -6.004 1 98 167 LEU B O 1
ATOM 3177 N N . ARG B 1 168 ? 14.375 -2.209 -8.141 1 97.12 168 ARG B N 1
ATOM 3178 C CA . ARG B 1 168 ? 15.555 -1.446 -8.555 1 97.12 168 ARG B CA 1
ATOM 3179 C C . ARG B 1 168 ? 15.523 -0.039 -7.965 1 97.12 168 ARG B C 1
ATOM 3181 O O . ARG B 1 168 ? 16.531 0.437 -7.43 1 97.12 168 ARG B O 1
ATOM 3188 N N . ASP B 1 169 ? 14.422 0.541 -8.07 1 96.5 169 ASP B N 1
ATOM 3189 C CA . ASP B 1 169 ? 14.273 1.901 -7.562 1 96.5 169 ASP B CA 1
ATOM 3190 C C . ASP B 1 169 ? 14.484 1.948 -6.051 1 96.5 169 ASP B C 1
ATOM 3192 O O . ASP B 1 169 ? 15.109 2.877 -5.535 1 96.5 169 ASP B O 1
ATOM 3196 N N . VAL B 1 170 ? 13.945 1.007 -5.395 1 97.44 170 VAL B N 1
ATOM 3197 C CA . VAL B 1 170 ? 14.078 0.929 -3.943 1 97.44 170 VAL B CA 1
ATOM 3198 C C . VAL B 1 170 ? 15.555 0.783 -3.568 1 97.44 170 VAL B C 1
ATOM 3200 O O . VAL B 1 170 ? 16.031 1.447 -2.648 1 97.44 170 VAL B O 1
ATOM 3203 N N . CYS B 1 171 ? 16.234 -0.071 -4.277 1 97.94 171 CYS B N 1
ATOM 3204 C CA . CYS B 1 171 ? 17.656 -0.278 -4.023 1 97.94 171 CYS B CA 1
ATOM 3205 C C . CYS B 1 171 ? 18.453 0.993 -4.301 1 97.94 171 CYS B C 1
ATOM 3207 O O . CYS B 1 171 ? 19.344 1.361 -3.521 1 97.94 171 CYS B O 1
ATOM 3209 N N . ALA B 1 172 ? 18.156 1.649 -5.395 1 96.94 172 ALA B N 1
ATOM 3210 C CA . ALA B 1 172 ? 18.828 2.898 -5.738 1 96.94 172 ALA B CA 1
ATOM 3211 C C . ALA B 1 172 ? 18.625 3.947 -4.648 1 96.94 172 ALA B C 1
ATOM 3213 O O . ALA B 1 172 ? 19.578 4.625 -4.258 1 96.94 172 ALA B O 1
ATOM 3214 N N . GLU B 1 173 ? 17.453 4.035 -4.215 1 96.12 173 GLU B N 1
ATOM 3215 C CA . GLU B 1 173 ? 17.172 4.988 -3.148 1 96.12 173 GLU B CA 1
ATOM 3216 C C . GLU B 1 173 ? 17.984 4.676 -1.895 1 96.12 173 GLU B C 1
ATOM 3218 O O . GLU B 1 173 ? 18.516 5.582 -1.251 1 96.12 173 GLU B O 1
ATOM 3223 N N . GLU B 1 174 ? 18 3.467 -1.553 1 96.94 174 GLU B N 1
ATOM 3224 C CA . GLU B 1 174 ? 18.781 3.043 -0.394 1 96.94 174 GLU B CA 1
ATOM 3225 C C . GLU B 1 174 ? 20.25 3.416 -0.554 1 96.94 174 GLU B C 1
ATOM 3227 O O . GLU B 1 174 ? 20.875 3.924 0.382 1 96.94 174 GLU B O 1
ATOM 3232 N N . LEU B 1 175 ? 20.734 3.191 -1.659 1 97.38 175 LEU B N 1
ATOM 3233 C CA . LEU B 1 175 ? 22.141 3.455 -1.936 1 97.38 175 LEU B CA 1
ATOM 3234 C C . LEU B 1 175 ? 22.438 4.953 -1.925 1 97.38 175 LEU B C 1
ATOM 3236 O O . LEU B 1 175 ? 23.516 5.383 -1.518 1 97.38 175 LEU B O 1
ATOM 3240 N N . CYS B 1 176 ? 21.5 5.711 -2.375 1 96.25 176 CYS B N 1
ATOM 3241 C CA . CYS B 1 176 ? 21.656 7.164 -2.34 1 96.25 176 CYS B CA 1
ATOM 3242 C C . CYS B 1 176 ? 21.969 7.641 -0.929 1 96.25 176 CYS B C 1
ATOM 3244 O O . CYS B 1 176 ? 22.781 8.562 -0.747 1 96.25 176 CYS B O 1
ATOM 3246 N N . GLY B 1 177 ? 21.344 6.984 0.025 1 95.12 177 GLY B N 1
ATOM 3247 C CA . GLY B 1 177 ? 21.562 7.375 1.41 1 95.12 177 GLY B CA 1
ATOM 3248 C C . GLY B 1 177 ? 22.906 6.934 1.953 1 95.12 177 GLY B C 1
ATOM 3249 O O . GLY B 1 177 ? 23.312 7.363 3.033 1 95.12 177 GLY B O 1
ATOM 3250 N N . ARG B 1 178 ? 23.641 6.211 1.235 1 94.25 178 ARG B N 1
ATOM 3251 C CA . ARG B 1 178 ? 24.891 5.641 1.724 1 94.25 178 ARG B CA 1
ATOM 3252 C C . ARG B 1 178 ? 26.094 6.246 1.001 1 94.25 178 ARG B C 1
ATOM 3254 O O . ARG B 1 178 ? 27.234 5.84 1.233 1 94.25 178 ARG B O 1
ATOM 3261 N N . ILE B 1 179 ? 25.875 7.184 0.191 1 94.06 179 ILE B N 1
ATOM 3262 C CA . ILE B 1 179 ? 26.953 7.789 -0.595 1 94.06 179 ILE B CA 1
ATOM 3263 C C . ILE B 1 179 ? 27.906 8.547 0.329 1 94.06 179 ILE B C 1
ATOM 3265 O O . ILE B 1 179 ? 27.469 9.234 1.253 1 94.06 179 ILE B O 1
ATOM 3269 N N . SER B 1 180 ? 29.141 8.344 0.095 1 90.69 180 SER B N 1
ATOM 3270 C CA . SER B 1 180 ? 30.203 9.062 0.78 1 90.69 180 SER B CA 1
ATOM 3271 C C . SER B 1 180 ? 31.375 9.336 -0.156 1 90.69 180 SER B C 1
ATOM 3273 O O . SER B 1 180 ? 31.406 8.828 -1.279 1 90.69 180 SER B O 1
ATOM 3275 N N . ALA B 1 181 ? 32.312 10.117 0.351 1 87.44 181 ALA B N 1
ATOM 3276 C CA . ALA B 1 181 ? 33.5 10.43 -0.447 1 87.44 181 ALA B CA 1
ATOM 3277 C C . ALA B 1 181 ? 34.312 9.188 -0.708 1 87.44 181 ALA B C 1
ATOM 3279 O O . ALA B 1 181 ? 34.969 9.062 -1.757 1 87.44 181 ALA B O 1
ATOM 3280 N N . LYS B 1 182 ? 34.312 8.258 0.202 1 87.94 182 LYS B N 1
ATOM 3281 C CA . LYS B 1 182 ? 35.125 7.051 0.124 1 87.94 182 LYS B CA 1
ATOM 3282 C C . LYS B 1 182 ? 34.594 6.074 -0.913 1 87.94 182 LYS B C 1
ATOM 3284 O O . LYS B 1 182 ? 35.344 5.309 -1.517 1 87.94 182 LYS B O 1
ATOM 3289 N N . ASN B 1 183 ? 33.219 6.168 -1.187 1 91.5 183 ASN B N 1
ATOM 3290 C CA . ASN B 1 183 ? 32.656 5.137 -2.047 1 91.5 183 ASN B CA 1
ATOM 3291 C C . ASN B 1 183 ? 32 5.738 -3.289 1 91.5 183 ASN B C 1
ATOM 3293 O O . ASN B 1 183 ? 31.297 5.051 -4.023 1 91.5 183 ASN B O 1
ATOM 3297 N N . ILE B 1 184 ? 32.219 7.008 -3.537 1 91.62 184 ILE B N 1
ATOM 3298 C CA . ILE B 1 184 ? 31.531 7.742 -4.594 1 91.62 184 ILE B CA 1
ATOM 3299 C C . ILE B 1 184 ? 31.859 7.129 -5.949 1 91.62 184 ILE B C 1
ATOM 3301 O O . ILE B 1 184 ? 31 7.035 -6.824 1 91.62 184 ILE B O 1
ATOM 3305 N N . THR B 1 185 ? 33.094 6.762 -6.184 1 89.5 185 THR B N 1
ATOM 3306 C CA . THR B 1 185 ? 33.469 6.18 -7.461 1 89.5 185 THR B CA 1
ATOM 3307 C C . THR B 1 185 ? 32.75 4.852 -7.695 1 89.5 185 THR B C 1
ATOM 3309 O O . THR B 1 185 ? 32.25 4.602 -8.781 1 89.5 185 THR B O 1
ATOM 3312 N N . GLU B 1 186 ? 32.75 4.086 -6.699 1 92.31 186 GLU B N 1
ATOM 3313 C CA . GLU B 1 186 ? 32.094 2.795 -6.785 1 92.31 186 GLU B CA 1
ATOM 3314 C C . GLU B 1 186 ? 30.578 2.971 -6.996 1 92.31 186 GLU B C 1
ATOM 3316 O O . GLU B 1 186 ? 29.984 2.256 -7.797 1 92.31 186 GLU B O 1
ATOM 3321 N N . MET B 1 187 ? 30.031 3.912 -6.336 1 94.69 187 MET B N 1
ATOM 3322 C CA . MET B 1 187 ? 28.594 4.191 -6.461 1 94.69 187 MET B CA 1
ATOM 3323 C C . MET B 1 187 ? 28.25 4.645 -7.875 1 94.69 187 MET B C 1
ATOM 3325 O O . MET B 1 187 ? 27.234 4.227 -8.438 1 94.69 187 MET B O 1
ATOM 3329 N N . PHE B 1 188 ? 29.109 5.406 -8.367 1 92.12 188 PHE B N 1
ATOM 3330 C CA . PHE B 1 188 ? 28.875 5.895 -9.727 1 92.12 188 PHE B CA 1
ATOM 3331 C C . PHE B 1 188 ? 28.984 4.762 -10.734 1 92.12 188 PHE B C 1
ATOM 3333 O O . PHE B 1 188 ? 28.172 4.66 -11.656 1 92.12 188 PHE B O 1
ATOM 3340 N N . ARG B 1 189 ? 29.953 3.963 -10.539 1 93.25 189 ARG B N 1
ATOM 3341 C CA . ARG B 1 189 ? 30.109 2.803 -11.414 1 93.25 189 ARG B CA 1
ATOM 3342 C C . ARG B 1 189 ? 28.875 1.903 -11.352 1 93.25 189 ARG B C 1
ATOM 3344 O O . ARG B 1 189 ? 28.391 1.455 -12.391 1 93.25 189 ARG B O 1
ATOM 3351 N N . LEU B 1 190 ? 28.391 1.662 -10.188 1 94.5 190 LEU B N 1
ATOM 3352 C CA . LEU B 1 190 ? 27.203 0.847 -9.992 1 94.5 190 LEU B CA 1
ATOM 3353 C C . LEU B 1 190 ? 26 1.464 -10.695 1 94.5 190 LEU B C 1
ATOM 3355 O O . LEU B 1 190 ? 25.219 0.757 -11.344 1 94.5 190 LEU B O 1
ATOM 3359 N N . SER B 1 191 ? 25.844 2.752 -10.562 1 94.88 191 SER B N 1
ATOM 3360 C CA . SER B 1 191 ? 24.703 3.463 -11.141 1 94.88 191 SER B CA 1
ATOM 3361 C C . SER B 1 191 ? 24.688 3.346 -12.656 1 94.88 191 SER B C 1
ATOM 3363 O O . SER B 1 191 ? 23.625 3.213 -13.273 1 94.88 191 SER B O 1
ATOM 3365 N N . LYS B 1 192 ? 25.844 3.324 -13.266 1 94 192 LYS B N 1
ATOM 3366 C CA . LYS B 1 192 ? 25.969 3.195 -14.711 1 94 192 LYS B CA 1
ATOM 3367 C C . LYS B 1 192 ? 25.734 1.751 -15.156 1 94 192 LYS B C 1
ATOM 3369 O O . LYS B 1 192 ? 25.031 1.496 -16.125 1 94 192 LYS B O 1
ATOM 3374 N N . ARG B 1 193 ? 26.281 0.908 -14.414 1 95.25 193 ARG B N 1
ATOM 3375 C CA . ARG B 1 193 ? 26.234 -0.508 -14.766 1 95.25 193 ARG B CA 1
ATOM 3376 C C . ARG B 1 193 ? 24.812 -1.034 -14.75 1 95.25 193 ARG B C 1
ATOM 3378 O O . ARG B 1 193 ? 24.406 -1.798 -15.633 1 95.25 193 ARG B O 1
ATOM 3385 N N . TYR B 1 194 ? 24.062 -0.567 -13.727 1 95.5 194 TYR B N 1
ATOM 3386 C CA . TYR B 1 194 ? 22.734 -1.126 -13.562 1 95.5 194 TYR B CA 1
ATOM 3387 C C . TYR B 1 194 ? 21.656 -0.092 -13.898 1 95.5 194 TYR B C 1
ATOM 3389 O O . TYR B 1 194 ? 20.516 -0.22 -13.469 1 95.5 194 TYR B O 1
ATOM 3397 N N . ASP B 1 195 ? 22.062 0.93 -14.57 1 92.88 195 ASP B N 1
ATOM 3398 C CA . ASP B 1 195 ? 21.172 1.96 -15.102 1 92.88 195 ASP B CA 1
ATOM 3399 C C . ASP B 1 195 ? 20.266 2.512 -14.008 1 92.88 195 ASP B C 1
ATOM 3401 O O . ASP B 1 195 ? 19.047 2.588 -14.188 1 92.88 195 ASP B O 1
ATOM 3405 N N . ALA B 1 196 ? 20.797 2.797 -12.891 1 95.12 196 ALA B N 1
ATOM 3406 C CA . ALA B 1 196 ? 20.078 3.408 -11.781 1 95.12 196 ALA B CA 1
ATOM 3407 C C . ALA B 1 196 ? 20.156 4.93 -11.844 1 95.12 196 ALA B C 1
ATOM 3409 O O . ALA B 1 196 ? 21.047 5.539 -11.25 1 95.12 196 ALA B O 1
ATOM 3410 N N . LYS B 1 197 ? 19.234 5.523 -12.445 1 93.88 197 LYS B N 1
ATOM 3411 C CA . LYS B 1 197 ? 19.266 6.949 -12.758 1 93.88 197 LYS B CA 1
ATOM 3412 C C . LYS B 1 197 ? 19.25 7.789 -11.484 1 93.88 197 LYS B C 1
ATOM 3414 O O . LYS B 1 197 ? 19.969 8.781 -11.383 1 93.88 197 LYS B O 1
ATOM 3419 N N . THR B 1 198 ? 18.453 7.387 -10.617 1 95.38 198 THR B N 1
ATOM 3420 C CA . THR B 1 198 ? 18.375 8.133 -9.367 1 95.38 198 THR B CA 1
ATOM 3421 C C . THR B 1 198 ? 19.719 8.141 -8.648 1 95.38 198 THR B C 1
ATOM 3423 O O . THR B 1 198 ? 20.125 9.164 -8.102 1 95.38 198 THR B O 1
ATOM 3426 N N . LEU B 1 199 ? 20.344 7.094 -8.656 1 95.81 199 LEU B N 1
ATOM 3427 C CA . LEU B 1 199 ? 21.656 6.988 -8.023 1 95.81 199 LEU B CA 1
ATOM 3428 C C . LEU B 1 199 ? 22.688 7.82 -8.781 1 95.81 199 LEU B C 1
ATOM 3430 O O . LEU B 1 199 ? 23.547 8.453 -8.164 1 95.81 199 LEU B O 1
ATOM 3434 N N . GLN B 1 200 ? 22.578 7.801 -10.039 1 94.94 200 GLN B N 1
ATOM 3435 C CA . GLN B 1 200 ? 23.484 8.602 -10.859 1 94.94 200 GLN B CA 1
ATOM 3436 C C . GLN B 1 200 ? 23.344 10.086 -10.531 1 94.94 200 GLN B C 1
ATOM 3438 O O . GLN B 1 200 ? 24.359 10.781 -10.359 1 94.94 200 GLN B O 1
ATOM 3443 N N . GLU B 1 201 ? 22.156 10.484 -10.469 1 95.44 201 GLU B N 1
ATOM 3444 C CA . GLU B 1 201 ? 21.891 11.883 -10.156 1 95.44 201 GLU B CA 1
ATOM 3445 C C . GLU B 1 201 ? 22.391 12.242 -8.758 1 95.44 201 GLU B C 1
ATOM 3447 O O . GLU B 1 201 ? 22.938 13.32 -8.539 1 95.44 201 GLU B O 1
ATOM 3452 N N . ALA B 1 202 ? 22.125 11.375 -7.875 1 95.06 202 ALA B N 1
ATOM 3453 C CA . ALA B 1 202 ? 22.562 11.617 -6.5 1 95.06 202 ALA B CA 1
ATOM 3454 C C . ALA B 1 202 ? 24.094 11.719 -6.426 1 95.06 202 ALA B C 1
ATOM 3456 O O . ALA B 1 202 ? 24.625 12.555 -5.695 1 95.06 202 ALA B O 1
ATOM 3457 N N . CYS B 1 203 ? 24.781 10.898 -7.121 1 92.88 203 CYS B N 1
ATOM 3458 C CA . CYS B 1 203 ? 26.234 10.945 -7.164 1 92.88 203 CYS B CA 1
ATOM 3459 C C . CYS B 1 203 ? 26.719 12.258 -7.754 1 92.88 203 CYS B C 1
ATOM 3461 O O . CYS B 1 203 ? 27.641 12.883 -7.219 1 92.88 203 CYS B O 1
ATOM 3463 N N . ALA B 1 204 ? 26.109 12.641 -8.789 1 91.56 204 ALA B N 1
ATOM 3464 C CA . ALA B 1 204 ? 26.453 13.906 -9.438 1 91.56 204 ALA B CA 1
ATOM 3465 C C . ALA B 1 204 ? 26.266 15.078 -8.484 1 91.56 204 ALA B C 1
ATOM 3467 O O . ALA B 1 204 ? 27.109 15.969 -8.398 1 91.56 204 ALA B O 1
ATOM 3468 N N . LYS B 1 205 ? 25.203 15.039 -7.887 1 92.75 205 LYS B N 1
ATOM 3469 C CA . LYS B 1 205 ? 24.922 16.094 -6.93 1 92.75 205 LYS B CA 1
ATOM 3470 C C . LYS B 1 205 ? 25.938 16.109 -5.793 1 92.75 205 LYS B C 1
ATOM 3472 O O . LYS B 1 205 ? 26.406 17.172 -5.391 1 92.75 205 LYS B O 1
ATOM 3477 N N . TYR B 1 206 ? 26.172 15.039 -5.25 1 91.38 206 TYR B N 1
ATOM 3478 C CA . TYR B 1 206 ? 27.156 14.93 -4.18 1 91.38 206 TYR B CA 1
ATOM 3479 C C . TYR B 1 206 ? 28.516 15.453 -4.637 1 91.38 206 TYR B C 1
ATOM 3481 O O . T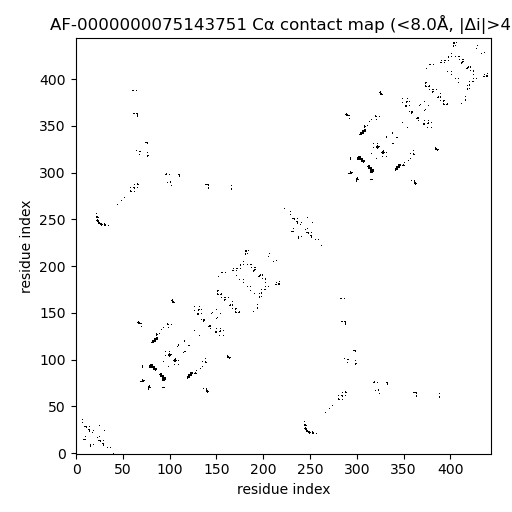YR B 1 206 ? 29.188 16.172 -3.893 1 91.38 206 TYR B O 1
ATOM 3489 N N . PHE B 1 207 ? 28.906 15.062 -5.785 1 86.94 207 PHE B N 1
ATOM 3490 C CA . PHE B 1 207 ? 30.172 15.492 -6.363 1 86.94 207 PHE B CA 1
ATOM 3491 C C . PHE B 1 207 ? 30.203 17.016 -6.52 1 86.94 207 PHE B C 1
ATOM 3493 O O . PHE B 1 207 ? 31.219 17.641 -6.227 1 86.94 207 PHE B O 1
ATOM 3500 N N . LYS B 1 208 ? 29.203 17.578 -6.938 1 86.81 208 LYS B N 1
ATOM 3501 C CA . LYS B 1 208 ? 29.109 19.016 -7.145 1 86.81 208 LYS B CA 1
ATOM 3502 C C . LYS B 1 208 ? 29.156 19.766 -5.812 1 86.81 208 LYS B C 1
ATOM 3504 O O . LYS B 1 208 ? 29.828 20.797 -5.695 1 86.81 208 LYS B O 1
ATOM 3509 N N . ASP B 1 209 ? 28.516 19.234 -4.863 1 88.19 209 ASP B N 1
ATOM 3510 C CA . ASP B 1 209 ? 28.406 19.906 -3.57 1 88.19 209 ASP B CA 1
ATOM 3511 C C . ASP B 1 209 ? 29.719 19.844 -2.803 1 88.19 209 ASP B C 1
ATOM 3513 O O . ASP B 1 209 ? 30.047 20.75 -2.037 1 88.19 209 ASP B O 1
ATOM 3517 N N . ASP B 1 210 ? 30.438 18.859 -2.875 1 82.81 210 ASP B N 1
ATOM 3518 C CA . ASP B 1 210 ? 31.672 18.672 -2.127 1 82.81 210 ASP B CA 1
ATOM 3519 C C . ASP B 1 210 ? 32.844 18.344 -3.064 1 82.81 210 ASP B C 1
ATOM 3521 O O . ASP B 1 210 ? 33.625 17.453 -2.785 1 82.81 210 ASP B O 1
ATOM 3525 N N . PHE B 1 211 ? 32.969 19.047 -4.121 1 79.81 211 PHE B N 1
ATOM 3526 C CA . PHE B 1 211 ? 33.875 18.719 -5.223 1 79.81 211 PHE B CA 1
ATOM 3527 C C . PHE B 1 211 ? 35.312 18.609 -4.73 1 79.81 211 PHE B C 1
ATOM 3529 O O . PHE B 1 211 ? 36 17.641 -5.012 1 79.81 211 PHE B O 1
ATOM 3536 N N . ASP B 1 212 ? 35.719 19.625 -3.982 1 77.69 212 ASP B N 1
ATOM 3537 C CA . ASP B 1 212 ? 37.094 19.656 -3.549 1 77.69 212 ASP B CA 1
ATOM 3538 C C . ASP B 1 212 ? 37.438 18.453 -2.676 1 77.69 212 ASP B C 1
ATOM 3540 O O . ASP B 1 212 ? 38.469 17.797 -2.883 1 77.69 212 ASP B O 1
ATOM 3544 N N . TYR B 1 213 ? 36.594 18.203 -1.868 1 80.56 213 TYR B N 1
ATOM 3545 C CA . TYR B 1 213 ? 36.812 17.109 -0.94 1 80.56 213 TYR B CA 1
ATOM 3546 C C . TYR B 1 213 ? 36.781 15.766 -1.661 1 80.56 213 TYR B C 1
ATOM 3548 O O . TYR B 1 213 ? 37.625 14.914 -1.464 1 80.56 213 TYR B O 1
ATOM 3556 N N . VAL B 1 214 ? 35.812 15.57 -2.506 1 78.81 214 VAL B N 1
ATOM 3557 C CA . VAL B 1 214 ? 35.625 14.32 -3.234 1 78.81 214 VAL B CA 1
ATOM 3558 C C . VAL B 1 214 ? 36.781 14.086 -4.191 1 78.81 214 VAL B C 1
ATOM 3560 O O . VAL B 1 214 ? 37.312 12.969 -4.277 1 78.81 214 VAL B O 1
ATOM 3563 N N . PHE B 1 215 ? 37.156 15.109 -4.844 1 75.81 215 PHE B N 1
ATOM 3564 C CA . PHE B 1 215 ? 38.25 15.008 -5.793 1 75.81 215 PHE B CA 1
ATOM 3565 C C . PHE B 1 215 ? 39.531 14.602 -5.09 1 75.81 215 PHE B C 1
ATOM 3567 O O . PHE B 1 215 ? 40.25 13.711 -5.555 1 75.81 215 PHE B O 1
ATOM 3574 N N . SER B 1 216 ? 39.781 15.203 -4.023 1 77.88 216 SER B N 1
ATOM 3575 C CA . SER B 1 216 ? 41 14.891 -3.27 1 77.88 216 SER B CA 1
ATOM 3576 C C . SER B 1 216 ? 41 13.453 -2.766 1 77.88 216 SER B C 1
ATOM 3578 O O . SER B 1 216 ? 42 12.75 -2.836 1 77.88 216 SER B O 1
ATOM 3580 N N . THR B 1 217 ? 39.938 13.047 -2.326 1 74.88 217 THR B N 1
ATOM 3581 C CA . THR B 1 217 ? 39.781 11.703 -1.769 1 74.88 217 THR B CA 1
ATOM 3582 C C . THR B 1 217 ? 39.875 10.648 -2.867 1 74.88 217 THR B C 1
ATOM 3584 O O . THR B 1 217 ? 40.531 9.617 -2.682 1 74.88 217 THR B O 1
ATOM 3587 N N . VAL B 1 218 ? 39.281 10.969 -3.967 1 73.31 218 VAL B N 1
ATOM 3588 C CA . VAL B 1 218 ? 39.281 10.039 -5.086 1 73.31 218 VAL B CA 1
ATOM 3589 C C . VAL B 1 218 ? 40.688 9.922 -5.652 1 73.31 218 VAL B C 1
ATOM 3591 O O . VAL B 1 218 ? 41.156 8.82 -5.969 1 73.31 218 VAL B O 1
ATOM 3594 N N . MET B 1 219 ? 41.312 11.055 -5.668 1 68.44 219 MET B N 1
ATOM 3595 C CA . MET B 1 219 ? 42.688 11.078 -6.195 1 68.44 219 MET B CA 1
ATOM 3596 C C . MET B 1 219 ? 43.625 10.359 -5.254 1 68.44 219 MET B C 1
ATOM 3598 O O . MET B 1 219 ? 44.562 9.695 -5.703 1 68.44 219 MET B O 1
ATOM 3602 N N . GLU B 1 220 ? 43.344 10.352 -4.031 1 69.56 220 GLU B N 1
ATOM 3603 C CA . GLU B 1 220 ? 44.219 9.68 -3.059 1 69.56 220 GLU B CA 1
ATOM 3604 C C . GLU B 1 220 ? 44.031 8.164 -3.107 1 69.56 220 GLU B C 1
ATOM 3606 O O . GLU B 1 220 ? 44.938 7.406 -2.812 1 69.56 220 GLU B O 1
ATOM 3611 N N . ASN B 1 221 ? 42.875 7.777 -3.461 1 65.19 221 ASN B N 1
ATOM 3612 C CA . ASN B 1 221 ? 42.562 6.348 -3.449 1 65.19 221 ASN B CA 1
ATOM 3613 C C . ASN B 1 221 ? 42.844 5.703 -4.801 1 65.19 221 ASN B C 1
ATOM 3615 O O . ASN B 1 221 ? 42.75 4.48 -4.941 1 65.19 221 ASN B O 1
ATOM 3619 N N . LEU B 1 222 ? 43.031 6.539 -5.852 1 58 222 LEU B N 1
ATOM 3620 C CA . LEU B 1 222 ? 43.5 6.004 -7.125 1 58 222 LEU B CA 1
ATOM 3621 C C . LEU B 1 222 ? 45.031 5.777 -7.094 1 58 222 LEU B C 1
ATOM 3623 O O . LEU B 1 222 ? 45.5 4.793 -7.652 1 58 222 LEU B O 1
#

Organism: Marchantia polymorpha (NCBI:txid3197)

Radius of gyration: 29.95 Å; Cα contacts (8 Å, |Δi|>4): 575; chains: 2; bounding box: 87×84×57 Å

Sequence (444 aa):
MECPKCYEQFACKICRPHLKDFKTPRCENCEKRHKREVLEVWNRVRQEESDYKLVQSRLSKRLAFLKLQDPDSSMEIFKGDVAFVVHGCDMIHAHRYILAGKSAVFCRMFDCGMLEKETGLIPIDDASYPVMRAVINYCYTADINFTDEIPPDEVLKVAHKYEISHLRDVCAEELCGRISAKNITEMFRLSKRYDAKTLQEACAKYFKDDFDYVFSTVMENLMECPKCYEQFACKICRPHLKDFKTPRCENCEKRHKREVLEVWNRVRQEESDYKLVQSRLSKRLAFLKLQDPDSSMEIFKGDVAFVVHGCDMIHAHRYILAGKSAVFCRMFDCGMLEKETGLIPIDDASYPVMRAVINYCYTADINFTDEIPPDEVLKVAHKYEISHLRDVCAEELCGRISAKNITEMFRLSKRYDAKTLQEACAKYFKDDFDYVFSTVMENL

Nearest PDB structures (foldseek):
  3htm-assembly1_B  TM=9.299E-01  e=6.271E-11  Homo sapiens
  8dwv-assembly1_E  TM=8.450E-01  e=4.104E-10  Homo sapiens
  8dwu-assembly1_J  TM=8.489E-01  e=6.472E-10  Homo sapiens
  9ety-assembly1_B  TM=8.546E-01  e=4.746E-09  Homo sapiens
  9dtq-assembly1_B  TM=8.212E-01  e=1.053E-08  Homo sapiens

pLDDT: mean 85.08, std 15.35, range [29.59, 98.5]

Solvent-accessible surface area (backbone atoms only — not comparable to full-atom values): 23901 Å² total; per-residue (Å²): 136,88,61,80,61,57,58,49,71,65,33,45,86,79,32,34,80,27,59,80,62,30,47,54,46,37,48,35,70,42,30,45,51,46,50,52,50,51,51,51,50,49,52,49,52,51,49,50,52,52,49,52,52,51,52,47,52,52,51,50,51,37,43,62,62,50,40,52,72,58,27,80,41,89,49,73,64,41,43,37,70,28,31,37,27,32,72,83,72,46,78,47,54,33,44,62,54,59,45,29,68,55,12,63,50,42,29,52,60,65,57,63,67,62,75,55,74,80,74,27,59,42,82,36,80,88,54,54,62,62,34,50,50,48,55,56,46,23,72,36,56,60,53,84,77,77,42,92,77,31,39,48,71,61,43,31,52,51,23,48,74,39,44,22,62,68,59,30,52,53,27,30,54,55,49,51,75,64,66,42,60,90,44,41,67,59,50,42,50,49,16,62,74,60,67,28,61,70,29,38,52,46,47,51,49,52,42,66,74,40,37,71,60,33,50,53,48,45,59,69,74,104,136,86,61,79,62,58,57,48,71,65,32,45,87,79,32,35,79,27,59,81,63,31,47,53,46,36,48,35,68,42,30,44,51,46,51,53,50,49,49,50,50,49,52,48,52,52,51,51,52,52,50,52,52,51,52,47,50,52,51,50,52,39,42,62,62,51,40,52,73,58,26,80,42,89,48,72,66,42,43,37,70,29,31,38,27,32,72,84,72,45,75,45,54,33,44,62,53,60,44,29,68,54,12,64,48,43,29,53,64,64,56,62,67,61,76,60,72,78,74,26,60,43,81,36,81,88,54,54,61,62,35,49,49,48,54,57,47,24,72,35,57,60,53,85,80,76,42,92,76,31,41,47,70,61,43,29,53,51,24,47,72,38,45,23,61,69,58,30,52,53,26,31,54,56,48,52,75,65,65,42,62,90,45,41,68,61,51,44,51,49,16,63,74,60,68,30,61,69,28,38,51,46,47,53,49,52,43,66,74,40,38,71,60,32,51,53,47,46,59,69,73,104

InterPro domains:
  IPR000210 BTB/POZ domain [PF00651] (81-176)
  IPR000210 BTB/POZ domain [PS50097] (80-148)
  IPR000210 BTB/POZ domain [SM00225] (80-179)
  IPR011333 SKP1/BTB/POZ domain superfamily [G3DSA:3.30.710.10] (78-218)
  IPR011333 SKP1/BTB/POZ domain superfamily [SSF54695] (81-176)